Protein 2Z0T (pdb70)

Nearest PDB structures (foldseek):
  2z0t-assembly4_D  TM=1.009E+00  e=1.113E-23  Pyrococcus horikoshii
  1s04-assembly1_A  TM=8.786E-01  e=2.080E-16  Pyrococcus furiosus
  1xne-assembly1_A  TM=8.175E-01  e=7.973E-08  Pyrococcus furiosus DSM 3638
  7lxi-assembly1_A  TM=3.390E-01  e=3.069E+00  Mycobacterium tuberculosis H37Rv
  5adz-assembly1_A  TM=3.952E-01  e=8.218E+00  Cavia porcellus

Structure (mmCIF, N/CA/C/O backbone):
data_2Z0T
#
_entry.id   2Z0T
#
_cell.length_a   40.082
_cell.length_b   51.336
_cell.length_c   66.233
_cell.angle_alpha   108.09
_cell.angle_beta   90.02
_cell.angle_gamma   109.31
#
_symmetry.space_group_name_H-M   'P 1'
#
loop_
_entity.id
_entity.type
_entity.pdbx_description
1 polymer 'Putative uncharacterized protein PH0355'
2 water water
#
loop_
_atom_site.group_PDB
_atom_site.id
_atom_site.type_symbol
_atom_site.label_atom_id
_atom_site.label_alt_id
_atom_site.label_comp_id
_atom_site.label_asym_id
_atom_site.label_entity_id
_atom_site.label_seq_id
_atom_site.pdbx_PDB_ins_code
_atom_site.Cartn_x
_atom_site.Cartn_y
_atom_site.Cartn_z
_atom_site.occupancy
_atom_site.B_iso_or_equiv
_atom_site.auth_seq_id
_atom_site.auth_comp_id
_atom_site.auth_asym_id
_atom_site.auth_atom_id
_atom_site.pdbx_PDB_model_num
ATOM 1 N N . MET A 1 1 ? 36.684 2.590 41.820 1.00 20.06 1 MET A N 1
ATOM 2 C CA . MET A 1 1 ? 36.099 1.818 40.685 1.00 23.11 1 MET A CA 1
ATOM 3 C C . MET A 1 1 ? 35.639 2.757 39.575 1.00 20.95 1 MET A C 1
ATOM 4 O O . MET A 1 1 ? 35.317 3.917 39.828 1.00 21.31 1 MET A O 1
ATOM 9 N N . LYS A 1 2 ? 35.622 2.252 38.344 1.00 21.84 2 LYS A N 1
ATOM 10 C CA . LYS A 1 2 ? 35.174 3.031 37.192 1.00 21.28 2 LYS A CA 1
ATOM 11 C C . LYS A 1 2 ? 33.956 2.323 36.616 1.00 19.98 2 LYS A C 1
ATOM 12 O O . LYS A 1 2 ? 34.017 1.136 36.286 1.00 21.18 2 LYS A O 1
ATOM 18 N N . TRP A 1 3 ? 32.853 3.049 36.498 1.00 16.14 3 TRP A N 1
ATOM 19 C CA . TRP A 1 3 ? 31.620 2.471 35.979 1.00 15.30 3 TRP A CA 1
ATOM 20 C C . TRP A 1 3 ? 31.229 3.071 34.640 1.00 16.40 3 TRP A C 1
ATOM 21 O O . TRP A 1 3 ? 31.453 4.250 34.391 1.00 17.95 3 TRP A O 1
ATOM 32 N N . GLU A 1 4 ? 30.636 2.250 33.784 1.00 15.74 4 GLU A N 1
ATOM 33 C CA . GLU A 1 4 ? 30.200 2.709 32.473 1.00 17.70 4 GLU A CA 1
ATOM 34 C C . GLU A 1 4 ? 28.685 2.696 32.385 1.00 18.67 4 GLU A C 1
ATOM 35 O O . GLU A 1 4 ? 28.042 1.739 32.809 1.00 20.30 4 GLU A O 1
ATOM 41 N N . MET A 1 5 ? 28.113 3.765 31.849 1.00 17.43 5 MET A N 1
ATOM 42 C CA . MET A 1 5 ? 26.675 3.824 31.662 1.00 18.54 5 MET A CA 1
ATOM 43 C C . MET A 1 5 ? 26.315 4.839 30.589 1.00 18.04 5 MET A C 1
ATOM 44 O O . MET A 1 5 ? 27.059 5.790 30.330 1.00 15.68 5 MET A O 1
ATOM 49 N N . GLY A 1 6 ? 25.187 4.601 29.933 1.00 16.99 6 GLY A N 1
ATOM 50 C CA . GLY A 1 6 ? 24.751 5.488 28.875 1.00 14.75 6 GLY A CA 1
ATOM 51 C C . GLY A 1 6 ? 24.188 6.789 29.403 1.00 15.04 6 GLY A C 1
ATOM 52 O O . GLY A 1 6 ? 23.768 6.877 30.558 1.00 16.73 6 GLY A O 1
ATOM 53 N N . LEU A 1 7 ? 24.191 7.806 28.554 1.00 13.52 7 LEU A N 1
ATOM 54 C CA . LEU A 1 7 ? 23.663 9.111 28.919 1.00 18.13 7 LEU A CA 1
ATOM 55 C C . LEU A 1 7 ? 23.256 9.858 27.659 1.00 20.21 7 LEU A C 1
ATOM 56 O O . LEU A 1 7 ? 24.029 9.944 26.704 1.00 20.15 7 LEU A O 1
ATOM 61 N N . GLN A 1 8 ? 22.038 10.391 27.654 1.00 21.31 8 GLN A N 1
ATOM 62 C CA . GLN A 1 8 ? 21.550 11.134 26.501 1.00 23.24 8 GLN A CA 1
ATOM 63 C C . GLN A 1 8 ? 22.400 12.373 26.252 1.00 23.05 8 GLN A C 1
ATOM 64 O O . GLN A 1 8 ? 22.901 13.002 27.184 1.00 21.20 8 GLN A O 1
ATOM 70 N N . GLU A 1 9 ? 22.556 12.719 24.980 1.00 24.18 9 GLU A N 1
ATOM 71 C CA . GLU A 1 9 ? 23.365 13.860 24.583 1.00 24.19 9 GLU A CA 1
ATOM 72 C C . GLU A 1 9 ? 23.069 15.167 25.310 1.00 23.47 9 GLU A C 1
ATOM 73 O O . GLU A 1 9 ? 23.994 15.859 25.738 1.00 24.47 9 GLU A O 1
ATOM 79 N N . GLU A 1 10 ? 21.791 15.509 25.453 1.00 22.10 10 GLU A N 1
ATOM 80 C CA . GLU A 1 10 ? 21.431 16.764 26.104 1.00 23.93 10 GLU A CA 1
ATOM 81 C C . GLU A 1 10 ? 21.970 16.873 27.522 1.00 21.66 10 GLU A C 1
ATOM 82 O O . GLU A 1 10 ? 22.265 17.971 27.992 1.00 23.81 10 GLU A O 1
ATOM 88 N N . TYR A 1 11 ? 22.109 15.741 28.202 1.00 17.21 11 TYR A N 1
ATOM 89 C CA . TYR A 1 11 ? 22.616 15.753 29.569 1.00 18.94 11 TYR A CA 1
ATOM 90 C C . TYR A 1 11 ? 24.132 15.868 29.618 1.00 19.70 11 TYR A C 1
ATOM 91 O O . TYR A 1 11 ? 24.687 16.423 30.565 1.00 18.35 11 TYR A O 1
ATOM 100 N N . ILE A 1 12 ? 24.802 15.353 28.594 1.00 19.53 12 ILE A N 1
ATOM 101 C CA . ILE A 1 12 ? 26.255 15.432 28.542 1.00 18.84 12 ILE A CA 1
ATOM 102 C C . ILE A 1 12 ? 26.680 16.897 28.570 1.00 22.22 12 ILE A C 1
ATOM 103 O O . ILE A 1 12 ? 27.588 17.277 29.310 1.00 21.05 12 ILE A O 1
ATOM 108 N N . GLU A 1 13 ? 26.002 17.720 27.775 1.00 23.63 13 GLU A N 1
ATOM 109 C CA . GLU A 1 13 ? 26.313 19.139 27.704 1.00 26.08 13 GLU A CA 1
ATOM 110 C C . GLU A 1 13 ?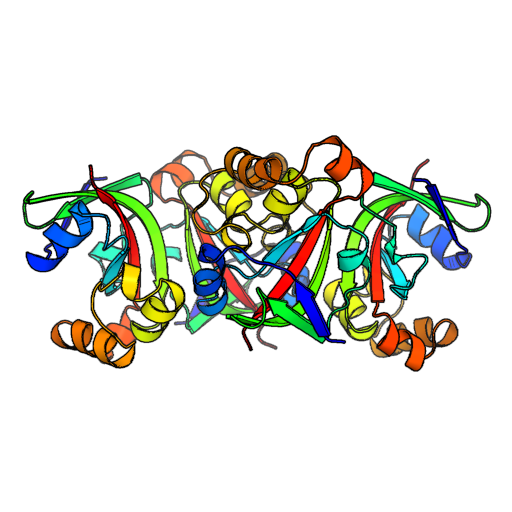 26.010 19.877 29.009 1.00 24.16 13 GLU A C 1
ATOM 111 O O . GLU A 1 13 ? 26.811 20.696 29.462 1.00 19.42 13 GLU A O 1
ATOM 117 N N . LEU A 1 14 ? 24.858 19.582 29.606 1.00 23.45 14 LEU A N 1
ATOM 118 C CA . LEU A 1 14 ? 24.449 20.228 30.853 1.00 21.91 14 LEU A CA 1
ATOM 119 C C . LEU A 1 14 ? 25.398 19.930 32.006 1.00 20.29 14 LEU A C 1
ATOM 120 O O . LEU A 1 14 ? 25.627 20.780 32.867 1.00 20.59 14 LEU A O 1
ATOM 125 N N . ILE A 1 15 ? 25.945 18.719 32.026 1.00 16.82 15 ILE A N 1
ATOM 126 C CA . ILE A 1 15 ? 26.885 18.337 33.070 1.00 16.48 15 ILE A CA 1
ATOM 127 C C . ILE A 1 15 ? 28.215 19.058 32.850 1.00 18.41 15 ILE A C 1
ATOM 128 O O . ILE A 1 15 ? 28.807 19.583 33.790 1.00 17.98 15 ILE A O 1
ATOM 133 N N . LYS A 1 16 ? 28.679 19.087 31.604 1.00 21.75 16 LYS A N 1
ATOM 134 C CA . LYS A 1 16 ? 29.933 19.764 31.286 1.00 25.79 16 LYS A CA 1
ATOM 135 C C . LYS A 1 16 ? 29.847 21.247 31.644 1.00 27.64 16 LYS A C 1
ATOM 136 O O . LYS A 1 16 ? 30.820 21.839 32.113 1.00 29.24 16 LYS A O 1
ATOM 142 N N . ALA A 1 17 ? 28.673 21.833 31.425 1.00 27.28 17 ALA A N 1
ATOM 143 C CA . ALA A 1 17 ? 28.443 23.250 31.700 1.00 29.24 17 ALA A CA 1
ATOM 144 C C . ALA A 1 17 ? 28.239 23.561 33.183 1.00 29.08 17 ALA A C 1
ATOM 145 O O . ALA A 1 17 ? 28.153 24.726 33.572 1.00 28.43 17 ALA A O 1
ATOM 147 N N . GLY A 1 18 ? 28.151 22.521 34.007 1.00 28.30 18 GLY A N 1
ATOM 148 C CA . GLY A 1 18 ? 27.978 22.726 35.435 1.00 23.94 18 GLY A CA 1
ATOM 149 C C . GLY A 1 18 ? 26.554 22.965 35.901 1.00 24.03 18 GLY A C 1
ATOM 150 O O . GLY A 1 18 ? 26.333 23.284 37.072 1.00 23.23 18 GLY A O 1
ATOM 151 N N . LYS A 1 19 ? 25.588 22.810 35.000 1.00 20.49 19 LYS A N 1
ATOM 152 C CA . LYS A 1 19 ? 24.183 23.008 35.350 1.00 23.43 19 LYS A CA 1
ATOM 153 C C . LYS A 1 19 ? 23.602 21.739 35.965 1.00 21.12 19 LYS A C 1
ATOM 154 O O . LYS A 1 19 ? 22.935 21.788 36.995 1.00 21.69 19 LYS A O 1
ATOM 160 N N . LYS A 1 20 ? 23.846 20.603 35.320 1.00 18.59 20 LYS A N 1
ATOM 161 C CA . LYS A 1 20 ? 23.364 19.322 35.827 1.00 16.44 20 LYS A CA 1
ATOM 162 C C . LYS A 1 20 ? 24.456 18.774 36.745 1.00 17.42 20 LYS A C 1
ATOM 163 O O . LYS A 1 20 ? 25.495 18.304 36.281 1.00 15.49 20 LYS A O 1
ATOM 169 N N . LYS A 1 21 ? 24.219 18.849 38.051 1.00 14.63 21 LYS A N 1
ATOM 170 C CA . LYS A 1 21 ? 25.198 18.390 39.030 1.00 16.15 21 LYS A CA 1
ATOM 171 C C . LYS A 1 21 ? 24.828 17.053 39.653 1.00 14.14 21 LYS A C 1
ATOM 172 O O . LYS A 1 21 ? 25.596 16.491 40.435 1.00 14.46 21 LYS A O 1
ATOM 178 N N . ILE A 1 22 ? 23.649 16.553 39.299 1.00 12.44 22 ILE A N 1
ATOM 179 C CA . ILE A 1 22 ? 23.141 15.298 39.830 1.00 12.66 22 ILE A CA 1
ATOM 180 C C . ILE A 1 22 ? 22.658 14.390 38.708 1.00 12.63 22 ILE A C 1
ATOM 181 O O . ILE A 1 22 ? 22.027 14.854 37.758 1.00 13.50 22 ILE A O 1
ATOM 186 N N . GLU A 1 23 ? 22.959 13.099 38.814 1.00 12.81 23 GLU A N 1
ATOM 187 C CA . GLU A 1 23 ? 22.482 12.142 37.828 1.00 13.13 23 GLU A CA 1
ATOM 188 C C . GLU A 1 23 ? 21.549 11.196 38.571 1.00 13.97 23 GLU A C 1
ATOM 189 O O . GLU A 1 23 ? 21.962 10.513 39.508 1.00 14.90 23 GLU A O 1
ATOM 195 N N . GLY A 1 24 ? 20.287 11.181 38.159 1.00 14.82 24 GLY A N 1
ATOM 196 C CA . GLY A 1 24 ? 19.314 10.311 38.792 1.00 13.71 24 GLY A CA 1
ATOM 197 C C . GLY A 1 24 ? 19.219 9.001 38.039 1.00 13.33 24 GLY A C 1
ATOM 198 O O . GLY A 1 24 ? 19.201 8.990 36.809 1.00 13.92 24 GLY A O 1
ATOM 199 N N . ARG A 1 25 ? 19.159 7.901 38.782 1.00 12.58 25 ARG A N 1
ATOM 200 C CA . ARG A 1 25 ? 19.079 6.562 38.211 1.00 13.54 25 ARG A CA 1
ATOM 201 C C . ARG A 1 25 ? 18.261 5.674 39.134 1.00 15.01 25 ARG A C 1
ATOM 202 O O . ARG A 1 25 ? 17.968 6.047 40.270 1.00 12.35 25 ARG A O 1
ATOM 210 N N . LEU A 1 26 ? 17.889 4.498 38.642 1.00 14.55 26 LEU A N 1
ATOM 211 C CA . LEU A 1 26 ? 17.186 3.544 39.483 1.00 17.05 26 LEU A CA 1
ATOM 212 C C . LEU A 1 26 ? 18.297 3.018 40.378 1.00 17.66 26 LEU A C 1
ATOM 213 O O . LEU A 1 26 ? 19.420 2.808 39.913 1.00 17.19 26 LEU A O 1
ATOM 218 N N . TYR A 1 27 ? 17.999 2.823 41.656 1.00 14.93 27 TYR A N 1
ATOM 219 C CA . TYR A 1 27 ? 18.989 2.300 42.587 1.00 16.84 27 TYR A CA 1
ATOM 220 C C . TYR A 1 27 ? 18.965 0.785 42.391 1.00 16.02 27 TYR A C 1
ATOM 221 O O . TYR A 1 27 ? 18.612 0.033 43.297 1.00 13.17 27 TYR A O 1
ATOM 230 N N . ASP A 1 28 ? 19.330 0.354 41.185 1.00 17.69 28 ASP A N 1
ATOM 231 C CA . ASP A 1 28 ? 19.332 -1.062 40.835 1.00 16.63 28 ASP A CA 1
ATOM 232 C C . ASP A 1 28 ? 20.637 -1.773 41.181 1.00 19.48 28 ASP A C 1
ATOM 233 O O . ASP A 1 28 ? 21.532 -1.194 41.796 1.00 17.48 28 ASP A O 1
ATOM 238 N N . GLU A 1 29 ? 20.740 -3.038 40.783 1.00 18.48 29 GLU A N 1
ATOM 239 C CA . GLU A 1 29 ? 21.929 -3.831 41.078 1.00 20.31 29 GLU A CA 1
ATOM 240 C C . GLU A 1 29 ? 23.231 -3.165 40.633 1.00 21.09 29 GLU A C 1
ATOM 241 O O . GLU A 1 29 ? 24.224 -3.165 41.367 1.00 22.06 29 GLU A O 1
ATOM 247 N N . LYS A 1 30 ? 23.222 -2.590 39.437 1.00 20.89 30 LYS A N 1
ATOM 248 C CA . LYS A 1 30 ? 24.409 -1.934 38.905 1.00 21.28 30 LYS A CA 1
ATOM 249 C C . LYS A 1 30 ? 24.786 -0.696 39.710 1.00 20.82 30 LYS A C 1
ATOM 250 O O . LYS A 1 30 ? 25.954 -0.477 40.021 1.00 22.31 30 LYS A O 1
ATOM 256 N N . ARG A 1 31 ? 23.791 0.110 40.055 1.00 19.04 31 ARG A N 1
ATOM 257 C CA . ARG A 1 31 ? 24.036 1.334 40.810 1.00 17.44 31 ARG A CA 1
ATOM 258 C C . ARG A 1 31 ? 24.359 1.099 42.289 1.00 16.20 31 ARG A C 1
ATOM 259 O O . ARG A 1 31 ? 24.976 1.946 42.931 1.00 18.76 31 ARG A O 1
ATOM 267 N N . ARG A 1 32 ? 23.955 -0.053 42.820 1.00 15.19 32 ARG A N 1
ATOM 268 C CA . ARG A 1 32 ? 24.184 -0.374 44.229 1.00 14.85 32 ARG A CA 1
ATOM 269 C C . ARG A 1 32 ? 25.628 -0.690 44.607 1.00 16.85 32 ARG A C 1
ATOM 270 O O . ARG A 1 32 ? 25.906 -1.096 45.733 1.00 20.77 32 ARG A O 1
ATOM 278 N N . GLN A 1 33 ? 26.553 -0.492 43.680 1.00 19.64 33 GLN A N 1
ATOM 279 C CA . GLN A 1 33 ? 27.950 -0.772 43.974 1.00 19.11 33 GLN A CA 1
ATOM 280 C C . GLN A 1 33 ? 28.815 0.463 43.795 1.00 16.60 33 GLN A C 1
ATOM 281 O O . GLN A 1 33 ? 30.042 0.384 43.826 1.00 16.74 33 GLN A O 1
ATOM 287 N N . ILE A 1 34 ? 28.161 1.606 43.627 1.00 14.63 34 ILE A N 1
ATOM 288 C CA . ILE A 1 34 ? 28.854 2.875 43.428 1.00 15.97 34 ILE A CA 1
ATOM 289 C C . ILE A 1 34 ? 29.013 3.642 44.736 1.00 15.18 34 ILE A C 1
ATOM 290 O O . ILE A 1 34 ? 28.099 3.684 45.558 1.00 18.85 34 ILE A O 1
ATOM 295 N N . LYS A 1 35 ? 30.180 4.247 44.930 1.00 14.56 35 LYS A N 1
ATOM 296 C CA . LYS A 1 35 ? 30.431 5.017 46.140 1.00 14.72 35 LYS A CA 1
ATOM 297 C C . LYS A 1 35 ? 31.265 6.249 45.813 1.00 12.69 35 LYS A C 1
ATOM 298 O O . LYS A 1 35 ? 31.949 6.285 44.789 1.00 15.35 35 LYS A O 1
ATOM 304 N N . PRO A 1 36 ? 31.202 7.285 46.668 1.00 12.05 36 PRO A N 1
ATOM 305 C CA . PRO A 1 36 ? 31.983 8.496 46.418 1.00 11.22 36 PRO A CA 1
ATOM 306 C C . PRO A 1 36 ? 33.446 8.109 46.212 1.00 13.40 36 PRO A C 1
ATOM 307 O O . PRO A 1 36 ? 33.978 7.262 46.932 1.00 15.33 36 PRO A O 1
ATOM 311 N N . GLY A 1 37 ? 34.084 8.717 45.219 1.00 14.83 37 GLY A N 1
ATOM 312 C CA . GLY A 1 37 ? 35.470 8.395 44.927 1.00 16.23 37 GLY A CA 1
ATOM 313 C C . GLY A 1 37 ? 35.562 7.622 43.623 1.00 16.37 37 GLY A C 1
ATOM 314 O O . GLY A 1 37 ? 36.611 7.595 42.977 1.00 17.49 37 GLY A O 1
ATOM 315 N N . ASP A 1 38 ? 34.461 6.981 43.238 1.00 16.55 38 ASP A N 1
ATOM 316 C CA . ASP A 1 38 ? 34.415 6.217 41.993 1.00 14.47 38 ASP A CA 1
ATOM 317 C C . ASP A 1 38 ? 34.321 7.163 40.807 1.00 13.41 38 ASP A C 1
ATOM 318 O O . ASP A 1 38 ? 34.056 8.352 40.965 1.00 12.48 38 ASP A O 1
ATOM 323 N N . ILE A 1 39 ? 34.523 6.612 39.618 1.00 13.16 39 ILE A N 1
ATOM 324 C CA . ILE A 1 39 ? 34.450 7.373 38.384 1.00 15.38 39 ILE A CA 1
ATOM 325 C C . ILE A 1 39 ? 33.381 6.774 37.477 1.00 14.59 39 ILE A C 1
ATOM 326 O O . ILE A 1 39 ? 33.215 5.553 37.424 1.00 14.10 39 ILE A O 1
ATOM 331 N N . ILE A 1 40 ? 32.647 7.631 36.777 1.00 13.63 40 ILE A N 1
ATOM 332 C CA . ILE A 1 40 ? 31.639 7.149 35.843 1.00 13.45 40 ILE A CA 1
ATOM 333 C C . ILE A 1 40 ? 31.995 7.609 34.436 1.00 14.14 40 ILE A C 1
ATOM 334 O O . ILE A 1 40 ? 32.261 8.788 34.205 1.00 14.97 40 ILE A O 1
ATOM 339 N N . ILE A 1 41 ? 32.031 6.660 33.506 1.00 13.19 41 ILE A N 1
ATOM 340 C CA . ILE A 1 41 ? 32.326 6.957 32.109 1.00 14.88 41 ILE A CA 1
ATOM 341 C C . ILE A 1 41 ? 30.980 6.929 31.396 1.00 13.52 41 ILE A C 1
ATOM 342 O O . ILE A 1 41 ? 30.351 5.874 31.288 1.00 13.76 41 ILE A O 1
ATOM 347 N N . PHE A 1 42 ? 30.536 8.089 30.926 1.00 12.44 42 PHE A N 1
ATOM 348 C CA . PHE A 1 42 ? 29.245 8.202 30.248 1.00 13.46 42 PHE A CA 1
ATOM 349 C C . PHE A 1 42 ? 29.308 8.078 28.729 1.00 12.91 42 PHE A C 1
ATOM 350 O O . PHE A 1 42 ? 30.219 8.594 28.086 1.00 15.86 42 PHE A O 1
ATOM 358 N N . GLU A 1 43 ? 28.316 7.386 28.179 1.00 15.93 43 GLU A N 1
ATOM 359 C CA . GLU A 1 43 ? 28.155 7.207 26.740 1.00 15.82 43 GLU A CA 1
ATOM 360 C C . GLU A 1 43 ? 29.435 6.937 25.954 1.00 14.52 43 GLU A C 1
ATOM 361 O O . GLU A 1 43 ? 29.814 7.717 25.077 1.00 14.70 43 GLU A O 1
ATOM 367 N N . GLY A 1 44 ? 30.095 5.830 26.272 1.00 16.00 44 GLY A N 1
ATOM 368 C CA . GLY A 1 44 ? 31.304 5.450 25.560 1.00 18.18 44 GLY A CA 1
ATOM 369 C C . GLY A 1 44 ? 32.464 6.425 25.574 1.00 19.05 44 GLY A C 1
ATOM 370 O O . GLY A 1 44 ? 33.216 6.503 24.601 1.00 20.58 44 GLY A O 1
ATOM 371 N N . GLY A 1 45 ? 32.614 7.176 26.660 1.00 16.76 45 GLY A N 1
ATOM 372 C CA . GLY A 1 45 ? 33.724 8.106 26.753 1.00 18.58 45 GLY A CA 1
ATOM 373 C C . GLY A 1 45 ? 33.458 9.556 26.397 1.00 18.46 45 GLY A C 1
ATOM 374 O O . GLY A 1 45 ? 34.379 10.373 26.416 1.00 19.33 45 GLY A O 1
ATOM 375 N N . LYS A 1 46 ? 32.216 9.894 26.073 1.00 17.70 46 LYS A N 1
ATOM 376 C CA . LYS A 1 46 ? 31.892 11.272 25.731 1.00 18.90 46 LYS A CA 1
ATOM 377 C C . LYS A 1 46 ? 32.020 12.196 26.940 1.00 20.69 46 LYS A C 1
ATOM 378 O O . LYS A 1 46 ? 32.144 13.414 26.796 1.00 20.52 46 LYS A O 1
ATOM 384 N N . LEU A 1 47 ? 32.006 11.609 28.131 1.00 17.94 47 LEU A N 1
ATOM 385 C CA . LEU A 1 47 ? 32.125 12.384 29.361 1.00 18.98 47 LEU A CA 1
ATOM 386 C C . LEU A 1 47 ? 32.519 11.496 30.533 1.00 16.93 47 LEU A C 1
ATOM 387 O O . LEU A 1 47 ? 32.021 10.380 30.673 1.00 15.16 47 LEU A O 1
ATOM 392 N N . LYS A 1 48 ? 33.425 11.998 31.364 1.00 15.96 48 LYS A N 1
ATOM 393 C CA . LYS A 1 48 ? 33.887 11.275 32.541 1.00 15.59 48 LYS A CA 1
ATOM 394 C C . LYS A 1 48 ? 33.608 12.158 33.748 1.00 14.35 48 LYS A C 1
ATOM 395 O O . LYS A 1 48 ? 33.854 13.360 33.708 1.00 17.01 48 LYS A O 1
ATOM 401 N N . VAL A 1 49 ? 33.081 11.571 34.816 1.00 16.05 49 VAL A N 1
ATOM 402 C CA . VAL A 1 49 ? 32.786 12.346 36.013 1.00 13.50 49 VAL A CA 1
ATOM 403 C C . VAL A 1 49 ? 33.243 11.629 37.269 1.00 15.75 49 VAL A C 1
ATOM 404 O O . VAL A 1 49 ? 33.398 10.409 37.281 1.00 14.54 49 VAL A O 1
ATOM 408 N N . LYS A 1 50 ? 33.468 12.408 38.320 1.00 15.64 50 LYS A N 1
ATOM 409 C CA . LYS A 1 50 ? 33.865 11.868 39.613 1.00 16.74 50 LYS A CA 1
ATOM 410 C C . LYS A 1 50 ? 32.598 11.820 40.460 1.00 13.76 50 LYS A C 1
ATOM 411 O O . LYS A 1 50 ? 31.784 12.742 40.402 1.00 12.38 50 LYS A O 1
ATOM 417 N N . VAL A 1 51 ? 32.420 10.741 41.217 1.00 12.93 51 VAL A N 1
ATOM 418 C CA . VAL A 1 51 ? 31.253 10.601 42.089 1.00 13.24 51 VAL A CA 1
ATOM 419 C C . VAL A 1 51 ? 31.594 11.273 43.412 1.00 13.57 51 VAL A C 1
ATOM 420 O O . VAL A 1 51 ? 32.539 10.868 44.095 1.00 13.72 51 VAL A O 1
ATOM 424 N N . LYS A 1 52 ? 30.828 12.303 43.764 1.00 13.83 52 LYS A N 1
ATOM 425 C CA . LYS A 1 52 ? 31.063 13.050 44.995 1.00 14.53 52 LYS A CA 1
ATOM 426 C C . LYS A 1 52 ? 30.088 12.694 46.112 1.00 15.45 52 LYS A C 1
ATOM 427 O O . LYS A 1 52 ? 30.371 12.943 47.284 1.00 13.80 52 LYS A O 1
ATOM 433 N N . GLY A 1 53 ? 28.942 12.118 45.751 1.00 12.78 53 GLY A N 1
ATOM 434 C CA . GLY A 1 53 ? 27.956 11.759 46.756 1.00 11.42 53 GLY A CA 1
ATOM 435 C C . GLY A 1 53 ? 26.896 10.803 46.245 1.00 13.30 53 GLY A C 1
ATOM 436 O O . GLY A 1 53 ? 26.653 10.723 45.039 1.00 10.16 53 GLY A O 1
ATOM 437 N N . ILE A 1 54 ? 26.272 10.078 47.170 1.00 12.69 54 ILE A N 1
ATOM 438 C CA . ILE A 1 54 ? 25.223 9.112 46.848 1.00 12.36 54 ILE A CA 1
ATOM 439 C C . ILE A 1 54 ? 24.074 9.271 47.844 1.00 11.29 54 ILE A C 1
ATOM 440 O O . ILE A 1 54 ? 24.268 9.110 49.051 1.00 11.36 54 ILE A O 1
ATOM 445 N N . ARG A 1 55 ? 22.886 9.590 47.336 1.00 12.36 55 ARG A N 1
ATOM 446 C CA . ARG A 1 55 ? 21.699 9.753 48.180 1.00 12.37 55 ARG A CA 1
ATOM 447 C C . ARG A 1 55 ? 20.548 8.955 47.569 1.00 14.87 55 ARG A C 1
ATOM 448 O O . ARG A 1 55 ? 20.197 9.145 46.406 1.00 15.07 55 ARG A O 1
ATOM 456 N N . VAL A 1 56 ? 19.967 8.058 48.359 1.00 16.24 56 VAL A N 1
ATOM 457 C CA . VAL A 1 56 ? 18.897 7.193 47.878 1.00 15.48 56 VAL A CA 1
ATOM 458 C C . VAL A 1 56 ? 17.505 7.581 48.370 1.00 18.70 56 VAL A C 1
ATOM 459 O O . VAL A 1 56 ? 17.311 7.915 49.542 1.00 17.56 56 VAL A O 1
ATOM 463 N N . TYR A 1 57 ? 16.543 7.518 47.452 1.00 15.94 57 TYR A N 1
ATOM 464 C CA . TYR A 1 57 ? 15.154 7.875 47.722 1.00 16.36 57 TYR A CA 1
ATOM 465 C C . TYR A 1 57 ? 14.211 6.743 47.327 1.00 16.75 57 TYR A C 1
ATOM 466 O O . TYR A 1 57 ? 14.614 5.786 46.670 1.00 13.74 57 TYR A O 1
ATOM 475 N N . SER A 1 58 ? 12.949 6.851 47.734 1.00 17.24 58 SER A N 1
ATOM 476 C CA . SER A 1 58 ? 11.974 5.824 47.404 1.00 17.91 58 SER A CA 1
ATOM 477 C C . SER A 1 58 ? 11.349 6.080 46.033 1.00 17.45 58 SER A C 1
ATOM 478 O O . SER A 1 58 ? 10.747 5.182 45.448 1.00 19.11 58 SER A O 1
ATOM 481 N N . SER A 1 59 ? 11.496 7.300 45.520 1.00 17.80 59 SER A N 1
ATOM 482 C CA . SER A 1 59 ? 10.912 7.645 44.226 1.00 16.23 59 SER A CA 1
ATOM 483 C C . SER A 1 59 ? 11.613 8.806 43.533 1.00 16.85 59 SER A C 1
ATOM 484 O O . SER A 1 59 ? 12.368 9.557 44.155 1.00 16.41 59 SER A O 1
ATOM 487 N N . PHE A 1 60 ? 11.347 8.954 42.238 1.00 14.74 60 PHE A N 1
ATOM 488 C CA . PHE A 1 60 ? 11.930 10.040 41.466 1.00 15.91 60 PHE A CA 1
ATOM 489 C C . PHE A 1 60 ? 11.356 11.368 41.945 1.00 17.32 60 PHE A C 1
ATOM 490 O O . PHE A 1 60 ? 12.052 12.377 41.983 1.00 14.70 60 PHE A O 1
ATOM 498 N N . LYS A 1 61 ? 10.079 11.358 42.313 1.00 17.65 61 LYS A N 1
ATOM 499 C CA . LYS A 1 61 ? 9.422 12.561 42.809 1.00 19.52 61 LYS A CA 1
ATOM 500 C C . LYS A 1 61 ? 10.160 13.099 44.039 1.00 16.46 61 LYS A C 1
ATOM 501 O O . LYS A 1 61 ? 10.524 14.274 44.088 1.00 16.90 61 LYS A O 1
ATOM 507 N N . GLU A 1 62 ? 10.384 12.237 45.024 1.00 16.13 62 GLU A N 1
ATOM 508 C CA . GLU A 1 62 ? 11.076 12.642 46.245 1.00 19.45 62 GLU A CA 1
ATOM 509 C C . GLU A 1 62 ? 12.517 13.060 45.981 1.00 17.29 62 GLU A C 1
ATOM 510 O O . GLU A 1 62 ? 13.006 14.027 46.564 1.00 17.30 62 GLU A O 1
ATOM 516 N N . MET A 1 63 ? 13.195 12.332 45.099 1.00 15.61 63 MET A N 1
ATOM 517 C CA . MET A 1 63 ? 14.571 12.661 44.756 1.00 14.22 63 MET A CA 1
ATOM 518 C C . MET A 1 63 ? 14.626 14.066 44.153 1.00 14.58 63 MET A C 1
ATOM 519 O O . MET A 1 63 ? 15.459 14.882 44.541 1.00 14.24 63 MET A O 1
ATOM 524 N N . LEU A 1 64 ? 13.724 14.356 43.217 1.00 15.93 64 LEU A N 1
ATOM 525 C CA . LEU A 1 64 ? 13.699 15.668 42.580 1.00 15.08 64 LEU A CA 1
ATOM 526 C C . LEU A 1 64 ? 13.383 16.805 43.551 1.00 15.55 64 LEU A C 1
ATOM 527 O O . LEU A 1 64 ? 13.983 17.875 43.474 1.00 16.41 64 LEU A O 1
ATOM 532 N N . GLU A 1 65 ? 12.448 16.573 44.468 1.00 16.61 65 GLU A N 1
ATOM 533 C CA . GLU A 1 65 ? 12.073 17.600 45.436 1.00 18.49 65 GLU A CA 1
ATOM 534 C C . GLU A 1 65 ? 13.221 17.936 46.389 1.00 18.91 65 GLU A C 1
ATOM 535 O O . GLU A 1 65 ? 13.435 19.099 46.733 1.00 20.18 65 GLU A O 1
ATOM 541 N N . LYS A 1 66 ? 13.969 16.915 46.792 1.00 17.67 66 LYS A N 1
ATOM 542 C CA . LYS A 1 66 ? 15.087 17.084 47.715 1.00 18.35 66 LYS A CA 1
ATOM 543 C C . LYS A 1 66 ? 16.345 17.633 47.038 1.00 18.25 66 LYS A C 1
ATOM 544 O O . LYS A 1 66 ? 17.025 18.505 47.582 1.00 16.64 66 LYS A O 1
ATOM 550 N N . GLU A 1 67 ? 16.650 17.121 45.850 1.00 15.07 67 GLU A N 1
ATOM 551 C CA . GLU A 1 67 ? 17.838 17.550 45.116 1.00 16.58 67 GLU A CA 1
ATOM 552 C C . GLU A 1 67 ? 17.655 18.860 44.346 1.00 15.36 67 GLU A C 1
ATOM 553 O O . GLU A 1 67 ? 18.633 19.534 44.014 1.00 16.68 67 GLU A O 1
ATOM 559 N N . GLY A 1 68 ? 16.407 19.226 44.074 1.00 17.65 68 GLY A N 1
ATOM 560 C CA . GLY A 1 68 ? 16.150 20.443 43.323 1.00 19.05 68 GLY A CA 1
ATOM 561 C C . GLY A 1 68 ? 16.140 20.062 41.855 1.00 20.72 68 GLY A C 1
ATOM 562 O O . GLY A 1 68 ? 17.170 19.687 41.297 1.00 19.00 68 GLY A O 1
ATOM 563 N N . ILE A 1 69 ? 14.975 20.151 41.226 1.00 21.61 69 ILE A N 1
ATOM 564 C CA . ILE A 1 69 ? 14.840 19.770 39.827 1.00 23.12 69 ILE A CA 1
ATOM 565 C C . ILE A 1 69 ? 15.819 20.467 38.883 1.00 23.32 69 ILE A C 1
ATOM 566 O O . ILE A 1 69 ? 16.287 19.867 37.914 1.00 23.58 69 ILE A O 1
ATOM 571 N N . GLU A 1 70 ? 16.143 21.724 39.164 1.00 22.10 70 GLU A N 1
ATOM 572 C CA . GLU A 1 70 ? 17.062 22.460 38.306 1.00 22.47 70 GLU A CA 1
ATOM 573 C C . GLU A 1 70 ? 18.465 21.850 38.288 1.00 21.89 70 GLU A C 1
ATOM 574 O O . GLU A 1 70 ? 19.188 21.968 37.296 1.00 19.86 70 GLU A O 1
ATOM 580 N N . ASN A 1 71 ? 18.840 21.193 39.380 1.00 18.50 71 ASN A N 1
ATOM 581 C CA . ASN A 1 71 ? 20.158 20.575 39.482 1.00 17.80 71 ASN A CA 1
ATOM 582 C C . ASN A 1 71 ? 20.198 19.178 38.872 1.00 18.76 71 ASN A C 1
ATOM 583 O O . ASN A 1 71 ? 21.276 18.628 38.633 1.00 16.48 71 ASN A O 1
ATOM 588 N N . VAL A 1 72 ? 19.024 18.610 38.616 1.00 17.29 72 VAL A N 1
ATOM 589 C CA . VAL A 1 72 ? 18.941 17.265 38.058 1.00 15.29 72 VAL A CA 1
ATOM 590 C C . VAL A 1 72 ? 18.515 17.274 36.592 1.00 16.91 72 VAL A C 1
ATOM 591 O O . VAL A 1 72 ? 19.138 16.625 35.748 1.00 17.39 72 VAL A O 1
ATOM 595 N N . LEU A 1 73 ? 17.452 18.015 36.300 1.00 15.41 73 LEU A N 1
ATOM 596 C CA . LEU A 1 73 ? 16.923 18.124 34.946 1.00 18.35 73 LEU A CA 1
ATOM 597 C C . LEU A 1 73 ? 16.761 19.601 34.596 1.00 18.69 73 LEU A C 1
ATOM 598 O O . LEU A 1 73 ? 15.653 20.136 34.614 1.00 20.46 73 LEU A O 1
ATOM 603 N N . PRO A 1 74 ? 17.873 20.281 34.283 1.00 21.09 74 PRO A N 1
ATOM 604 C CA . PRO A 1 74 ? 17.848 21.703 33.933 1.00 22.11 74 PRO A CA 1
ATOM 605 C C . PRO A 1 74 ? 16.805 22.028 32.867 1.00 23.76 74 PRO A C 1
ATOM 606 O O . PRO A 1 74 ? 16.732 21.360 31.838 1.00 24.99 74 PRO A O 1
ATOM 610 N N . GLY A 1 75 ? 15.993 23.048 33.125 1.00 26.66 75 GLY A N 1
ATOM 611 C CA . GLY A 1 75 ? 14.981 23.437 32.159 1.00 29.06 75 GLY A CA 1
ATOM 612 C C . GLY A 1 75 ? 13.582 22.933 32.462 1.00 29.17 75 GLY A C 1
ATOM 613 O O . GLY A 1 75 ? 12.599 23.572 32.085 1.00 30.70 75 GLY A O 1
ATOM 614 N N . VAL A 1 76 ? 13.481 21.788 33.129 1.00 29.00 76 VAL A N 1
ATOM 615 C CA . VAL A 1 76 ? 12.175 21.230 33.469 1.00 31.42 76 VAL A CA 1
ATOM 616 C C . VAL A 1 76 ? 11.545 22.084 34.568 1.00 32.11 76 VAL A C 1
ATOM 617 O O . VAL A 1 76 ? 12.105 22.238 35.652 1.00 31.47 76 VAL A O 1
ATOM 621 N N . LYS A 1 77 ? 10.369 22.630 34.274 1.00 35.64 77 LYS A N 1
ATOM 622 C CA . LYS A 1 77 ? 9.667 23.521 35.192 1.00 36.99 77 LYS A CA 1
ATOM 623 C C . LYS A 1 77 ? 8.920 22.907 36.373 1.00 36.23 77 LYS A C 1
ATOM 624 O O . LYS A 1 77 ? 8.777 23.554 37.411 1.00 39.78 77 LYS A O 1
ATOM 630 N N . SER A 1 78 ? 8.437 21.679 36.236 1.00 30.50 78 SER A N 1
ATOM 631 C CA . SER A 1 78 ? 7.705 21.071 37.339 1.00 30.33 78 SER A CA 1
ATOM 632 C C . SER A 1 78 ? 8.182 19.673 37.693 1.00 29.11 78 SER A C 1
ATOM 633 O O . SER A 1 78 ? 8.802 18.988 36.879 1.00 27.64 78 SER A O 1
ATOM 636 N N . ILE A 1 79 ? 7.876 19.260 38.918 1.00 29.79 79 ILE A N 1
ATOM 637 C CA . ILE A 1 79 ? 8.243 17.940 39.411 1.00 29.32 79 ILE A CA 1
ATOM 638 C C . ILE A 1 79 ? 7.489 16.885 38.611 1.00 28.06 79 ILE A C 1
ATOM 639 O O . ILE A 1 79 ? 8.010 15.803 38.351 1.00 25.86 79 ILE A O 1
ATOM 644 N N . GLU A 1 80 ? 6.257 17.205 38.222 1.00 28.85 80 GLU A N 1
ATOM 645 C CA . GLU A 1 80 ? 5.441 16.279 37.443 1.00 30.31 80 GLU A CA 1
ATOM 646 C C . GLU A 1 80 ? 6.133 16.006 36.113 1.00 27.05 80 GLU A C 1
ATOM 647 O O . GLU A 1 80 ? 6.227 14.860 35.674 1.00 26.00 80 GLU A O 1
ATOM 653 N N . GLU A 1 81 ? 6.614 17.068 35.474 1.00 25.65 81 GLU A N 1
ATOM 654 C CA . GLU A 1 81 ? 7.316 16.938 34.205 1.00 26.31 81 GLU A CA 1
ATOM 655 C C . GLU A 1 81 ? 8.580 16.114 34.433 1.00 24.22 81 GLU A C 1
ATOM 656 O O . GLU A 1 81 ? 8.932 15.257 33.621 1.00 24.14 81 GLU A O 1
ATOM 662 N N . GLY A 1 82 ? 9.256 16.384 35.547 1.00 23.03 82 GLY A N 1
ATOM 663 C CA . GLY A 1 82 ? 10.468 15.652 35.871 1.00 20.32 82 GLY A CA 1
ATOM 664 C C . GLY A 1 82 ? 10.204 14.160 35.944 1.00 20.60 82 GLY A C 1
ATOM 665 O O . GLY A 1 82 ? 10.933 13.362 35.354 1.00 19.30 82 GLY A O 1
ATOM 666 N N . VAL A 1 83 ? 9.159 13.775 36.669 1.00 20.69 83 VAL A N 1
ATOM 667 C CA . VAL A 1 83 ? 8.814 12.364 36.796 1.00 23.38 83 VAL A CA 1
ATOM 668 C C . VAL A 1 83 ? 8.531 11.749 35.424 1.00 23.21 83 VAL A C 1
ATOM 669 O O . VAL A 1 83 ? 8.879 10.593 35.173 1.00 23.45 83 VAL A O 1
ATOM 673 N N . LYS A 1 84 ? 7.906 12.521 34.537 1.00 25.38 84 LYS A N 1
ATOM 674 C CA . LYS A 1 84 ? 7.606 12.038 33.189 1.00 24.65 84 LYS A CA 1
ATOM 675 C C . LYS A 1 84 ? 8.891 11.708 32.439 1.00 23.47 84 LYS A C 1
ATOM 676 O O . LYS A 1 84 ? 8.959 10.719 31.709 1.00 22.64 84 LYS A O 1
ATOM 682 N N . VAL A 1 85 ? 9.906 12.548 32.615 1.00 20.81 85 VAL A N 1
ATOM 683 C CA . VAL A 1 85 ? 11.190 12.327 31.962 1.00 21.26 85 VAL A CA 1
ATOM 684 C C . VAL A 1 85 ? 11.720 10.945 32.328 1.00 20.82 85 VAL A C 1
ATOM 685 O O . VAL A 1 85 ? 12.120 10.171 31.456 1.00 20.76 85 VAL A O 1
ATOM 689 N N . TYR A 1 86 ? 11.714 10.633 33.622 1.00 21.05 86 TYR A N 1
ATOM 690 C CA . TYR A 1 86 ? 12.203 9.342 34.091 1.00 19.42 86 TYR A CA 1
ATOM 691 C C . TYR A 1 86 ? 11.321 8.173 33.675 1.00 19.82 86 TYR A C 1
ATOM 692 O O . TYR A 1 86 ? 11.817 7.069 33.450 1.00 19.20 86 TYR A O 1
ATOM 701 N N . ARG A 1 87 ? 10.018 8.412 33.559 1.00 24.28 87 ARG A N 1
ATOM 702 C CA . ARG A 1 87 ? 9.100 7.346 33.183 1.00 25.49 87 ARG A CA 1
ATOM 703 C C . ARG A 1 87 ? 9.381 6.823 31.778 1.00 27.35 87 ARG A C 1
ATOM 704 O O . ARG A 1 87 ? 9.015 5.699 31.440 1.00 26.83 87 ARG A O 1
ATOM 712 N N . GLN A 1 88 ? 10.038 7.637 30.961 1.00 28.52 88 GLN A N 1
ATOM 713 C CA . GLN A 1 88 ? 10.368 7.219 29.606 1.00 31.65 88 GLN A CA 1
ATOM 714 C C . GLN A 1 88 ? 11.474 6.169 29.659 1.00 30.40 88 GLN A C 1
ATOM 715 O O . GLN A 1 88 ? 11.614 5.351 28.749 1.00 30.89 88 GLN A O 1
ATOM 721 N N . PHE A 1 89 ? 12.247 6.192 30.742 1.00 27.76 89 PHE A N 1
ATOM 722 C CA . PHE A 1 89 ? 13.352 5.255 30.931 1.00 27.00 89 PHE A CA 1
ATOM 723 C C . PHE A 1 89 ? 13.030 4.130 31.907 1.00 25.12 89 PHE A C 1
ATOM 724 O O . PHE A 1 89 ? 13.407 2.979 31.687 1.00 23.11 89 PHE A O 1
ATOM 732 N N . TYR A 1 90 ? 12.340 4.474 32.991 1.00 21.35 90 TYR A N 1
ATOM 733 C CA . TYR A 1 90 ? 12.042 3.508 34.040 1.00 20.00 90 TYR A CA 1
ATOM 734 C C . TYR A 1 90 ? 10.571 3.381 34.408 1.00 18.00 90 TYR A C 1
ATOM 735 O O . TYR A 1 90 ? 9.906 4.375 34.699 1.00 18.29 90 TYR A O 1
ATOM 744 N N . ASP A 1 91 ? 10.080 2.146 34.424 1.00 19.62 91 ASP A N 1
ATOM 745 C CA . ASP A 1 91 ? 8.687 1.887 34.770 1.00 20.76 91 ASP A CA 1
ATOM 746 C C . ASP A 1 91 ? 8.486 1.936 36.279 1.00 20.86 91 ASP A C 1
ATOM 747 O O . ASP A 1 91 ? 9.433 1.787 37.055 1.00 20.16 91 ASP A O 1
ATOM 752 N N . GLU A 1 92 ? 7.236 2.126 36.682 1.00 20.49 92 GLU A N 1
ATOM 753 C CA . GLU A 1 92 ? 6.876 2.215 38.089 1.00 20.00 92 GLU A CA 1
ATOM 754 C C . GLU A 1 92 ? 7.214 0.964 38.899 1.00 20.63 92 GLU A C 1
ATOM 755 O O . GLU A 1 92 ? 7.580 1.063 40.069 1.00 19.60 92 GLU A O 1
ATOM 761 N N . GLU A 1 93 ? 7.093 -0.214 38.295 1.00 18.20 93 GLU A N 1
ATOM 762 C CA . GLU A 1 93 ? 7.411 -1.439 39.022 1.00 19.52 93 GLU A CA 1
ATOM 763 C C . GLU A 1 93 ? 8.878 -1.467 39.447 1.00 18.59 93 GLU A C 1
ATOM 764 O O . GLU A 1 93 ? 9.198 -1.850 40.574 1.00 16.13 93 GLU A O 1
ATOM 770 N N . ARG A 1 94 ? 9.771 -1.057 38.549 1.00 20.60 94 ARG A N 1
ATOM 771 C CA . ARG A 1 94 ? 11.198 -1.033 38.861 1.00 19.22 94 ARG A CA 1
ATOM 772 C C . ARG A 1 94 ? 11.497 0.034 39.910 1.00 17.45 94 ARG A C 1
ATOM 773 O O . ARG A 1 94 ? 12.311 -0.180 40.808 1.00 17.23 94 ARG A O 1
ATOM 781 N N . GLU A 1 95 ? 10.834 1.181 39.792 1.00 16.18 95 GLU A N 1
ATOM 782 C CA . GLU A 1 95 ? 11.022 2.280 40.733 1.00 18.51 95 GLU A CA 1
ATOM 783 C C . GLU A 1 95 ? 10.660 1.818 42.144 1.00 18.52 95 GLU A C 1
ATOM 784 O O . GLU A 1 95 ? 11.400 2.053 43.097 1.00 18.63 95 GLU A O 1
ATOM 790 N N . LYS A 1 96 ? 9.518 1.152 42.270 1.00 18.35 96 LYS A N 1
ATOM 791 C CA . LYS A 1 96 ? 9.064 0.651 43.563 1.00 18.57 96 LYS A CA 1
ATOM 792 C C . LYS A 1 96 ? 9.961 -0.465 44.099 1.00 17.41 96 LYS A C 1
ATOM 793 O O . LYS A 1 96 ? 10.192 -0.565 45.305 1.00 19.01 96 LYS A O 1
ATOM 799 N N . LYS A 1 97 ? 10.473 -1.297 43.199 1.00 16.97 97 LYS A N 1
ATOM 800 C CA . LYS A 1 97 ? 11.330 -2.414 43.581 1.00 17.64 97 LYS A CA 1
ATOM 801 C C . LYS A 1 97 ? 12.740 -2.036 44.041 1.00 16.57 97 LYS A C 1
ATOM 802 O O . LYS A 1 97 ? 13.260 -2.603 45.008 1.00 15.20 97 LYS A O 1
ATOM 808 N N . TYR A 1 98 ? 13.353 -1.078 43.356 1.00 16.19 98 TYR A N 1
ATOM 809 C CA . TYR A 1 98 ? 14.726 -0.672 43.663 1.00 15.18 98 TYR A CA 1
ATOM 810 C C . TYR A 1 98 ? 14.931 0.647 44.392 1.00 16.56 98 TYR A C 1
ATOM 811 O O . TYR A 1 98 ? 15.911 0.810 45.121 1.00 16.02 98 TYR A O 1
ATOM 820 N N . GLY A 1 99 ? 14.025 1.594 44.195 1.00 14.91 99 GLY A N 1
ATOM 821 C CA . GLY A 1 99 ? 14.213 2.894 44.808 1.00 15.29 99 GLY A CA 1
ATOM 822 C C . GLY A 1 99 ? 14.977 3.720 43.785 1.00 14.47 99 GLY A C 1
ATOM 823 O O . GLY A 1 99 ? 15.293 3.220 42.703 1.00 13.84 99 GLY A O 1
ATOM 824 N N . VAL A 1 100 ? 15.297 4.966 44.123 1.00 13.27 100 VAL A N 1
ATOM 825 C CA . VAL A 1 100 ? 15.989 5.860 43.199 1.00 13.51 100 VAL A CA 1
ATOM 826 C C . VAL A 1 100 ? 17.239 6.454 43.830 1.00 12.88 100 VAL A C 1
ATOM 827 O O . VAL A 1 100 ? 17.244 6.790 45.013 1.00 15.43 100 VAL A O 1
ATOM 831 N N . VAL A 1 101 ? 18.296 6.597 43.037 1.00 12.32 101 VAL A N 1
ATOM 832 C CA . VAL A 1 101 ? 19.532 7.151 43.565 1.00 10.84 101 VAL A CA 1
ATOM 833 C C . VAL A 1 101 ? 19.946 8.450 42.881 1.00 13.15 101 VAL A C 1
ATOM 834 O O . VAL A 1 101 ? 19.838 8.593 41.660 1.00 11.40 101 VAL A O 1
ATOM 838 N N . ALA A 1 102 ? 20.383 9.410 43.691 1.00 10.01 102 ALA A N 1
ATOM 839 C CA . ALA A 1 102 ? 20.862 10.687 43.187 1.00 9.89 102 ALA A CA 1
ATOM 840 C C . ALA A 1 102 ? 22.384 10.609 43.299 1.00 10.90 102 ALA A C 1
ATOM 841 O O . ALA A 1 102 ? 22.928 10.536 44.400 1.00 12.10 102 ALA A O 1
ATOM 843 N N . ILE A 1 103 ? 23.063 10.598 42.161 1.00 10.33 103 ILE A N 1
ATOM 844 C CA . ILE A 1 103 ? 24.521 10.521 42.149 1.00 11.19 103 ILE A CA 1
ATOM 845 C C . ILE A 1 103 ? 25.089 11.925 41.960 1.00 10.84 103 ILE A C 1
ATOM 846 O O . ILE A 1 103 ? 24.918 12.527 40.901 1.00 11.54 103 ILE A O 1
ATOM 851 N N . GLU A 1 104 ? 25.748 12.451 42.990 1.00 11.11 104 GLU A N 1
ATOM 852 C CA . GLU A 1 104 ? 26.338 13.785 42.912 1.00 12.65 104 GLU A CA 1
ATOM 853 C C . GLU A 1 104 ? 27.600 13.644 42.076 1.00 10.53 104 GLU A C 1
ATOM 854 O O . GLU A 1 104 ? 28.500 12.886 42.433 1.00 10.91 104 GLU A O 1
ATOM 860 N N . ILE A 1 105 ? 27.662 14.374 40.968 1.00 11.82 105 ILE A N 1
ATOM 861 C CA . ILE A 1 105 ? 28.798 14.267 40.059 1.00 13.65 105 ILE A CA 1
ATOM 862 C C . ILE A 1 105 ? 29.530 15.564 39.734 1.00 13.64 105 ILE A C 1
ATOM 863 O O . ILE A 1 105 ? 28.969 16.660 39.824 1.00 15.67 105 ILE A O 1
ATOM 868 N N . GLU A 1 106 ? 30.791 15.408 39.339 1.00 13.80 106 GLU A N 1
ATOM 869 C CA . GLU A 1 106 ? 31.663 16.522 38.979 1.00 17.46 106 GLU A CA 1
ATOM 870 C C . GLU A 1 106 ? 32.413 16.124 37.707 1.00 17.91 106 GLU A C 1
ATOM 871 O O . GLU A 1 106 ? 33.109 15.111 37.684 1.0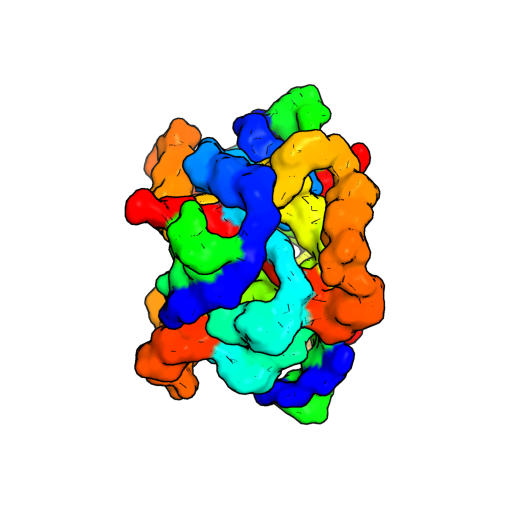0 17.10 106 GLU A O 1
ATOM 877 N N . PRO A 1 107 ? 32.282 16.919 36.636 1.00 17.94 107 PRO A N 1
ATOM 878 C CA . PRO A 1 107 ? 32.954 16.630 35.365 1.00 17.54 107 PRO A CA 1
ATOM 879 C C . PRO A 1 107 ? 34.473 16.593 35.489 1.00 20.24 107 PRO A C 1
ATOM 880 O O . PRO A 1 107 ? 35.064 17.398 36.212 1.00 20.04 107 PRO A O 1
ATOM 884 N N . ILE A 1 108 ? 35.099 15.653 34.787 1.00 19.72 108 ILE A N 1
ATOM 885 C CA . ILE A 1 108 ? 36.555 15.535 34.788 1.00 26.25 108 ILE A CA 1
ATOM 886 C C . ILE A 1 108 ? 37.038 15.973 33.409 1.00 32.15 108 ILE A C 1
ATOM 887 O O . ILE A 1 108 ? 36.582 15.448 32.394 1.00 33.14 108 ILE A O 1
ATOM 892 N N . GLU A 1 109 ? 37.951 16.937 33.373 1.00 38.40 109 GLU A N 1
ATOM 893 C CA . GLU A 1 109 ? 38.470 17.442 32.106 1.00 44.44 109 GLU A CA 1
ATOM 894 C C . GLU A 1 109 ? 39.431 16.455 31.446 1.00 45.25 109 GLU A C 1
ATOM 895 O O . GLU A 1 109 ? 39.781 15.446 32.094 1.00 45.02 109 GLU A O 1
ATOM 902 N N . MET B 1 1 ? 10.687 -4.504 51.897 1.00 25.38 1 MET B N 1
ATOM 903 C CA . MET B 1 1 ? 11.382 -5.727 52.392 1.00 24.24 1 MET B CA 1
ATOM 904 C C . MET B 1 1 ? 11.828 -5.545 53.841 1.00 22.93 1 MET B C 1
ATOM 905 O O . MET B 1 1 ? 11.968 -4.419 54.322 1.00 18.93 1 MET B O 1
ATOM 910 N N . LYS B 1 2 ? 12.038 -6.664 54.528 1.00 19.85 2 LYS B N 1
ATOM 911 C CA . LYS B 1 2 ? 12.480 -6.657 55.920 1.00 19.12 2 LYS B CA 1
ATOM 912 C C . LYS B 1 2 ? 13.880 -7.261 56.021 1.00 19.73 2 LYS B C 1
ATOM 913 O O . LYS B 1 2 ? 14.158 -8.306 55.428 1.00 22.42 2 LYS B O 1
ATOM 919 N N . TRP B 1 3 ? 14.761 -6.600 56.769 1.00 15.40 3 TRP B N 1
ATOM 920 C CA . TRP B 1 3 ? 16.129 -7.076 56.943 1.00 15.43 3 TRP B CA 1
ATOM 921 C C . TRP B 1 3 ? 16.444 -7.309 58.412 1.00 15.87 3 TRP B C 1
ATOM 922 O O . TRP B 1 3 ? 15.961 -6.581 59.274 1.00 17.66 3 TRP B O 1
ATOM 933 N N . GLU B 1 4 ? 17.255 -8.326 58.683 1.00 14.52 4 GLU B N 1
ATOM 934 C CA . GLU B 1 4 ? 17.661 -8.658 60.046 1.00 14.54 4 GLU B CA 1
ATOM 935 C C . GLU B 1 4 ? 19.140 -8.307 60.218 1.00 15.77 4 GLU B C 1
ATOM 936 O O . GLU B 1 4 ? 19.972 -8.756 59.438 1.00 17.03 4 GLU B O 1
ATOM 942 N N . MET B 1 5 ? 19.474 -7.497 61.217 1.00 13.73 5 MET B N 1
ATOM 943 C CA . MET B 1 5 ? 20.880 -7.185 61.469 1.00 16.88 5 MET B CA 1
ATOM 944 C C . MET B 1 5 ? 21.132 -6.889 62.937 1.00 16.35 5 MET B C 1
ATOM 945 O O . MET B 1 5 ? 20.249 -6.412 63.650 1.00 14.74 5 MET B O 1
ATOM 950 N N . GLY B 1 6 ? 22.343 -7.194 63.386 1.00 14.95 6 GLY B N 1
ATOM 951 C CA . GLY B 1 6 ? 22.693 -6.982 64.778 1.00 14.30 6 GLY B CA 1
ATOM 952 C C . GLY B 1 6 ? 22.851 -5.526 65.164 1.00 14.50 6 GLY B C 1
ATOM 953 O O . GLY B 1 6 ? 23.060 -4.660 64.313 1.00 14.70 6 GLY B O 1
ATOM 954 N N . LEU B 1 7 ? 22.740 -5.260 66.461 1.00 14.32 7 LEU B N 1
ATOM 955 C CA . LEU B 1 7 ? 22.897 -3.908 66.984 1.00 14.58 7 LEU B CA 1
ATOM 956 C C . LEU B 1 7 ? 23.278 -3.955 68.461 1.00 16.05 7 LEU B C 1
ATOM 957 O O . LEU B 1 7 ? 22.629 -4.642 69.247 1.00 17.52 7 LEU B O 1
ATOM 962 N N . GLN B 1 8 ? 24.332 -3.233 68.827 1.00 17.25 8 GLN B N 1
ATOM 963 C CA . GLN B 1 8 ? 24.776 -3.175 70.217 1.00 21.15 8 GLN B CA 1
ATOM 964 C C . GLN B 1 8 ? 23.602 -2.693 71.066 1.00 21.69 8 GLN B C 1
ATOM 965 O O . GLN B 1 8 ? 22.858 -1.800 70.662 1.00 18.64 8 GLN B O 1
ATOM 971 N N . GLU B 1 9 ? 23.448 -3.283 72.247 1.00 24.24 9 GLU B N 1
ATOM 972 C CA . GLU B 1 9 ? 22.359 -2.938 73.154 1.00 25.18 9 GLU B CA 1
ATOM 973 C C . GLU B 1 9 ? 22.283 -1.445 73.489 1.00 22.30 9 GLU B C 1
ATOM 974 O O . GLU B 1 9 ? 21.196 -0.879 73.572 1.00 21.17 9 GLU B O 1
ATOM 980 N N . GLU B 1 10 ? 23.436 -0.814 73.676 1.00 20.93 10 GLU B N 1
ATOM 981 C CA . GLU B 1 10 ? 23.491 0.603 74.028 1.00 20.79 10 GLU B CA 1
ATOM 982 C C . GLU B 1 10 ? 22.776 1.541 73.056 1.00 18.40 10 GLU B C 1
ATOM 983 O O . GLU B 1 10 ? 22.265 2.587 73.454 1.00 19.49 10 GLU B O 1
ATOM 989 N N . TYR B 1 11 ? 22.730 1.162 71.787 1.00 15.01 11 TYR B N 1
ATOM 990 C CA . TYR B 1 11 ? 22.105 1.998 70.769 1.00 13.70 11 TYR B CA 1
ATOM 991 C C . TYR B 1 11 ? 20.587 1.909 70.694 1.00 15.08 11 TYR B C 1
ATOM 992 O O . TYR B 1 11 ? 19.937 2.782 70.123 1.00 13.69 11 TYR B O 1
ATOM 1001 N N . ILE B 1 12 ? 20.022 0.858 71.275 1.00 14.42 12 ILE B N 1
ATOM 1002 C CA . ILE B 1 12 ? 18.577 0.668 71.249 1.00 14.33 12 ILE B CA 1
ATOM 1003 C C . ILE B 1 12 ? 17.817 1.844 71.860 1.00 15.10 12 ILE B C 1
ATOM 1004 O O . ILE B 1 12 ? 16.944 2.426 71.219 1.00 13.68 12 ILE B O 1
ATOM 1009 N N . GLU B 1 13 ? 18.153 2.197 73.097 1.00 13.30 13 GLU B N 1
ATOM 1010 C CA . GLU B 1 13 ? 17.476 3.295 73.774 1.00 17.90 13 GLU B CA 1
ATOM 1011 C C . GLU B 1 13 ? 17.701 4.628 73.066 1.00 14.75 13 GLU B C 1
ATOM 1012 O O . GLU B 1 13 ? 16.810 5.475 73.025 1.00 13.91 13 GLU B O 1
ATOM 1018 N N . LEU B 1 14 ? 18.890 4.808 72.501 1.00 16.43 14 LEU B N 1
ATOM 1019 C CA . LEU B 1 14 ? 19.211 6.046 71.795 1.00 14.97 14 LEU B CA 1
ATOM 1020 C C . LEU B 1 14 ? 18.341 6.215 70.548 1.00 13.95 14 LEU B C 1
ATOM 1021 O O . LEU B 1 14 ? 17.957 7.327 70.195 1.00 10.35 14 LEU B O 1
ATOM 1026 N N . ILE B 1 15 ? 18.025 5.111 69.882 1.00 12.01 15 ILE B N 1
ATOM 1027 C CA . ILE B 1 15 ? 17.182 5.184 68.695 1.00 12.42 15 ILE B CA 1
ATOM 1028 C C . ILE B 1 15 ? 15.733 5.454 69.116 1.00 10.63 15 ILE B C 1
ATOM 1029 O O . ILE B 1 15 ? 15.062 6.315 68.546 1.00 12.14 15 ILE B O 1
ATOM 1034 N N . LYS B 1 16 ? 15.260 4.733 70.128 1.00 14.44 16 LYS B N 1
ATOM 1035 C CA . LYS B 1 16 ? 13.899 4.924 70.612 1.00 17.56 16 LYS B CA 1
ATOM 1036 C C . LYS B 1 16 ? 13.666 6.359 71.074 1.00 15.94 16 LYS B C 1
ATOM 1037 O O . LYS B 1 16 ? 12.582 6.906 70.886 1.00 17.97 16 LYS B O 1
ATOM 1043 N N . ALA B 1 17 ? 14.690 6.965 71.669 1.00 15.18 17 ALA B N 1
ATOM 1044 C CA . ALA B 1 17 ? 14.593 8.336 72.171 1.00 14.92 17 ALA B CA 1
ATOM 1045 C C . ALA B 1 17 ? 14.634 9.384 71.067 1.00 18.23 17 ALA B C 1
ATOM 1046 O O . ALA B 1 17 ? 14.250 10.535 71.278 1.00 17.33 17 ALA B O 1
ATOM 1048 N N . GLY B 1 18 ? 15.107 8.987 69.891 1.00 16.06 18 GLY B N 1
ATOM 1049 C CA . GLY B 1 18 ? 15.186 9.921 68.785 1.00 14.83 18 GLY B CA 1
ATOM 1050 C C . GLY B 1 18 ? 16.533 10.613 68.700 1.00 12.15 18 GLY B C 1
ATOM 1051 O O . GLY B 1 18 ? 16.696 11.568 67.938 1.00 14.18 18 GLY B O 1
ATOM 1052 N N . LYS B 1 19 ? 17.492 10.140 69.493 1.00 13.19 19 LYS B N 1
ATOM 1053 C CA . LYS B 1 19 ? 18.844 10.700 69.495 1.00 16.12 19 LYS B CA 1
ATOM 1054 C C . LYS B 1 19 ? 19.603 10.149 68.294 1.00 15.27 19 LYS B C 1
ATOM 1055 O O . LYS B 1 19 ? 20.142 10.898 67.478 1.00 14.22 19 LYS B O 1
ATOM 1061 N N . LYS B 1 20 ? 19.645 8.825 68.199 1.00 13.66 20 LYS B N 1
ATOM 1062 C CA . LYS B 1 20 ? 20.325 8.157 67.098 1.00 11.33 20 LYS B CA 1
ATOM 1063 C C . LYS B 1 20 ? 19.320 7.969 65.965 1.00 12.00 20 LYS B C 1
ATOM 1064 O O . LYS B 1 20 ? 18.400 7.153 66.061 1.00 13.23 20 LYS B O 1
ATOM 1070 N N . LYS B 1 21 ? 19.491 8.742 64.897 1.00 9.29 21 LYS B N 1
ATOM 1071 C CA . LYS B 1 21 ? 18.592 8.681 63.752 1.00 10.67 21 LYS B CA 1
ATOM 1072 C C . LYS B 1 21 ? 19.272 8.071 62.540 1.00 8.36 21 LYS B C 1
ATOM 1073 O O . LYS B 1 21 ? 18.659 7.903 61.489 1.00 11.19 21 LYS B O 1
ATOM 1079 N N . ILE B 1 22 ? 20.546 7.743 62.698 1.00 7.79 22 ILE B N 1
ATOM 1080 C CA . ILE B 1 22 ? 21.324 7.169 61.610 1.00 9.68 22 ILE B CA 1
ATOM 1081 C C . ILE B 1 22 ? 22.079 5.938 62.087 1.00 10.33 22 ILE B C 1
ATOM 1082 O O . ILE B 1 22 ? 22.642 5.942 63.177 1.00 12.48 22 ILE B O 1
ATOM 1087 N N . GLU B 1 23 ? 22.096 4.889 61.270 1.00 11.38 23 GLU B N 1
ATOM 1088 C CA . GLU B 1 23 ? 22.862 3.697 61.609 1.00 10.51 23 GLU B CA 1
ATOM 1089 C C . GLU B 1 23 ? 23.969 3.622 60.572 1.00 10.87 23 GLU B C 1
ATOM 1090 O O . GLU B 1 23 ? 23.710 3.548 59.367 1.00 10.15 23 GLU B O 1
ATOM 1096 N N . GLY B 1 24 ? 25.205 3.691 61.049 1.00 9.82 24 GLY B N 1
ATOM 1097 C CA . GLY B 1 24 ? 26.348 3.628 60.160 1.00 10.14 24 GLY B CA 1
ATOM 1098 C C . GLY B 1 24 ? 26.896 2.218 60.148 1.00 9.95 24 GLY B C 1
ATOM 1099 O O . GLY B 1 24 ? 26.986 1.572 61.189 1.00 12.14 24 GLY B O 1
ATOM 1100 N N . ARG B 1 25 ? 27.261 1.741 58.967 1.00 9.20 25 ARG B N 1
ATOM 1101 C CA . ARG B 1 25 ? 27.803 0.393 58.821 1.00 8.95 25 ARG B CA 1
ATOM 1102 C C . ARG B 1 25 ? 28.641 0.353 57.554 1.00 10.05 25 ARG B C 1
ATOM 1103 O O . ARG B 1 25 ? 28.744 1.348 56.837 1.00 9.60 25 ARG B O 1
ATOM 1111 N N . LEU B 1 26 ? 29.264 -0.790 57.298 1.00 9.03 26 LEU B N 1
ATOM 1112 C CA . LEU B 1 26 ? 30.022 -0.957 56.065 1.00 10.18 26 LEU B CA 1
ATOM 1113 C C . LEU B 1 26 ? 28.964 -1.089 54.976 1.00 10.23 26 LEU B C 1
ATOM 1114 O O . LEU B 1 26 ? 27.881 -1.625 55.225 1.00 11.75 26 LEU B O 1
ATOM 1119 N N . TYR B 1 27 ? 29.266 -0.595 53.779 1.00 9.00 27 TYR B N 1
ATOM 1120 C CA . TYR B 1 27 ? 28.340 -0.697 52.656 1.00 10.80 27 TYR B CA 1
ATOM 1121 C C . TYR B 1 27 ? 28.666 -2.064 52.048 1.00 11.68 27 TYR B C 1
ATOM 1122 O O . TYR B 1 27 ? 29.191 -2.174 50.934 1.00 10.42 27 TYR B O 1
ATOM 1131 N N . ASP B 1 28 ? 28.363 -3.100 52.823 1.00 11.60 28 ASP B N 1
ATOM 1132 C CA . ASP B 1 28 ? 28.639 -4.479 52.435 1.00 11.39 28 ASP B CA 1
ATOM 1133 C C . ASP B 1 28 ? 27.521 -5.164 51.646 1.00 15.31 28 ASP B C 1
ATOM 1134 O O . ASP B 1 28 ? 26.533 -4.534 51.265 1.00 11.95 28 ASP B O 1
ATOM 1139 N N . GLU B 1 29 ? 27.668 -6.465 51.407 1.00 14.37 29 GLU B N 1
ATOM 1140 C CA . GLU B 1 29 ? 26.669 -7.175 50.615 1.00 16.69 29 GLU B CA 1
ATOM 1141 C C . GLU B 1 29 ? 25.224 -7.004 51.059 1.00 14.26 29 GLU B C 1
ATOM 1142 O O . GLU B 1 29 ? 24.355 -6.737 50.233 1.00 14.88 29 GLU B O 1
ATOM 1148 N N . LYS B 1 30 ? 24.958 -7.167 52.351 1.00 10.85 30 LYS B N 1
ATOM 1149 C CA . LYS B 1 30 ? 23.596 -7.022 52.845 1.00 11.45 30 LYS B CA 1
ATOM 1150 C C . LYS B 1 30 ? 23.134 -5.567 52.833 1.00 12.59 30 LYS B C 1
ATOM 1151 O O . LYS B 1 30 ? 22.001 -5.269 52.449 1.00 12.02 30 LYS B O 1
ATOM 1157 N N . ARG B 1 31 ? 24.011 -4.662 53.252 1.00 11.37 31 ARG B N 1
ATOM 1158 C CA . ARG B 1 31 ? 23.653 -3.251 53.290 1.00 11.02 31 ARG B CA 1
ATOM 1159 C C . ARG B 1 31 ? 23.471 -2.599 51.913 1.00 12.88 31 ARG B C 1
ATOM 1160 O O . ARG B 1 31 ? 22.920 -1.505 51.816 1.00 15.23 31 ARG B O 1
ATOM 1168 N N . ARG B 1 32 ? 23.923 -3.264 50.850 1.00 11.08 32 ARG B N 1
ATOM 1169 C CA . ARG B 1 32 ? 23.765 -2.726 49.502 1.00 11.54 32 ARG B CA 1
ATOM 1170 C C . ARG B 1 32 ? 22.427 -3.138 48.892 1.00 15.98 32 ARG B C 1
ATOM 1171 O O . ARG B 1 32 ? 22.143 -2.817 47.738 1.00 17.61 32 ARG B O 1
ATOM 1179 N N . GLN B 1 33 ? 21.607 -3.839 49.667 1.00 15.35 33 GLN B N 1
ATOM 1180 C CA . GLN B 1 33 ? 20.311 -4.302 49.173 1.00 17.48 33 GLN B CA 1
ATOM 1181 C C . GLN B 1 33 ? 19.126 -3.588 49.810 1.00 18.80 33 GLN B C 1
ATOM 1182 O O . GLN B 1 33 ? 17.975 -3.902 49.512 1.00 18.19 33 GLN B O 1
ATOM 1188 N N . ILE B 1 34 ? 19.412 -2.627 50.679 1.00 16.09 34 ILE B N 1
ATOM 1189 C CA . ILE B 1 34 ? 18.370 -1.895 51.386 1.00 16.14 34 ILE B CA 1
ATOM 1190 C C . ILE B 1 34 ? 17.899 -0.660 50.631 1.00 18.66 34 ILE B C 1
ATOM 1191 O O . ILE B 1 34 ? 18.684 0.000 49.950 1.00 23.26 34 ILE B O 1
ATOM 1196 N N . LYS B 1 35 ? 16.611 -0.354 50.756 1.00 17.22 35 LYS B N 1
ATOM 1197 C CA . LYS B 1 35 ? 16.035 0.816 50.105 1.00 17.44 35 LYS B CA 1
ATOM 1198 C C . LYS B 1 35 ? 15.047 1.506 51.043 1.00 17.15 35 LYS B C 1
ATOM 1199 O O . LYS B 1 35 ? 14.490 0.879 51.946 1.00 12.58 35 LYS B O 1
ATOM 1205 N N . PRO B 1 36 ? 14.826 2.816 50.849 1.00 17.53 36 PRO B N 1
ATOM 1206 C CA . PRO B 1 36 ? 13.887 3.554 51.700 1.00 16.65 36 PRO B CA 1
ATOM 1207 C C . PRO B 1 36 ? 12.514 2.882 51.659 1.00 17.54 36 PRO B C 1
ATOM 1208 O O . PRO B 1 36 ? 12.014 2.534 50.584 1.00 16.77 36 PRO B O 1
ATOM 1212 N N . GLY B 1 37 ? 11.912 2.697 52.828 1.00 15.38 37 GLY B N 1
ATOM 1213 C CA . GLY B 1 37 ? 10.615 2.050 52.893 1.00 17.41 37 GLY B CA 1
ATOM 1214 C C . GLY B 1 37 ? 10.738 0.660 53.489 1.00 15.50 37 GLY B C 1
ATOM 1215 O O . GLY B 1 37 ? 9.768 0.110 54.011 1.00 17.52 37 GLY B O 1
ATOM 1216 N N . ASP B 1 38 ? 11.935 0.087 53.406 1.00 14.57 38 ASP B N 1
ATOM 1217 C CA . ASP B 1 38 ? 12.187 -1.238 53.960 1.00 15.35 38 ASP B CA 1
ATOM 1218 C C . ASP B 1 38 ? 12.156 -1.155 55.478 1.00 14.74 38 ASP B C 1
ATOM 1219 O O . ASP B 1 38 ? 12.208 -0.068 56.055 1.00 13.28 38 ASP B O 1
ATOM 1224 N N . ILE B 1 39 ? 12.070 -2.316 56.114 1.00 12.79 39 ILE B N 1
ATOM 1225 C CA . ILE B 1 39 ? 12.043 -2.408 57.563 1.00 15.33 39 ILE B CA 1
ATOM 1226 C C . ILE B 1 39 ? 13.284 -3.152 58.046 1.00 15.97 39 ILE B C 1
ATOM 1227 O O . ILE B 1 39 ? 13.731 -4.116 57.417 1.00 13.47 39 ILE B O 1
ATOM 1232 N N . ILE B 1 40 ? 13.861 -2.685 59.146 1.00 14.23 40 ILE B N 1
ATOM 1233 C CA . ILE B 1 40 ? 15.015 -3.360 59.708 1.00 10.85 40 ILE B CA 1
ATOM 1234 C C . ILE B 1 40 ? 14.670 -3.857 61.101 1.00 11.54 40 ILE B C 1
ATOM 1235 O O . ILE B 1 40 ? 14.150 -3.107 61.933 1.00 9.35 40 ILE B O 1
ATOM 1240 N N . ILE B 1 41 ? 14.941 -5.137 61.328 1.00 11.76 41 ILE B N 1
ATOM 1241 C CA . ILE B 1 41 ? 14.707 -5.776 62.618 1.00 13.08 41 ILE B CA 1
ATOM 1242 C C . ILE B 1 41 ? 16.086 -5.886 63.263 1.00 12.74 41 ILE B C 1
ATOM 1243 O O . ILE B 1 41 ? 16.937 -6.651 62.798 1.00 13.03 41 ILE B O 1
ATOM 1248 N N . PHE B 1 42 ? 16.307 -5.116 64.323 1.00 12.31 42 PHE B N 1
ATOM 1249 C CA . PHE B 1 42 ? 17.590 -5.106 65.020 1.00 10.81 42 PHE B CA 1
ATOM 1250 C C . PHE B 1 42 ? 17.699 -6.138 66.137 1.00 11.77 42 PHE B C 1
ATOM 1251 O O . PHE B 1 42 ? 16.781 -6.298 66.943 1.00 12.50 42 PHE B O 1
ATOM 1259 N N . GLU B 1 43 ? 18.833 -6.828 66.162 1.00 11.19 43 GLU B N 1
ATOM 1260 C CA . GLU B 1 43 ? 19.158 -7.809 67.197 1.00 15.81 43 GLU B CA 1
ATOM 1261 C C . GLU B 1 43 ? 18.020 -8.768 67.533 1.00 17.26 43 GLU B C 1
ATOM 1262 O O . GLU B 1 43 ? 17.581 -8.855 68.684 1.00 16.76 43 GLU B O 1
ATOM 1268 N N . GLY B 1 44 ? 17.544 -9.479 66.516 1.00 16.03 44 GLY B N 1
ATOM 1269 C CA . GLY B 1 44 ? 16.484 -10.452 66.716 1.00 14.83 44 GLY B CA 1
ATOM 1270 C C . GLY B 1 44 ? 15.131 -9.924 67.153 1.00 15.36 44 GLY B C 1
ATOM 1271 O O . GLY B 1 44 ? 14.275 -10.706 67.565 1.00 17.25 44 GLY B O 1
ATOM 1272 N N . GLY B 1 45 ? 14.927 -8.612 67.081 1.00 14.37 45 GLY B N 1
ATOM 1273 C CA . GLY B 1 45 ? 13.636 -8.067 67.462 1.00 16.75 45 GLY B CA 1
ATOM 1274 C C . GLY B 1 45 ? 13.606 -7.100 68.629 1.00 15.46 45 GLY B C 1
ATOM 1275 O O . GLY B 1 45 ? 12.531 -6.646 69.019 1.00 17.37 45 GLY B O 1
ATOM 1276 N N . LYS B 1 46 ? 14.764 -6.775 69.194 1.00 16.38 46 LYS B N 1
ATOM 1277 C CA . LYS B 1 46 ? 14.789 -5.846 70.317 1.00 18.06 46 LYS B CA 1
ATOM 1278 C C . LYS B 1 46 ? 14.342 -4.452 69.892 1.00 16.55 46 LYS B C 1
ATOM 1279 O O . LYS B 1 46 ? 13.969 -3.630 70.730 1.00 17.25 46 LYS B O 1
ATOM 1285 N N . LEU B 1 47 ? 14.366 -4.198 68.585 1.00 13.98 47 LEU B N 1
ATOM 1286 C CA . LEU B 1 47 ? 13.947 -2.910 68.034 1.00 14.88 47 LEU B CA 1
ATOM 1287 C C . LEU B 1 47 ? 13.678 -3.017 66.537 1.00 12.62 47 LEU B C 1
ATOM 1288 O O . LEU B 1 47 ? 14.444 -3.641 65.803 1.00 13.35 47 LEU B O 1
ATOM 1293 N N . LYS B 1 48 ? 12.585 -2.408 66.093 1.00 12.69 48 LYS B N 1
ATOM 1294 C CA . LYS B 1 48 ? 12.230 -2.402 64.681 1.00 14.72 48 LYS B CA 1
ATOM 1295 C C . LYS B 1 48 ? 12.167 -0.954 64.205 1.00 14.42 48 LYS B C 1
ATOM 1296 O O . LYS B 1 48 ? 11.668 -0.083 64.917 1.00 15.33 48 LYS B O 1
ATOM 1302 N N . VAL B 1 49 ? 12.694 -0.695 63.011 1.00 15.08 49 VAL B N 1
ATOM 1303 C CA . VAL B 1 49 ? 12.694 0.654 62.455 1.00 11.37 49 VAL B CA 1
ATOM 1304 C C . VAL B 1 49 ? 12.354 0.655 60.976 1.00 12.04 49 VAL B C 1
ATOM 1305 O O . VAL B 1 49 ? 12.456 -0.370 60.298 1.00 13.60 49 VAL B O 1
ATOM 1309 N N . LYS B 1 50 ? 11.940 1.816 60.486 1.00 12.31 50 LYS B N 1
ATOM 1310 C CA . LYS B 1 50 ? 11.625 1.983 59.075 1.00 13.02 50 LYS B CA 1
ATOM 1311 C C . LYS B 1 50 ? 12.793 2.746 58.457 1.00 11.96 50 LYS B C 1
ATOM 1312 O O . LYS B 1 50 ? 13.316 3.675 59.066 1.00 13.01 50 LYS B O 1
ATOM 1318 N N . VAL B 1 51 ? 13.215 2.343 57.263 1.00 10.34 51 VAL B N 1
ATOM 1319 C CA . VAL B 1 51 ? 14.307 3.031 56.589 1.00 11.83 51 VAL B CA 1
ATOM 1320 C C . VAL B 1 51 ? 13.725 4.241 55.867 1.00 12.11 51 VAL B C 1
ATOM 1321 O O . VAL B 1 51 ? 12.795 4.105 55.069 1.00 14.44 51 VAL B O 1
ATOM 1325 N N . LYS B 1 52 ? 14.266 5.422 56.155 1.00 12.38 52 LYS B N 1
ATOM 1326 C CA . LYS B 1 52 ? 13.777 6.657 55.547 1.00 15.20 52 LYS B CA 1
ATOM 1327 C C . LYS B 1 52 ? 14.663 7.197 54.433 1.00 17.01 52 LYS B C 1
ATOM 1328 O O . LYS B 1 52 ? 14.204 7.947 53.571 1.00 21.03 52 LYS B O 1
ATOM 1334 N N . GLY B 1 53 ? 15.934 6.824 54.455 1.00 16.82 53 GLY B N 1
ATOM 1335 C CA . GLY B 1 53 ? 16.853 7.305 53.442 1.00 16.08 53 GLY B CA 1
ATOM 1336 C C . GLY B 1 53 ? 18.174 6.586 53.575 1.00 13.96 53 GLY B C 1
ATOM 1337 O O . GLY B 1 53 ? 18.452 5.964 54.604 1.00 12.90 53 GLY B O 1
ATOM 1338 N N . ILE B 1 54 ? 18.991 6.669 52.535 1.00 12.42 54 ILE B N 1
ATOM 1339 C CA . ILE B 1 54 ? 20.284 6.010 52.537 1.00 11.25 54 ILE B CA 1
ATOM 1340 C C . ILE B 1 54 ? 21.335 6.877 51.860 1.00 11.38 54 ILE B C 1
ATOM 1341 O O . ILE B 1 54 ? 21.103 7.409 50.773 1.00 8.62 54 ILE B O 1
ATOM 1346 N N . ARG B 1 55 ? 22.475 7.042 52.521 1.00 9.71 55 ARG B N 1
ATOM 1347 C CA . ARG B 1 55 ? 23.584 7.793 51.941 1.00 10.30 55 ARG B CA 1
ATOM 1348 C C . ARG B 1 55 ? 24.793 6.873 51.964 1.00 10.49 55 ARG B C 1
ATOM 1349 O O . ARG B 1 55 ? 24.917 6.033 52.850 1.00 10.40 55 ARG B O 1
ATOM 1357 N N . VAL B 1 56 ? 25.669 7.023 50.975 1.00 8.96 56 VAL B N 1
ATOM 1358 C CA . VAL B 1 56 ? 26.878 6.216 50.890 1.00 8.41 56 VAL B CA 1
ATOM 1359 C C . VAL B 1 56 ? 28.082 7.149 50.884 1.00 8.89 56 VAL B C 1
ATOM 1360 O O . VAL B 1 56 ? 28.079 8.168 50.188 1.00 9.85 56 VAL B O 1
ATOM 1364 N N . TYR B 1 57 ? 29.101 6.793 51.666 1.00 7.33 57 TYR B N 1
ATOM 1365 C CA . TYR B 1 57 ? 30.317 7.588 51.798 1.00 11.19 57 TYR B CA 1
ATOM 1366 C C . TYR B 1 57 ? 31.567 6.756 51.541 1.00 13.91 57 TYR B C 1
ATOM 1367 O O . TYR B 1 57 ? 31.508 5.529 51.486 1.00 13.36 57 TYR B O 1
ATOM 1376 N N . SER B 1 58 ? 32.705 7.428 51.390 1.00 12.72 58 SER B N 1
ATOM 1377 C CA . SER B 1 58 ? 33.955 6.722 51.136 1.00 12.24 58 SER B CA 1
ATOM 1378 C C . SER B 1 58 ? 34.645 6.300 52.430 1.00 12.60 58 SER B C 1
ATOM 1379 O O . SER B 1 58 ? 35.519 5.433 52.418 1.00 14.22 58 SER B O 1
ATOM 1382 N N . SER B 1 59 ? 34.249 6.899 53.549 1.00 10.60 59 SER B N 1
ATOM 1383 C CA . SER B 1 59 ? 34.871 6.572 54.827 1.00 9.32 59 SER B CA 1
ATOM 1384 C C . SER B 1 59 ? 33.961 6.875 56.007 1.00 11.05 59 SER B C 1
ATOM 1385 O O . SER B 1 59 ? 32.977 7.594 55.873 1.00 11.70 59 SER B O 1
ATOM 1388 N N . PHE B 1 60 ? 34.301 6.326 57.168 1.00 9.25 60 PHE B N 1
ATOM 1389 C CA . PHE B 1 60 ? 33.512 6.580 58.367 1.00 10.97 60 PHE B CA 1
ATOM 1390 C C . PHE B 1 60 ? 33.713 8.033 58.776 1.00 9.97 60 PHE B C 1
ATOM 1391 O O . PHE B 1 60 ? 32.793 8.684 59.279 1.00 11.53 60 PHE B O 1
ATOM 1399 N N . LYS B 1 61 ? 34.921 8.545 58.557 1.00 12.43 61 LYS B N 1
ATOM 1400 C CA . LYS B 1 61 ? 35.208 9.934 58.901 1.00 14.09 61 LYS B CA 1
ATOM 1401 C C . LYS B 1 61 ? 34.285 10.856 58.110 1.00 12.88 61 LYS B C 1
ATOM 1402 O O . LYS B 1 61 ? 33.667 11.757 58.679 1.00 12.25 61 LYS B O 1
ATOM 1408 N N . GLU B 1 62 ? 34.188 10.631 56.801 1.00 10.84 62 GLU B N 1
ATOM 1409 C CA . GLU B 1 62 ? 33.322 11.453 55.962 1.00 11.76 62 GLU B CA 1
ATOM 1410 C C . GLU B 1 62 ? 31.859 11.304 56.371 1.00 10.31 62 GLU B C 1
ATOM 1411 O O . GLU B 1 62 ? 31.114 12.286 56.429 1.00 11.62 62 GLU B O 1
ATOM 1417 N N . MET B 1 63 ? 31.444 10.077 56.656 1.00 10.73 63 MET B N 1
ATOM 1418 C CA . MET B 1 63 ? 30.057 9.840 57.045 1.00 10.29 63 MET B CA 1
ATOM 1419 C C . MET B 1 63 ? 29.702 10.602 58.321 1.00 10.29 63 MET B C 1
ATOM 1420 O O . MET B 1 63 ? 28.662 11.260 58.391 1.00 10.06 63 MET B O 1
ATOM 1425 N N . LEU B 1 64 ? 30.579 10.533 59.318 1.00 7.72 64 LEU B N 1
ATOM 1426 C CA . LEU B 1 64 ? 30.332 11.205 60.591 1.00 8.80 64 LEU B CA 1
ATOM 1427 C C . LEU B 1 64 ? 30.312 12.727 60.474 1.00 9.17 64 LEU B C 1
ATOM 1428 O O . LEU B 1 64 ? 29.453 13.387 61.061 1.00 8.34 64 LEU B O 1
ATOM 1433 N N . GLU B 1 65 ? 31.239 13.285 59.704 1.00 9.17 65 GLU B N 1
ATOM 1434 C CA . GLU B 1 65 ? 31.291 14.735 59.542 1.00 10.59 65 GLU B CA 1
ATOM 1435 C C . GLU B 1 65 ? 30.079 15.255 58.773 1.00 11.60 65 GLU B C 1
ATOM 1436 O O . GLU B 1 65 ? 29.587 16.353 59.041 1.00 9.65 65 GLU B O 1
ATOM 1442 N N . LYS B 1 66 ? 29.586 14.463 57.828 1.00 9.30 66 LYS B N 1
ATOM 1443 C CA . LYS B 1 66 ? 28.442 14.891 57.032 1.00 10.23 66 LYS B CA 1
ATOM 1444 C C . LYS B 1 66 ? 27.072 14.588 57.647 1.00 10.16 66 LYS B C 1
ATOM 1445 O O . LYS B 1 66 ? 26.143 15.387 57.507 1.00 9.82 66 LYS B O 1
ATOM 1451 N N . GLU B 1 67 ? 26.948 13.456 58.336 1.00 8.02 67 GLU B N 1
ATOM 1452 C CA . GLU B 1 67 ? 25.677 13.084 58.966 1.00 8.54 67 GLU B CA 1
ATOM 1453 C C . GLU B 1 67 ? 25.563 13.655 60.381 1.00 9.56 67 GLU B C 1
ATOM 1454 O O . GLU B 1 67 ? 24.455 13.876 60.881 1.00 10.86 67 GLU B O 1
ATOM 1460 N N . GLY B 1 68 ? 26.709 13.879 61.022 1.00 10.10 68 GLY B N 1
ATOM 1461 C CA . GLY B 1 68 ? 26.724 14.435 62.364 1.00 10.68 68 GLY B CA 1
ATOM 1462 C C . GLY B 1 68 ? 26.874 13.403 63.467 1.00 11.70 68 GLY B C 1
ATOM 1463 O O . GLY B 1 68 ? 26.027 12.528 63.620 1.00 9.36 68 GLY B O 1
ATOM 1464 N N . ILE B 1 69 ? 27.947 13.522 64.245 1.00 12.19 69 ILE B N 1
ATOM 1465 C CA . ILE B 1 69 ? 28.224 12.598 65.341 1.00 14.02 69 ILE B CA 1
ATOM 1466 C C . ILE B 1 69 ? 27.025 12.353 66.251 1.00 13.23 69 ILE B C 1
ATOM 1467 O O . ILE B 1 69 ? 26.741 11.216 66.619 1.00 10.83 69 ILE B O 1
ATOM 1472 N N . GLU B 1 70 ? 26.331 13.423 66.622 1.00 12.66 70 GLU B N 1
ATOM 1473 C CA . GLU B 1 70 ? 25.187 13.301 67.520 1.00 13.70 70 GLU B CA 1
ATOM 1474 C C . GLU B 1 70 ? 24.021 12.504 66.962 1.00 13.62 70 GLU B C 1
ATOM 1475 O O . GLU B 1 70 ? 23.220 11.961 67.725 1.00 14.62 70 GLU B O 1
ATOM 1481 N N . ASN B 1 71 ? 23.925 12.432 65.639 1.00 10.57 71 ASN B N 1
ATOM 1482 C CA . ASN B 1 71 ? 22.838 11.696 65.005 1.00 9.47 71 ASN B CA 1
ATOM 1483 C C . ASN B 1 71 ? 23.192 10.231 64.787 1.00 10.60 71 ASN B C 1
ATOM 1484 O O . ASN B 1 71 ? 22.307 9.404 64.578 1.00 11.23 71 ASN B O 1
ATOM 1489 N N . VAL B 1 72 ? 24.482 9.914 64.845 1.00 10.00 72 VAL B N 1
ATOM 1490 C CA . VAL B 1 72 ? 24.940 8.545 64.612 1.00 10.38 72 VAL B CA 1
ATOM 1491 C C . VAL B 1 72 ? 25.445 7.845 65.877 1.00 10.26 72 VAL B C 1
ATOM 1492 O O . VAL B 1 72 ? 25.025 6.727 66.190 1.00 11.30 72 VAL B O 1
ATOM 1496 N N . LEU B 1 73 ? 26.352 8.504 66.590 1.00 10.65 73 LEU B N 1
ATOM 1497 C CA . LEU B 1 73 ? 26.921 7.962 67.820 1.00 11.41 73 LEU B CA 1
ATOM 1498 C C . LEU B 1 73 ? 26.730 8.996 68.929 1.00 10.90 73 LEU B C 1
ATOM 1499 O O . LEU B 1 73 ? 27.674 9.683 69.322 1.00 12.96 73 LEU B O 1
ATOM 1504 N N . PRO B 1 74 ? 25.498 9.121 69.443 1.00 12.03 74 PRO B N 1
ATOM 1505 C CA . PRO B 1 74 ? 25.212 10.087 70.506 1.00 13.53 74 PRO B CA 1
ATOM 1506 C C . PRO B 1 74 ? 26.191 9.979 71.674 1.00 16.12 74 PRO B C 1
ATOM 1507 O O . PRO B 1 74 ? 26.499 8.881 72.140 1.00 16.49 74 PRO B O 1
ATOM 1511 N N . GLY B 1 75 ? 26.690 11.120 72.134 1.00 17.72 75 GLY B N 1
ATOM 1512 C CA . GLY B 1 75 ? 27.612 11.108 73.256 1.00 18.16 75 GLY B CA 1
ATOM 1513 C C . GLY B 1 75 ? 29.086 11.097 72.898 1.00 20.25 75 GLY B C 1
ATOM 1514 O O . GLY B 1 75 ? 29.914 11.530 73.703 1.00 21.74 75 GLY B O 1
ATOM 1515 N N . VAL B 1 76 ? 29.430 10.594 71.714 1.00 19.39 76 VAL B N 1
ATOM 1516 C CA . VAL B 1 76 ? 30.832 10.566 71.298 1.00 18.36 76 VAL B CA 1
ATOM 1517 C C . VAL B 1 76 ? 31.294 12.015 71.162 1.00 19.88 76 VAL B C 1
ATOM 1518 O O . VAL B 1 76 ? 30.613 12.838 70.554 1.00 19.40 76 VAL B O 1
ATOM 1522 N N . LYS B 1 77 ? 32.461 12.321 71.717 1.00 17.82 77 LYS B N 1
ATOM 1523 C CA . LYS B 1 77 ? 32.959 13.693 71.729 1.00 21.63 77 LYS B CA 1
ATOM 1524 C C . LYS B 1 77 ? 33.786 14.219 70.562 1.00 20.97 77 LYS B C 1
ATOM 1525 O O . LYS B 1 77 ? 34.032 15.424 70.481 1.00 24.58 77 LYS B O 1
ATOM 1531 N N . SER B 1 78 ? 34.217 13.345 69.658 1.00 18.56 78 SER B N 1
ATOM 1532 C CA . SER B 1 78 ? 35.017 13.797 68.524 1.00 17.18 78 SER B CA 1
ATOM 1533 C C . SER B 1 78 ? 34.895 12.865 67.329 1.00 14.84 78 SER B C 1
ATOM 1534 O O . SER B 1 78 ? 34.524 11.702 67.476 1.00 15.17 78 SER B O 1
ATOM 1537 N N . ILE B 1 79 ? 35.215 13.386 66.148 1.00 15.43 79 ILE B N 1
ATOM 1538 C CA . ILE B 1 79 ? 35.168 12.597 64.923 1.00 17.09 79 ILE B CA 1
ATOM 1539 C C . ILE B 1 79 ? 36.173 11.459 65.061 1.00 16.34 79 ILE B C 1
ATOM 1540 O O . ILE B 1 79 ? 35.903 10.321 64.677 1.00 15.24 79 ILE B O 1
ATOM 1545 N N . GLU B 1 80 ? 37.332 11.778 65.629 1.00 18.39 80 GLU B N 1
ATOM 1546 C CA . GLU B 1 80 ? 38.389 10.797 65.834 1.00 19.37 80 GLU B CA 1
ATOM 1547 C C . GLU B 1 80 ? 37.896 9.639 66.699 1.00 17.45 80 GLU B C 1
ATOM 1548 O O . GLU B 1 80 ? 38.136 8.469 66.384 1.00 15.73 80 GLU B O 1
ATOM 1554 N N . GLU B 1 81 ? 37.204 9.963 67.788 1.00 15.60 81 GLU B N 1
ATOM 1555 C CA . GLU B 1 81 ? 36.680 8.931 68.674 1.00 15.45 81 GLU B CA 1
ATOM 1556 C C . GLU B 1 81 ? 35.601 8.122 67.966 1.00 15.53 81 GLU B C 1
ATOM 1557 O O . GLU B 1 81 ? 35.462 6.920 68.195 1.00 13.62 81 GLU B O 1
ATOM 1563 N N . GLY B 1 82 ? 34.836 8.791 67.109 1.00 14.55 82 GLY B N 1
ATOM 1564 C CA . GLY B 1 82 ? 33.796 8.105 66.366 1.00 14.81 82 GLY B CA 1
ATOM 1565 C C . GLY B 1 82 ? 34.399 7.075 65.425 1.00 12.63 82 GLY B C 1
ATOM 1566 O O . GLY B 1 82 ? 33.898 5.961 65.312 1.00 12.43 82 GLY B O 1
ATOM 1567 N N . VAL B 1 83 ? 35.479 7.443 64.745 1.00 14.69 83 VAL B N 1
ATOM 1568 C CA . VAL B 1 83 ? 36.132 6.516 63.824 1.00 15.49 83 VAL B CA 1
ATOM 1569 C C . VAL B 1 83 ? 36.653 5.307 64.607 1.00 15.85 83 VAL B C 1
ATOM 1570 O O . VAL B 1 83 ? 36.556 4.165 64.150 1.00 15.66 83 VAL B O 1
ATOM 1574 N N . LYS B 1 84 ? 37.190 5.566 65.795 1.00 17.18 84 LYS B N 1
ATOM 1575 C CA . LYS B 1 84 ? 37.716 4.498 66.640 1.00 18.53 84 LYS B CA 1
ATOM 1576 C C . LYS B 1 84 ? 36.617 3.491 66.978 1.00 19.28 84 LYS B C 1
ATOM 1577 O O . LYS B 1 84 ? 36.872 2.286 67.079 1.00 17.47 84 LYS B O 1
ATOM 1583 N N . VAL B 1 85 ? 35.393 3.984 67.150 1.00 16.62 85 VAL B N 1
ATOM 1584 C CA . VAL B 1 85 ? 34.265 3.113 67.455 1.00 16.48 85 VAL B CA 1
ATOM 1585 C C . VAL B 1 85 ? 34.103 2.094 66.331 1.00 16.28 85 VAL B C 1
ATOM 1586 O O . VAL B 1 85 ? 33.964 0.896 66.577 1.00 17.23 85 VAL B O 1
ATOM 1590 N N . TYR B 1 86 ? 34.139 2.577 65.094 1.00 16.27 86 TYR B N 1
ATOM 1591 C CA . TYR B 1 86 ? 33.997 1.709 63.931 1.00 16.20 86 TYR B CA 1
ATOM 1592 C C . TYR B 1 86 ? 35.207 0.816 63.697 1.00 16.68 86 TYR B C 1
ATOM 1593 O O . TYR B 1 86 ? 35.064 -0.325 63.255 1.00 17.21 86 TYR B O 1
ATOM 1602 N N . ARG B 1 87 ? 36.394 1.333 63.999 1.00 18.12 87 ARG B N 1
ATOM 1603 C CA . ARG B 1 87 ? 37.622 0.575 63.804 1.00 20.12 87 ARG B CA 1
ATOM 1604 C C . ARG B 1 87 ? 37.627 -0.692 64.655 1.00 22.84 87 ARG B C 1
ATOM 1605 O O . ARG B 1 87 ? 38.342 -1.647 64.356 1.00 24.04 87 ARG B O 1
ATOM 1613 N N . GLN B 1 88 ? 36.825 -0.703 65.714 1.00 22.72 88 GLN B N 1
ATOM 1614 C CA . GLN B 1 88 ? 36.753 -1.871 66.581 1.00 26.37 88 GLN B CA 1
ATOM 1615 C C . GLN B 1 88 ? 36.142 -3.048 65.823 1.00 27.65 88 GLN B C 1
ATOM 1616 O O . GLN B 1 88 ? 36.357 -4.207 66.177 1.00 28.76 88 GLN B O 1
ATOM 1622 N N . PHE B 1 89 ? 35.396 -2.747 64.766 1.00 25.50 89 PHE B N 1
ATOM 1623 C CA . PHE B 1 89 ? 34.740 -3.788 63.986 1.00 27.19 89 PHE B CA 1
ATOM 1624 C C . PHE B 1 89 ? 35.205 -3.898 62.539 1.00 27.06 89 PHE B C 1
ATOM 1625 O O . PHE B 1 89 ? 35.155 -4.979 61.952 1.00 27.03 89 PHE B O 1
ATOM 1633 N N . TYR B 1 90 ? 35.660 -2.787 61.967 1.00 22.09 90 TYR B N 1
ATOM 1634 C CA . TYR B 1 90 ? 36.077 -2.778 60.567 1.00 23.14 90 TYR B CA 1
ATOM 1635 C C . TYR B 1 90 ? 37.446 -2.163 60.328 1.00 22.91 90 TYR B C 1
ATOM 1636 O O . TYR B 1 90 ? 37.709 -1.037 60.745 1.00 22.69 90 TYR B O 1
ATOM 1645 N N . ASP B 1 91 ? 38.309 -2.900 59.636 1.00 23.75 91 ASP B N 1
ATOM 1646 C CA . ASP B 1 91 ? 39.647 -2.415 59.329 1.00 25.65 91 ASP B CA 1
ATOM 1647 C C . ASP B 1 91 ? 39.573 -1.421 58.176 1.00 25.83 91 ASP B C 1
ATOM 1648 O O . ASP B 1 91 ? 38.579 -1.376 57.451 1.00 26.14 91 ASP B O 1
ATOM 1653 N N . GLU B 1 92 ? 40.622 -0.620 58.015 1.00 25.40 92 GLU B N 1
ATOM 1654 C CA . GLU B 1 92 ? 40.666 0.378 56.951 1.00 25.83 92 GLU B CA 1
ATOM 1655 C C . GLU B 1 92 ? 40.514 -0.259 55.578 1.00 23.89 92 GLU B C 1
ATOM 1656 O O . GLU B 1 92 ? 39.912 0.323 54.678 1.00 19.93 92 GLU B O 1
ATOM 1662 N N . GLU B 1 93 ? 41.064 -1.458 55.426 1.00 23.54 93 GLU B N 1
ATOM 1663 C CA . GLU B 1 93 ? 41.005 -2.161 54.154 1.00 23.44 93 GLU B CA 1
ATOM 1664 C C . GLU B 1 93 ? 39.572 -2.422 53.690 1.00 20.47 93 GLU B C 1
ATOM 1665 O O . GLU B 1 93 ? 39.227 -2.120 52.548 1.00 17.70 93 GLU B O 1
ATOM 1671 N N . ARG B 1 94 ? 38.737 -2.976 54.567 1.00 19.21 94 ARG B N 1
ATOM 1672 C CA . ARG B 1 94 ? 37.348 -3.249 54.202 1.00 19.62 94 ARG B CA 1
ATOM 1673 C C . ARG B 1 94 ? 36.593 -1.942 53.997 1.00 17.40 94 ARG B C 1
ATOM 1674 O O . ARG B 1 94 ? 35.762 -1.824 53.098 1.00 15.24 94 ARG B O 1
ATOM 1682 N N . GLU B 1 95 ? 36.893 -0.961 54.842 1.00 16.35 95 GLU B N 1
ATOM 1683 C CA . GLU B 1 95 ? 36.255 0.347 54.754 1.00 16.77 95 GLU B CA 1
ATOM 1684 C C . GLU B 1 95 ? 36.472 0.974 53.377 1.00 15.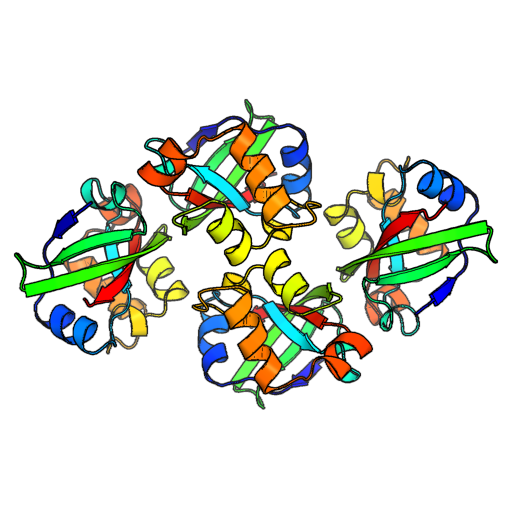91 95 GLU B C 1
ATOM 1685 O O . GLU B 1 95 ? 35.541 1.508 52.774 1.00 14.65 95 GLU B O 1
ATOM 1691 N N . LYS B 1 96 ? 37.704 0.910 52.881 1.00 17.04 96 LYS B N 1
ATOM 1692 C CA . LYS B 1 96 ? 38.020 1.478 51.574 1.00 15.70 96 LYS B CA 1
ATOM 1693 C C . LYS B 1 96 ? 37.383 0.664 50.455 1.00 16.00 96 LYS B C 1
ATOM 1694 O O . LYS B 1 96 ? 36.846 1.216 49.491 1.00 16.24 96 LYS B O 1
ATOM 1700 N N . LYS B 1 97 ? 37.444 -0.654 50.595 1.00 15.62 97 LYS B N 1
ATOM 1701 C CA . LYS B 1 97 ? 36.887 -1.567 49.607 1.00 17.71 97 LYS B CA 1
ATOM 1702 C C . LYS B 1 97 ? 35.376 -1.424 49.410 1.00 15.80 97 LYS B C 1
ATOM 1703 O O . LYS B 1 97 ? 34.896 -1.297 48.282 1.00 13.91 97 LYS B O 1
ATOM 1709 N N . TYR B 1 98 ? 34.634 -1.437 50.512 1.00 14.94 98 TYR B N 1
ATOM 1710 C CA . TYR B 1 98 ? 33.177 -1.362 50.462 1.00 12.96 98 TYR B CA 1
ATOM 1711 C C . TYR B 1 98 ? 32.534 0.013 50.488 1.00 11.86 98 TYR B C 1
ATOM 1712 O O . TYR B 1 98 ? 31.491 0.234 49.868 1.00 10.35 98 TYR B O 1
ATOM 1721 N N . GLY B 1 99 ? 33.148 0.931 51.218 1.00 11.98 99 GLY B N 1
ATOM 1722 C CA . GLY B 1 99 ? 32.555 2.241 51.368 1.00 10.58 99 GLY B CA 1
ATOM 1723 C C . GLY B 1 99 ? 31.747 2.135 52.653 1.00 11.20 99 GLY B C 1
ATOM 1724 O O . GLY B 1 99 ? 31.685 1.061 53.260 1.00 11.28 99 GLY B O 1
ATOM 1725 N N . VAL B 1 100 ? 31.112 3.228 53.058 1.00 10.91 100 VAL B N 1
ATOM 1726 C CA . VAL B 1 100 ? 30.337 3.265 54.294 1.00 12.15 100 VAL B CA 1
ATOM 1727 C C . VAL B 1 100 ? 28.908 3.734 54.039 1.00 9.77 100 VAL B C 1
ATOM 1728 O O . VAL B 1 100 ? 28.676 4.652 53.255 1.00 10.86 100 VAL B O 1
ATOM 1732 N N . VAL B 1 101 ? 27.948 3.103 54.704 1.00 8.94 101 VAL B N 1
ATOM 1733 C CA . VAL B 1 101 ? 26.559 3.475 54.517 1.00 8.91 101 VAL B CA 1
ATOM 1734 C C . VAL B 1 101 ? 25.976 4.159 55.746 1.00 8.95 101 VAL B C 1
ATOM 1735 O O . VAL B 1 101 ? 26.335 3.844 56.878 1.00 9.20 101 VAL B O 1
ATOM 1739 N N . ALA B 1 102 ? 25.099 5.125 55.504 1.00 9.35 102 ALA B N 1
ATOM 1740 C CA . ALA B 1 102 ? 24.401 5.822 56.578 1.00 6.85 102 ALA B CA 1
ATOM 1741 C C . ALA B 1 102 ? 22.936 5.511 56.295 1.00 8.40 102 ALA B C 1
ATOM 1742 O O . ALA B 1 102 ? 22.405 5.910 55.259 1.00 8.93 102 ALA B O 1
ATOM 1744 N N . ILE B 1 103 ? 22.298 4.772 57.198 1.00 9.23 103 ILE B N 1
ATOM 1745 C CA . ILE B 1 103 ? 20.895 4.404 57.033 1.00 9.92 103 ILE B CA 1
ATOM 1746 C C . ILE B 1 103 ? 20.038 5.297 57.930 1.00 8.99 103 ILE B C 1
ATOM 1747 O O . ILE B 1 103 ? 20.139 5.232 59.153 1.00 10.45 103 ILE B O 1
ATOM 1752 N N . GLU B 1 104 ? 19.224 6.150 57.316 1.00 10.63 104 GLU B N 1
ATOM 1753 C CA . GLU B 1 104 ? 18.336 7.042 58.060 1.00 11.89 104 GLU B CA 1
ATOM 1754 C C . GLU B 1 104 ? 17.208 6.144 58.569 1.00 11.57 104 GLU B C 1
ATOM 1755 O O . GLU B 1 104 ? 16.524 5.494 57.779 1.00 11.40 104 GLU B O 1
ATOM 1761 N N . ILE B 1 105 ? 17.013 6.110 59.883 1.00 12.28 105 ILE B N 1
ATOM 1762 C CA . ILE B 1 105 ? 15.997 5.244 60.472 1.00 10.87 105 ILE B CA 1
ATOM 1763 C C . ILE B 1 105 ? 15.034 5.953 61.417 1.00 14.20 105 ILE B C 1
ATOM 1764 O O . ILE B 1 105 ? 15.365 6.979 62.008 1.00 13.24 105 ILE B O 1
ATOM 1769 N N . GLU B 1 106 ? 13.842 5.381 61.555 1.00 14.27 106 GLU B N 1
ATOM 1770 C CA . GLU B 1 106 ? 12.806 5.918 62.433 1.00 17.14 106 GLU B CA 1
ATOM 1771 C C . GLU B 1 106 ? 12.195 4.741 63.196 1.00 16.82 106 GLU B C 1
ATOM 1772 O O . GLU B 1 106 ? 11.765 3.763 62.591 1.00 15.40 106 GLU B O 1
ATOM 1778 N N . PRO B 1 107 ? 12.160 4.815 64.536 1.00 18.89 107 PRO B N 1
ATOM 1779 C CA . PRO B 1 107 ? 11.589 3.720 65.327 1.00 22.09 107 PRO B CA 1
ATOM 1780 C C . PRO B 1 107 ? 10.127 3.464 64.981 1.00 23.07 107 PRO B C 1
ATOM 1781 O O . PRO B 1 107 ? 9.384 4.393 64.663 1.00 19.91 107 PRO B O 1
ATOM 1785 N N . ILE B 1 108 ? 9.722 2.200 65.036 1.00 24.71 108 ILE B N 1
ATOM 1786 C CA . ILE B 1 108 ? 8.339 1.837 64.760 1.00 30.77 108 ILE B CA 1
ATOM 1787 C C . ILE B 1 108 ? 7.661 1.548 66.093 1.00 32.79 108 ILE B C 1
ATOM 1788 O O . ILE B 1 108 ? 6.660 2.225 66.410 1.00 34.75 108 ILE B O 1
ATOM 1793 N N . MET C 1 1 ? 5.954 32.008 70.235 1.00 16.78 1 MET C N 1
ATOM 1794 C CA . MET C 1 1 ? 6.663 33.266 69.870 1.00 18.17 1 MET C CA 1
ATOM 1795 C C . MET C 1 1 ? 7.157 33.208 68.431 1.00 17.02 1 MET C C 1
ATOM 1796 O O . MET C 1 1 ? 7.554 32.149 67.945 1.00 16.80 1 MET C O 1
ATOM 1801 N N . LYS C 1 2 ? 7.118 34.348 67.751 1.00 15.59 2 LYS C N 1
ATOM 1802 C CA . LYS C 1 2 ? 7.583 34.426 66.371 1.00 16.43 2 LYS C CA 1
ATOM 1803 C C . LYS C 1 2 ? 8.802 35.331 66.337 1.00 17.64 2 LYS C C 1
ATOM 1804 O O . LYS C 1 2 ? 8.758 36.463 66.823 1.00 18.85 2 LYS C O 1
ATOM 1810 N N . TRP C 1 3 ? 9.893 34.830 65.769 1.00 11.99 3 TRP C N 1
ATOM 1811 C CA . TRP C 1 3 ? 11.123 35.604 65.693 1.00 12.35 3 TRP C CA 1
ATOM 1812 C C . TRP C 1 3 ? 11.461 35.944 64.258 1.00 13.05 3 TRP C C 1
ATOM 1813 O O . TRP C 1 3 ? 11.074 35.228 63.337 1.00 14.23 3 TRP C O 1
ATOM 1824 N N . GLU C 1 4 ? 12.183 37.045 64.080 1.00 12.66 4 GLU C N 1
ATOM 1825 C CA . GLU C 1 4 ? 12.606 37.482 62.756 1.00 13.72 4 GLU C CA 1
ATOM 1826 C C . GLU C 1 4 ? 14.128 37.563 62.710 1.00 14.89 4 GLU C C 1
ATOM 1827 O O . GLU C 1 4 ? 14.760 38.072 63.638 1.00 15.69 4 GLU C O 1
ATOM 1833 N N . MET C 1 5 ? 14.717 37.039 61.641 1.00 12.84 5 MET C N 1
ATOM 1834 C CA . MET C 1 5 ? 16.158 37.111 61.460 1.00 13.18 5 MET C CA 1
ATOM 1835 C C . MET C 1 5 ? 16.495 37.004 59.981 1.00 13.97 5 MET C C 1
ATOM 1836 O O . MET C 1 5 ? 15.714 36.470 59.191 1.00 12.38 5 MET C O 1
ATOM 1841 N N . GLY C 1 6 ? 17.636 37.564 59.596 1.00 11.82 6 GLY C N 1
ATOM 1842 C CA . GLY C 1 6 ? 18.028 37.512 58.201 1.00 11.97 6 GLY C CA 1
ATOM 1843 C C . GLY C 1 6 ? 18.559 36.148 57.804 1.00 12.39 6 GLY C C 1
ATOM 1844 O O . GLY C 1 6 ? 18.940 35.347 58.658 1.00 14.43 6 GLY C O 1
ATOM 1845 N N . LEU C 1 7 ? 18.575 35.881 56.504 1.00 12.28 7 LEU C N 1
ATOM 1846 C CA . LEU C 1 7 ? 19.086 34.615 55.990 1.00 13.56 7 LEU C CA 1
ATOM 1847 C C . LEU C 1 7 ? 19.488 34.809 54.536 1.00 14.52 7 LEU C C 1
ATOM 1848 O O . LEU C 1 7 ? 18.723 35.370 53.754 1.00 15.57 7 LEU C O 1
ATOM 1853 N N . GLN C 1 8 ? 20.688 34.356 54.175 1.00 16.57 8 GLN C N 1
ATOM 1854 C CA . GLN C 1 8 ? 21.151 34.493 52.799 1.00 18.58 8 GLN C CA 1
ATOM 1855 C C . GLN C 1 8 ? 20.264 33.677 51.864 1.00 18.62 8 GLN C C 1
ATOM 1856 O O . GLN C 1 8 ? 19.796 32.594 52.220 1.00 15.04 8 GLN C O 1
ATOM 1862 N N . GLU C 1 9 ? 20.048 34.206 50.663 1.00 17.69 9 GLU C N 1
ATOM 1863 C CA . GLU C 1 9 ? 19.192 33.576 49.664 1.00 21.31 9 GLU C CA 1
ATOM 1864 C C . GLU C 1 9 ? 19.476 32.103 49.399 1.00 18.68 9 GLU C C 1
ATOM 1865 O O . GLU C 1 9 ? 18.548 31.304 49.288 1.00 19.03 9 GLU C O 1
ATOM 1871 N N . GLU C 1 10 ? 20.752 31.748 49.289 1.00 17.39 10 GLU C N 1
ATOM 1872 C CA . GLU C 1 10 ? 21.135 30.366 49.007 1.00 19.38 10 GLU C CA 1
ATOM 1873 C C . GLU C 1 10 ? 20.571 29.358 50.003 1.00 19.00 10 GLU C C 1
ATOM 1874 O O . GLU C 1 10 ? 20.269 28.219 49.641 1.00 20.08 10 GLU C O 1
ATOM 1880 N N . TYR C 1 11 ? 20.414 29.771 51.256 1.00 15.24 11 TYR C N 1
ATOM 1881 C CA . TYR C 1 11 ? 19.898 28.860 52.272 1.00 14.45 11 TYR C CA 1
ATOM 1882 C C . TYR C 1 11 ? 18.385 28.692 52.236 1.00 15.88 11 TYR C C 1
ATOM 1883 O O . TYR C 1 11 ? 17.860 27.687 52.714 1.00 13.79 11 TYR C O 1
ATOM 1892 N N . ILE C 1 12 ? 17.683 29.668 51.671 1.00 15.42 12 ILE C N 1
ATOM 1893 C CA . ILE C 1 12 ? 16.229 29.587 51.595 1.00 15.55 12 ILE C CA 1
ATOM 1894 C C . ILE C 1 12 ? 15.791 28.358 50.794 1.00 16.36 12 ILE C C 1
ATOM 1895 O O . ILE C 1 12 ? 14.954 27.583 51.254 1.00 13.78 12 ILE C O 1
ATOM 1900 N N . GLU C 1 13 ? 16.378 28.160 49.615 1.00 17.67 13 GLU C N 1
ATOM 1901 C CA . GLU C 1 13 ? 16.017 27.016 48.780 1.00 19.41 13 GLU C CA 1
ATOM 1902 C C . GLU C 1 13 ? 16.406 25.682 49.410 1.00 17.40 13 GLU C C 1
ATOM 1903 O O . GLU C 1 13 ? 15.667 24.705 49.304 1.00 15.95 13 GLU C O 1
ATOM 1909 N N . LEU C 1 14 ? 17.568 25.639 50.055 1.00 14.88 14 LEU C N 1
ATOM 1910 C CA . LEU C 1 14 ? 18.037 24.408 50.690 1.00 13.43 14 LEU C CA 1
ATOM 1911 C C . LEU C 1 14 ? 17.128 23.983 51.834 1.00 12.06 14 LEU C C 1
ATOM 1912 O O . LEU C 1 14 ? 16.964 22.793 52.097 1.00 11.65 14 LEU C O 1
ATOM 1917 N N . ILE C 1 15 ? 16.539 24.957 52.521 1.00 11.08 15 ILE C N 1
ATOM 1918 C CA . ILE C 1 15 ? 15.635 24.634 53.614 1.00 11.46 15 ILE C CA 1
ATOM 1919 C C . ILE C 1 15 ? 14.309 24.160 53.030 1.00 11.06 15 ILE C C 1
ATOM 1920 O O . ILE C 1 15 ? 13.739 23.174 53.488 1.00 12.11 15 ILE C O 1
ATOM 1925 N N . LYS C 1 16 ? 13.822 24.858 52.011 1.00 14.69 16 LYS C N 1
ATOM 1926 C CA . LYS C 1 16 ? 12.566 24.469 51.381 1.00 18.91 16 LYS C CA 1
ATOM 1927 C C . LYS C 1 16 ? 12.670 23.068 50.790 1.00 18.38 16 LYS C C 1
ATOM 1928 O O . LYS C 1 16 ? 11.701 22.311 50.791 1.00 20.84 16 LYS C O 1
ATOM 1934 N N . ALA C 1 17 ? 13.857 22.729 50.299 1.00 16.78 17 ALA C N 1
ATOM 1935 C CA . ALA C 1 17 ? 14.108 21.421 49.699 1.00 17.53 17 ALA C CA 1
ATOM 1936 C C . ALA C 1 17 ? 14.212 20.308 50.741 1.00 17.53 17 ALA C C 1
ATOM 1937 O O . ALA C 1 17 ? 14.042 19.131 50.422 1.00 17.84 17 ALA C O 1
ATOM 1939 N N . GLY C 1 18 ? 14.500 20.681 51.984 1.00 16.01 18 GLY C N 1
ATOM 1940 C CA . GLY C 1 18 ? 14.613 19.693 53.039 1.00 14.15 18 GLY C CA 1
ATOM 1941 C C . GLY C 1 18 ? 16.024 19.210 53.317 1.00 13.90 18 GLY C C 1
ATOM 1942 O O . GLY C 1 18 ? 16.215 18.283 54.102 1.00 15.53 18 GLY C O 1
ATOM 1943 N N . LYS C 1 19 ? 17.014 19.819 52.670 1.00 13.84 19 LYS C N 1
ATOM 1944 C CA . LYS C 1 19 ? 18.404 19.435 52.894 1.00 15.15 19 LYS C CA 1
ATOM 1945 C C . LYS C 1 19 ? 18.939 20.120 54.146 1.00 13.29 19 LYS C C 1
ATOM 1946 O O . LYS C 1 19 ? 19.527 19.476 55.012 1.00 14.54 19 LYS C O 1
ATOM 1952 N N . LYS C 1 20 ? 18.733 21.430 54.235 1.00 11.07 20 LYS C N 1
ATOM 1953 C CA . LYS C 1 20 ? 19.186 22.193 55.393 1.00 9.63 20 LYS C CA 1
ATOM 1954 C C . LYS C 1 20 ? 18.073 22.156 56.442 1.00 10.09 20 LYS C C 1
ATOM 1955 O O . LYS C 1 20 ? 17.050 22.825 56.303 1.00 11.30 20 LYS C O 1
ATOM 1961 N N . LYS C 1 21 ? 18.277 21.357 57.483 1.00 9.35 21 LYS C N 1
ATOM 1962 C CA . LYS C 1 21 ? 17.281 21.214 58.542 1.00 12.51 21 LYS C CA 1
ATOM 1963 C C . LYS C 1 21 ? 17.765 21.875 59.819 1.00 9.72 21 LYS C C 1
ATOM 1964 O O . LYS C 1 21 ? 17.072 21.865 60.834 1.00 11.11 21 LYS C O 1
ATOM 1970 N N . ILE C 1 22 ? 18.966 22.439 59.767 1.00 7.96 22 ILE C N 1
ATOM 1971 C CA . ILE C 1 22 ? 19.554 23.091 60.930 1.00 10.89 22 ILE C CA 1
ATOM 1972 C C . ILE C 1 22 ? 20.029 24.492 60.564 1.00 9.61 22 ILE C C 1
ATOM 1973 O O . ILE C 1 22 ? 20.666 24.680 59.530 1.00 10.65 22 ILE C O 1
ATOM 1978 N N . GLU C 1 23 ? 19.698 25.475 61.394 1.00 9.60 23 GLU C N 1
ATOM 1979 C CA . GLU C 1 23 ? 20.183 26.833 61.168 1.00 8.88 23 GLU C CA 1
ATOM 1980 C C . GLU C 1 23 ? 21.116 27.105 62.339 1.00 11.08 23 GLU C C 1
ATOM 1981 O O . GLU C 1 23 ? 20.696 27.067 63.497 1.00 10.36 23 GLU C O 1
ATOM 1987 N N . GLY C 1 24 ? 22.387 27.338 62.027 1.00 9.25 24 GLY C N 1
ATOM 1988 C CA . GLY C 1 24 ? 23.374 27.619 63.053 1.00 11.11 24 GLY C CA 1
ATOM 1989 C C . GLY C 1 24 ? 23.512 29.117 63.256 1.00 10.17 24 GLY C C 1
ATOM 1990 O O . GLY C 1 24 ? 23.500 29.884 62.293 1.00 11.88 24 GLY C O 1
ATOM 1991 N N . ARG C 1 25 ? 23.629 29.528 64.513 1.00 10.24 25 ARG C N 1
ATOM 1992 C CA . ARG C 1 25 ? 23.765 30.938 64.875 1.00 10.84 25 ARG C CA 1
ATOM 1993 C C . ARG C 1 25 ? 24.563 31.034 66.163 1.00 10.59 25 ARG C C 1
ATOM 1994 O O . ARG C 1 25 ? 24.843 30.024 66.807 1.00 9.07 25 ARG C O 1
ATOM 2002 N N . LEU C 1 26 ? 24.930 32.255 66.537 1.00 11.30 26 LEU C N 1
ATOM 2003 C CA . LEU C 1 26 ? 25.617 32.453 67.803 1.00 11.06 26 LEU C CA 1
ATOM 2004 C C . LEU C 1 26 ? 24.500 32.288 68.822 1.00 12.03 26 LEU C C 1
ATOM 2005 O O . LEU C 1 26 ? 23.354 32.672 68.558 1.00 12.93 26 LEU C O 1
ATOM 2010 N N . TYR C 1 27 ? 24.824 31.713 69.974 1.00 9.96 27 TYR C N 1
ATOM 2011 C CA . TYR C 1 27 ? 23.841 31.523 71.031 1.00 11.72 27 TYR C CA 1
ATOM 2012 C C . TYR C 1 27 ? 23.865 32.829 71.825 1.00 11.61 27 TYR C C 1
ATOM 2013 O O . TYR C 1 27 ? 24.202 32.856 73.008 1.00 12.07 27 TYR C O 1
ATOM 2022 N N . ASP C 1 28 ? 23.514 33.913 71.138 1.00 13.93 28 ASP C N 1
ATOM 2023 C CA . ASP C 1 28 ? 23.507 35.247 71.727 1.00 16.03 28 ASP C CA 1
ATOM 2024 C C . ASP C 1 28 ? 22.202 35.577 72.447 1.00 15.24 28 ASP C C 1
ATOM 2025 O O . ASP C 1 28 ? 21.324 34.728 72.581 1.00 13.58 28 ASP C O 1
ATOM 2030 N N . GLU C 1 29 ? 22.079 36.819 72.905 1.00 16.42 29 GLU C N 1
ATOM 2031 C CA . GLU C 1 29 ? 20.885 37.245 73.628 1.00 16.96 29 GLU C CA 1
ATOM 2032 C C . GLU C 1 29 ? 19.582 37.006 72.869 1.00 16.61 29 GLU C C 1
ATOM 2033 O O . GLU C 1 29 ? 18.587 36.569 73.454 1.00 15.61 29 GLU C O 1
ATOM 2039 N N . LYS C 1 30 ? 19.581 37.295 71.573 1.00 14.68 30 LYS C N 1
ATOM 2040 C CA . LYS C 1 30 ? 18.382 37.100 70.763 1.00 16.84 30 LYS C CA 1
ATOM 2041 C C . LYS C 1 30 ? 18.025 35.626 70.640 1.00 15.44 30 LYS C C 1
ATOM 2042 O O . LYS C 1 30 ? 16.870 35.238 70.804 1.00 15.77 30 LYS C O 1
ATOM 2048 N N . ARG C 1 31 ? 19.026 34.804 70.356 1.00 14.19 31 ARG C N 1
ATOM 2049 C CA . ARG C 1 31 ? 18.805 33.378 70.179 1.00 13.15 31 ARG C CA 1
ATOM 2050 C C . ARG C 1 31 ? 18.485 32.626 71.469 1.00 15.28 31 ARG C C 1
ATOM 2051 O O . ARG C 1 31 ? 17.909 31.542 71.421 1.00 14.19 31 ARG C O 1
ATOM 2059 N N . ARG C 1 32 ? 18.843 33.207 72.613 1.00 13.35 32 ARG C N 1
ATOM 2060 C CA . ARG C 1 32 ? 18.600 32.576 73.908 1.00 16.26 32 ARG C CA 1
ATOM 2061 C C . ARG C 1 32 ? 17.149 32.673 74.366 1.00 16.37 32 ARG C C 1
ATOM 2062 O O . ARG C 1 32 ? 16.819 32.274 75.479 1.00 19.76 32 ARG C O 1
ATOM 2070 N N . GLN C 1 33 ? 16.288 33.197 73.502 1.00 17.90 33 GLN C N 1
ATOM 2071 C CA . GLN C 1 33 ? 14.871 33.340 73.824 1.00 17.79 33 GLN C CA 1
ATOM 2072 C C . GLN C 1 33 ? 14.035 32.343 73.036 1.00 17.45 33 GLN C C 1
ATOM 2073 O O . GLN C 1 33 ? 12.822 32.259 73.215 1.00 15.89 33 GLN C O 1
ATOM 2079 N N . ILE C 1 34 ? 14.692 31.586 72.167 1.00 14.98 34 ILE C N 1
ATOM 2080 C CA . ILE C 1 34 ? 14.006 30.636 71.301 1.00 14.67 34 ILE C CA 1
ATOM 2081 C C . ILE C 1 34 ? 13.834 29.233 71.875 1.00 12.15 34 ILE C C 1
ATOM 2082 O O . ILE C 1 34 ? 14.741 28.680 72.490 1.00 15.79 34 ILE C O 1
ATOM 2087 N N . LYS C 1 35 ? 12.652 28.661 71.662 1.00 11.47 35 LYS C N 1
ATOM 2088 C CA . LYS C 1 35 ? 12.361 27.314 72.132 1.00 12.24 35 LYS C CA 1
ATOM 2089 C C . LYS C 1 35 ? 11.537 26.591 71.076 1.00 8.12 35 LYS C C 1
ATOM 2090 O O . LYS C 1 35 ? 10.875 27.227 70.255 1.00 10.02 35 LYS C O 1
ATOM 2096 N N . PRO C 1 36 ? 11.587 25.250 71.066 1.00 10.11 36 PRO C N 1
ATOM 2097 C CA . PRO C 1 36 ? 10.812 24.490 70.082 1.00 10.26 36 PRO C CA 1
ATOM 2098 C C . PRO C 1 36 ? 9.341 24.887 70.180 1.00 11.67 36 PRO C C 1
ATOM 2099 O O . PRO C 1 36 ? 8.810 25.071 71.278 1.00 12.90 36 PRO C O 1
ATOM 2103 N N . GLY C 1 37 ? 8.684 25.016 69.034 1.00 12.17 37 GLY C N 1
ATOM 2104 C CA . GLY C 1 37 ? 7.292 25.418 69.040 1.00 12.95 37 GLY C CA 1
ATOM 2105 C C . GLY C 1 37 ? 7.185 26.839 68.529 1.00 13.58 37 GLY C C 1
ATOM 2106 O O . GLY C 1 37 ? 6.131 27.253 68.041 1.00 13.11 37 GLY C O 1
ATOM 2107 N N . ASP C 1 38 ? 8.278 27.592 68.652 1.00 10.31 38 ASP C N 1
ATOM 2108 C CA . ASP C 1 38 ? 8.317 28.970 68.161 1.00 11.74 38 ASP C CA 1
ATOM 2109 C C . ASP C 1 38 ? 8.418 28.933 66.641 1.00 12.26 38 ASP C C 1
ATOM 2110 O O . ASP C 1 38 ? 8.703 27.888 66.051 1.00 11.87 38 ASP C O 1
ATOM 2115 N N . ILE C 1 39 ? 8.209 30.085 66.017 1.00 10.91 39 ILE C N 1
ATOM 2116 C CA . ILE C 1 39 ? 8.287 30.203 64.567 1.00 12.65 39 ILE C CA 1
ATOM 2117 C C . ILE C 1 39 ? 9.347 31.234 64.200 1.00 13.27 39 ILE C C 1
ATOM 2118 O O . ILE C 1 39 ? 9.516 32.233 64.900 1.00 12.46 39 ILE C O 1
ATOM 2123 N N . ILE C 1 40 ? 10.075 30.986 63.115 1.00 9.70 40 ILE C N 1
ATOM 2124 C CA . ILE C 1 40 ? 11.077 31.946 62.668 1.00 11.52 40 ILE C CA 1
ATOM 2125 C C . ILE C 1 40 ? 10.716 32.424 61.267 1.00 11.86 40 ILE C C 1
ATOM 2126 O O . ILE C 1 40 ? 10.446 31.619 60.374 1.00 11.14 40 ILE C O 1
ATOM 2131 N N . ILE C 1 41 ? 10.683 33.743 61.099 1.00 9.25 41 ILE C N 1
ATOM 2132 C CA . ILE C 1 41 ? 10.387 34.359 59.811 1.00 10.84 41 ILE C CA 1
ATOM 2133 C C . ILE C 1 41 ? 11.727 34.840 59.266 1.00 10.74 41 ILE C C 1
ATOM 2134 O O . ILE C 1 41 ? 12.333 35.761 59.815 1.00 12.43 41 ILE C O 1
ATOM 2139 N N . PHE C 1 42 ? 12.185 34.210 58.188 1.00 10.21 42 PHE C N 1
ATOM 2140 C CA . PHE C 1 42 ? 13.470 34.547 57.579 1.00 9.79 42 PHE C CA 1
ATOM 2141 C C . PHE C 1 42 ? 13.418 35.589 56.466 1.00 11.66 42 PHE C C 1
ATOM 2142 O O . PHE C 1 42 ? 12.510 35.591 55.630 1.00 12.97 42 PHE C O 1
ATOM 2150 N N . GLU C 1 43 ? 14.420 36.463 56.476 1.00 12.23 43 GLU C N 1
ATOM 2151 C CA . GLU C 1 43 ? 14.606 37.507 55.476 1.00 13.73 43 GLU C CA 1
ATOM 2152 C C . GLU C 1 43 ? 13.337 38.220 55.011 1.00 13.85 43 GLU C C 1
ATOM 2153 O O . GLU C 1 43 ? 12.983 38.180 53.834 1.00 15.96 43 GLU C O 1
ATOM 2159 N N . GLY C 1 44 ? 12.658 38.873 55.947 1.00 15.02 44 GLY C N 1
ATOM 2160 C CA . GLY C 1 44 ? 11.462 39.624 55.615 1.00 15.05 44 GLY C CA 1
ATOM 2161 C C . GLY C 1 44 ? 10.282 38.867 55.038 1.00 14.99 44 GLY C C 1
ATOM 2162 O O . GLY C 1 44 ? 9.515 39.428 54.252 1.00 14.51 44 GLY C O 1
ATOM 2163 N N . GLY C 1 45 ? 10.130 37.601 55.412 1.00 14.23 45 GLY C N 1
ATOM 2164 C CA . GLY C 1 45 ? 9.001 36.830 54.925 1.00 15.32 45 GLY C CA 1
ATOM 2165 C C . GLY C 1 45 ? 9.241 35.908 53.744 1.00 14.44 45 GLY C C 1
ATOM 2166 O O . GLY C 1 45 ? 8.292 35.305 53.242 1.00 13.61 45 GLY C O 1
ATOM 2167 N N . LYS C 1 46 ? 10.487 35.797 53.294 1.00 12.13 46 LYS C N 1
ATOM 2168 C CA . LYS C 1 46 ? 10.811 34.924 52.169 1.00 14.72 46 LYS C CA 1
ATOM 2169 C C . LYS C 1 46 ? 10.683 33.458 52.560 1.00 15.25 46 LYS C C 1
ATOM 2170 O O . LYS C 1 46 ? 10.559 32.582 51.698 1.00 17.31 46 LYS C O 1
ATOM 2176 N N . LEU C 1 47 ? 10.706 33.197 53.863 1.00 12.78 47 LEU C N 1
ATOM 2177 C CA . LEU C 1 47 ? 10.596 31.836 54.371 1.00 14.47 47 LEU C CA 1
ATOM 2178 C C . LEU C 1 47 ? 10.204 31.807 55.841 1.00 12.14 47 LEU C C 1
ATOM 2179 O O . LEU C 1 47 ? 10.740 32.556 56.647 1.00 12.17 47 LEU C O 1
ATOM 2184 N N . LYS C 1 48 ? 9.265 30.930 56.176 1.00 11.14 48 LYS C N 1
ATOM 2185 C CA . LYS C 1 48 ? 8.802 30.765 57.545 1.00 12.95 48 LYS C CA 1
ATOM 2186 C C . LYS C 1 48 ? 9.063 29.317 57.947 1.00 12.77 48 LYS C C 1
ATOM 2187 O O . LYS C 1 48 ? 8.813 28.393 57.168 1.00 12.56 48 LYS C O 1
ATOM 2193 N N . VAL C 1 49 ? 9.579 29.118 59.154 1.00 11.25 49 VAL C N 1
ATOM 2194 C CA . VAL C 1 49 ? 9.863 27.772 59.633 1.00 9.18 49 VAL C CA 1
ATOM 2195 C C . VAL C 1 49 ? 9.408 27.579 61.071 1.00 11.80 49 VAL C C 1
ATOM 2196 O O . VAL C 1 49 ? 9.237 28.544 61.813 1.00 10.10 49 VAL C O 1
ATOM 2200 N N . LYS C 1 50 ? 9.201 26.320 61.447 1.00 8.58 50 LYS C N 1
ATOM 2201 C CA . LYS C 1 50 ? 8.824 25.970 62.807 1.00 10.89 50 LYS C CA 1
ATOM 2202 C C . LYS C 1 50 ? 10.108 25.508 63.483 1.00 10.39 50 LYS C C 1
ATOM 2203 O O . LYS C 1 50 ? 10.888 24.769 62.881 1.00 13.54 50 LYS C O 1
ATOM 2209 N N . VAL C 1 51 ? 10.332 25.934 64.718 1.00 10.74 51 VAL C N 1
ATOM 2210 C CA . VAL C 1 51 ? 11.514 25.497 65.452 1.00 9.59 51 VAL C CA 1
ATOM 2211 C C . VAL C 1 51 ? 11.172 24.134 66.052 1.00 9.95 51 VAL C C 1
ATOM 2212 O O . VAL C 1 51 ? 10.219 24.012 66.830 1.00 13.82 51 VAL C O 1
ATOM 2216 N N . LYS C 1 52 ? 11.946 23.116 65.686 1.00 11.46 52 LYS C N 1
ATOM 2217 C CA . LYS C 1 52 ? 11.718 21.758 66.169 1.00 11.55 52 LYS C CA 1
ATOM 2218 C C . LYS C 1 52 ? 12.655 21.336 67.292 1.00 10.98 52 LYS C C 1
ATOM 2219 O O . LYS C 1 52 ? 12.329 20.441 68.069 1.00 9.64 52 LYS C O 1
ATOM 2225 N N . GLY C 1 53 ? 13.823 21.966 67.369 1.00 10.41 53 GLY C N 1
ATOM 2226 C CA . GLY C 1 53 ? 14.773 21.606 68.405 1.00 10.17 53 GLY C CA 1
ATOM 2227 C C . GLY C 1 53 ? 15.831 22.668 68.605 1.00 10.27 53 GLY C C 1
ATOM 2228 O O . GLY C 1 53 ? 16.046 23.521 67.740 1.00 10.57 53 GLY C O 1
ATOM 2229 N N . ILE C 1 54 ? 16.485 22.616 69.760 1.00 9.98 54 ILE C N 1
ATOM 2230 C CA . ILE C 1 54 ? 17.533 23.572 70.111 1.00 11.38 54 ILE C CA 1
ATOM 2231 C C . ILE C 1 54 ? 18.661 22.820 70.810 1.00 10.39 54 ILE C C 1
ATOM 2232 O O . ILE C 1 54 ? 18.438 22.172 71.835 1.00 10.12 54 ILE C O 1
ATOM 2237 N N . ARG C 1 55 ? 19.868 22.903 70.250 1.00 10.81 55 ARG C N 1
ATOM 2238 C CA . ARG C 1 55 ? 21.035 22.243 70.825 1.00 9.77 55 ARG C CA 1
ATOM 2239 C C . ARG C 1 55 ? 22.218 23.210 70.801 1.00 11.37 55 ARG C C 1
ATOM 2240 O O . ARG C 1 55 ? 22.556 23.768 69.759 1.00 11.59 55 ARG C O 1
ATOM 2248 N N . VAL C 1 56 ? 22.837 23.410 71.961 1.00 11.98 56 VAL C N 1
ATOM 2249 C CA . VAL C 1 56 ? 23.948 24.353 72.085 1.00 11.67 56 VAL C CA 1
ATOM 2250 C C . VAL C 1 56 ? 25.330 23.709 72.193 1.00 11.70 56 VAL C C 1
ATOM 2251 O O . VAL C 1 56 ? 25.513 22.711 72.891 1.00 11.90 56 VAL C O 1
ATOM 2255 N N . TYR C 1 57 ? 26.295 24.309 71.497 1.00 11.25 57 TYR C N 1
ATOM 2256 C CA . TYR C 1 57 ? 27.677 23.839 71.474 1.00 10.29 57 TYR C CA 1
ATOM 2257 C C . TYR C 1 57 ? 28.614 24.990 71.819 1.00 12.04 57 TYR C C 1
ATOM 2258 O O . TYR C 1 57 ? 28.177 26.134 71.936 1.00 12.12 57 TYR C O 1
ATOM 2267 N N . SER C 1 58 ? 29.900 24.687 71.968 1.00 12.17 58 SER C N 1
ATOM 2268 C CA . SER C 1 58 ? 30.869 25.716 72.319 1.00 14.94 58 SER C CA 1
ATOM 2269 C C . SER C 1 58 ? 31.523 26.383 71.110 1.00 14.71 58 SER C C 1
ATOM 2270 O O . SER C 1 58 ? 32.134 27.445 71.238 1.00 12.58 58 SER C O 1
ATOM 2273 N N . SER C 1 59 ? 31.394 25.767 69.938 1.00 13.27 59 SER C N 1
ATOM 2274 C CA . SER C 1 59 ? 32.004 26.318 68.733 1.00 13.19 59 SER C CA 1
ATOM 2275 C C . SER C 1 59 ? 31.270 25.893 67.476 1.00 14.80 59 SER C C 1
ATOM 2276 O O . SER C 1 59 ? 30.487 24.940 67.495 1.00 11.35 59 SER C O 1
ATOM 2279 N N . PHE C 1 60 ? 31.527 26.604 66.382 1.00 10.75 60 PHE C N 1
ATOM 2280 C CA . PHE C 1 60 ? 30.906 26.268 65.115 1.00 10.56 60 PHE C CA 1
ATOM 2281 C C . PHE C 1 60 ? 31.485 24.937 64.640 1.00 11.63 60 PHE C C 1
ATOM 2282 O O . PHE C 1 60 ? 30.774 24.117 64.057 1.00 10.33 60 PHE C O 1
ATOM 2290 N N . LYS C 1 61 ? 32.773 24.717 64.902 1.00 12.16 61 LYS C N 1
ATOM 2291 C CA . LYS C 1 61 ? 33.411 23.465 64.499 1.00 13.80 61 LYS C CA 1
ATOM 2292 C C . LYS C 1 61 ? 32.703 22.289 65.161 1.00 12.29 61 LYS C C 1
ATOM 2293 O O . LYS C 1 61 ? 32.365 21.305 64.500 1.00 13.37 61 LYS C O 1
ATOM 2299 N N . GLU C 1 62 ? 32.474 22.389 66.467 1.00 10.80 62 GLU C N 1
ATOM 2300 C CA . GLU C 1 62 ? 31.794 21.319 67.190 1.00 13.27 62 GLU C CA 1
ATOM 2301 C C . GLU C 1 62 ? 30.357 21.143 66.701 1.00 10.28 62 GLU C C 1
ATOM 2302 O O . GLU C 1 62 ? 29.896 20.019 66.494 1.00 11.89 62 GLU C O 1
ATOM 2308 N N . MET C 1 63 ? 29.651 22.252 66.512 1.00 10.32 63 MET C N 1
ATOM 2309 C CA . MET C 1 63 ? 28.268 22.183 66.051 1.00 7.51 63 MET C CA 1
ATOM 2310 C C . MET C 1 63 ? 28.188 21.461 64.709 1.00 9.19 63 MET C C 1
ATOM 2311 O O . MET C 1 63 ? 27.330 20.605 64.514 1.00 9.16 63 MET C O 1
ATOM 2316 N N . LEU C 1 64 ? 29.087 21.799 63.792 1.00 8.61 64 LEU C N 1
ATOM 2317 C CA . LEU C 1 64 ? 29.097 21.160 62.477 1.00 8.53 64 LEU C CA 1
ATOM 2318 C C . LEU C 1 64 ? 29.421 19.666 62.567 1.00 9.29 64 LEU C C 1
ATOM 2319 O O . LEU C 1 64 ? 28.776 18.848 61.912 1.00 8.69 64 LEU C O 1
ATOM 2324 N N . GLU C 1 65 ? 30.411 19.311 63.380 1.00 10.31 65 GLU C N 1
ATOM 2325 C CA . GLU C 1 65 ? 30.793 17.908 63.537 1.00 10.13 65 GLU C CA 1
ATOM 2326 C C . GLU C 1 65 ? 29.685 17.086 64.194 1.00 11.36 65 GLU C C 1
ATOM 2327 O O . GLU C 1 65 ? 29.484 15.925 63.844 1.00 12.19 65 GLU C O 1
ATOM 2333 N N . LYS C 1 66 ? 28.967 17.692 65.137 1.00 10.73 66 LYS C N 1
ATOM 2334 C CA . LYS C 1 66 ? 27.892 16.998 65.847 1.00 11.05 66 LYS C CA 1
ATOM 2335 C C . LYS C 1 66 ? 26.568 16.968 65.078 1.00 10.12 66 LYS C C 1
ATOM 2336 O O . LYS C 1 66 ? 25.862 15.959 65.089 1.00 10.47 66 LYS C O 1
ATOM 2342 N N . GLU C 1 67 ? 26.223 18.067 64.416 1.00 8.59 67 GLU C N 1
ATOM 2343 C CA . GLU C 1 67 ? 24.965 18.124 63.667 1.00 8.87 67 GLU C CA 1
ATOM 2344 C C . GLU C 1 67 ? 25.099 17.599 62.239 1.00 8.70 67 GLU C C 1
ATOM 2345 O O . GLU C 1 67 ? 24.112 17.182 61.629 1.00 10.46 67 GLU C O 1
ATOM 2351 N N . GLY C 1 68 ? 26.318 17.629 61.708 1.00 8.50 68 GLY C N 1
ATOM 2352 C CA . GLY C 1 68 ? 26.550 17.144 60.359 1.00 8.87 68 GLY C CA 1
ATOM 2353 C C . GLY C 1 68 ? 26.499 18.216 59.287 1.00 9.42 68 GLY C C 1
ATOM 2354 O O . GLY C 1 68 ? 25.502 18.918 59.140 1.00 9.41 68 GLY C O 1
ATOM 2355 N N . ILE C 1 69 ? 27.577 18.333 58.520 1.00 10.90 69 ILE C N 1
ATOM 2356 C CA . ILE C 1 69 ? 27.659 19.328 57.456 1.00 11.31 69 ILE C CA 1
ATOM 2357 C C . ILE C 1 69 ? 26.478 19.303 56.490 1.00 12.12 69 ILE C C 1
ATOM 2358 O O . ILE C 1 69 ? 25.943 20.350 56.120 1.00 9.18 69 ILE C O 1
ATOM 2363 N N . GLU C 1 70 ? 26.073 18.110 56.069 1.00 11.03 70 GLU C N 1
ATOM 2364 C CA . GLU C 1 70 ? 24.970 18.008 55.122 1.00 12.78 70 GLU C CA 1
ATOM 2365 C C . GLU C 1 70 ? 23.623 18.479 55.661 1.00 10.37 70 GLU C C 1
ATOM 2366 O O . GLU C 1 70 ? 22.710 18.763 54.890 1.00 14.38 70 GLU C O 1
ATOM 2372 N N . ASN C 1 71 ? 23.499 18.579 56.979 1.00 9.52 71 ASN C N 1
ATOM 2373 C CA . ASN C 1 71 ? 22.244 19.035 57.570 1.00 7.90 71 ASN C CA 1
ATOM 2374 C C . ASN C 1 71 ? 22.273 20.531 57.875 1.00 11.64 71 ASN C C 1
ATOM 2375 O O . ASN C 1 71 ? 21.227 21.142 58.090 1.00 10.37 71 ASN C O 1
ATOM 2380 N N . VAL C 1 72 ? 23.469 21.112 57.896 1.00 11.01 72 VAL C N 1
ATOM 2381 C CA . VAL C 1 72 ? 23.625 22.531 58.217 1.00 10.64 72 VAL C CA 1
ATOM 2382 C C . VAL C 1 72 ? 24.025 23.388 57.016 1.00 11.68 72 VAL C C 1
ATOM 2383 O O . VAL C 1 72 ? 23.384 24.403 56.725 1.00 9.84 72 VAL C O 1
ATOM 2387 N N . LEU C 1 73 ? 25.087 22.980 56.327 1.00 10.10 73 LEU C N 1
ATOM 2388 C CA . LEU C 1 73 ? 25.570 23.705 55.153 1.00 10.40 73 LEU C CA 1
ATOM 2389 C C . LEU C 1 73 ? 25.704 22.724 53.987 1.00 9.09 73 LEU C C 1
ATOM 2390 O O . LEU C 1 73 ? 26.805 22.325 53.619 1.00 10.10 73 LEU C O 1
ATOM 2395 N N . PRO C 1 74 ? 24.573 22.319 53.395 1.00 13.42 74 PRO C N 1
ATOM 2396 C CA . PRO C 1 74 ? 24.591 21.378 52.272 1.00 14.26 74 PRO C CA 1
ATOM 2397 C C . PRO C 1 74 ? 25.611 21.747 51.202 1.00 13.48 74 PRO C C 1
ATOM 2398 O O . PRO C 1 74 ? 25.691 22.901 50.776 1.00 14.42 74 PRO C O 1
ATOM 2402 N N . GLY C 1 75 ? 26.394 20.763 50.774 1.00 15.04 75 GLY C N 1
ATOM 2403 C CA . GLY C 1 75 ? 27.378 21.013 49.738 1.00 16.46 75 GLY C CA 1
ATOM 2404 C C . GLY C 1 75 ? 28.769 21.396 50.210 1.00 18.14 75 GLY C C 1
ATOM 2405 O O . GLY C 1 75 ? 29.718 21.317 49.433 1.00 19.78 75 GLY C O 1
ATOM 2406 N N . VAL C 1 76 ? 28.903 21.832 51.459 1.00 15.63 76 VAL C N 1
ATOM 2407 C CA . VAL C 1 76 ? 30.221 22.197 51.974 1.00 15.04 76 VAL C CA 1
ATOM 2408 C C . VAL C 1 76 ? 31.014 20.899 52.121 1.00 16.83 76 VAL C C 1
ATOM 2409 O O . VAL C 1 76 ? 30.512 19.908 52.652 1.00 17.24 76 VAL C O 1
ATOM 2413 N N . LYS C 1 77 ? 32.253 20.901 51.638 1.00 16.82 77 LYS C N 1
ATOM 2414 C CA . LYS C 1 77 ? 33.062 19.688 51.647 1.00 19.28 77 LYS C CA 1
ATOM 2415 C C . LYS C 1 77 ? 33.957 19.364 52.832 1.00 19.30 77 LYS C C 1
ATOM 2416 O O . LYS C 1 77 ? 34.525 18.276 52.889 1.00 21.83 77 LYS C O 1
ATOM 2422 N N . SER C 1 78 ? 34.096 20.282 53.777 1.00 16.25 78 SER C N 1
ATOM 2423 C CA . SER C 1 78 ? 34.926 19.995 54.938 1.00 14.39 78 SER C CA 1
ATOM 2424 C C . SER C 1 78 ? 34.491 20.827 56.131 1.00 14.39 78 SER C C 1
ATOM 2425 O O . SER C 1 78 ? 33.863 21.873 55.976 1.00 13.21 78 SER C O 1
ATOM 2428 N N . ILE C 1 79 ? 34.822 20.349 57.324 1.00 13.59 79 ILE C N 1
ATOM 2429 C CA . ILE C 1 79 ? 34.477 21.062 58.542 1.00 14.62 79 ILE C CA 1
ATOM 2430 C C . ILE C 1 79 ? 35.163 22.426 58.521 1.00 14.79 79 ILE C C 1
ATOM 2431 O O . ILE C 1 79 ? 34.570 23.430 58.904 1.00 12.91 79 ILE C O 1
ATOM 2436 N N . GLU C 1 80 ? 36.409 22.461 58.053 1.00 14.79 80 GLU C N 1
ATOM 2437 C CA . GLU C 1 80 ? 37.157 23.717 57.978 1.00 17.34 80 GLU C CA 1
ATOM 2438 C C . GLU C 1 80 ? 36.447 24.726 57.080 1.00 14.09 80 GLU C C 1
ATOM 2439 O O . GLU C 1 80 ? 36.358 25.913 57.409 1.00 14.40 80 GLU C O 1
ATOM 2445 N N . GLU C 1 81 ? 35.953 24.251 55.941 1.00 12.39 81 GLU C N 1
ATOM 2446 C CA . GLU C 1 81 ? 35.240 25.105 54.993 1.00 14.61 81 GLU C CA 1
ATOM 2447 C C . GLU C 1 81 ? 33.983 25.650 55.673 1.00 14.18 81 GLU C C 1
ATOM 2448 O O . GLU C 1 81 ? 33.612 26.815 55.494 1.00 13.31 81 GLU C O 1
ATOM 2454 N N . GLY C 1 82 ? 33.333 24.790 56.453 1.00 12.20 82 GLY C N 1
ATOM 2455 C CA . GLY C 1 82 ? 32.128 25.190 57.157 1.00 12.14 82 GLY C CA 1
ATOM 2456 C C . GLY C 1 82 ? 32.389 26.287 58.175 1.00 12.22 82 GLY C C 1
ATOM 2457 O O . GLY C 1 82 ? 31.617 27.239 58.284 1.00 11.10 82 GLY C O 1
ATOM 2458 N N . VAL C 1 83 ? 33.476 26.158 58.930 1.00 12.22 83 VAL C N 1
ATOM 2459 C CA . VAL C 1 83 ? 33.806 27.165 59.927 1.00 13.99 83 VAL C CA 1
ATOM 2460 C C . VAL C 1 83 ? 34.078 28.498 59.227 1.00 14.73 83 VAL C C 1
ATOM 2461 O O . VAL C 1 83 ? 33.701 29.561 59.732 1.00 13.92 83 VAL C O 1
ATOM 2465 N N . LYS C 1 84 ? 34.718 28.437 58.061 1.00 14.50 84 LYS C N 1
ATOM 2466 C CA . LYS C 1 84 ? 35.002 29.647 57.287 1.00 14.30 84 LYS C CA 1
ATOM 2467 C C . LYS C 1 84 ? 33.703 30.371 56.943 1.00 15.72 84 LYS C C 1
ATOM 2468 O O . LYS C 1 84 ? 33.634 31.604 56.987 1.00 14.88 84 LYS C O 1
ATOM 2474 N N . VAL C 1 85 ? 32.680 29.600 56.586 1.00 12.16 85 VAL C N 1
ATOM 2475 C CA . VAL C 1 85 ? 31.383 30.173 56.250 1.00 11.13 85 VAL C CA 1
ATOM 2476 C C . VAL C 1 85 ? 30.869 30.985 57.435 1.00 12.01 85 VAL C C 1
ATOM 2477 O O . VAL C 1 85 ? 30.405 32.113 57.272 1.00 10.91 85 VAL C O 1
ATOM 2481 N N . TYR C 1 86 ? 30.953 30.414 58.631 1.00 11.63 86 TYR C N 1
ATOM 2482 C CA . TYR C 1 86 ? 30.483 31.124 59.815 1.00 14.01 86 TYR C CA 1
ATOM 2483 C C . TYR C 1 86 ? 31.361 32.309 60.200 1.00 13.58 86 TYR C C 1
ATOM 2484 O O . TYR C 1 86 ? 30.861 33.311 60.716 1.00 12.99 86 TYR C O 1
ATOM 2493 N N . ARG C 1 87 ? 32.661 32.201 59.944 1.00 12.19 87 ARG C N 1
ATOM 2494 C CA . ARG C 1 87 ? 33.575 33.287 60.286 1.00 16.73 87 ARG C CA 1
ATOM 2495 C C . ARG C 1 87 ? 33.266 34.553 59.488 1.00 15.89 87 ARG C C 1
ATOM 2496 O O . ARG C 1 87 ? 33.694 35.649 59.857 1.00 15.28 87 ARG C O 1
ATOM 2504 N N . GLN C 1 88 ? 32.520 34.403 58.397 1.00 16.33 88 GLN C N 1
ATOM 2505 C CA . GLN C 1 88 ? 32.140 35.548 57.572 1.00 20.49 88 GLN C CA 1
ATOM 2506 C C . GLN C 1 88 ? 31.189 36.443 58.358 1.00 19.19 88 GLN C C 1
ATOM 2507 O O . GLN C 1 88 ? 31.192 37.666 58.199 1.00 17.98 88 GLN C O 1
ATOM 2513 N N . PHE C 1 89 ? 30.362 35.813 59.189 1.00 17.48 89 PHE C N 1
ATOM 2514 C CA . PHE C 1 89 ? 29.352 36.513 59.979 1.00 17.44 89 PHE C CA 1
ATOM 2515 C C . PHE C 1 89 ? 29.677 36.715 61.452 1.00 16.03 89 PHE C C 1
ATOM 2516 O O . PHE C 1 89 ? 29.250 37.701 62.050 1.00 15.09 89 PHE C O 1
ATOM 2524 N N . TYR C 1 90 ? 30.401 35.768 62.039 1.00 12.61 90 TYR C N 1
ATOM 2525 C CA . TYR C 1 90 ? 30.688 35.816 63.471 1.00 14.84 90 TYR C CA 1
ATOM 2526 C C . TYR C 1 90 ? 32.157 35.695 63.857 1.00 15.20 90 TYR C C 1
ATOM 2527 O O . TYR C 1 90 ? 32.843 34.746 63.471 1.00 14.59 90 TYR C O 1
ATOM 2536 N N . ASP C 1 91 ? 32.628 36.650 64.650 1.00 14.54 91 ASP C N 1
ATOM 2537 C CA . ASP C 1 91 ? 34.015 36.648 65.089 1.00 16.26 91 ASP C CA 1
ATOM 2538 C C . ASP C 1 91 ? 34.255 35.646 66.210 1.00 14.88 91 ASP C C 1
ATOM 2539 O O . ASP C 1 91 ? 33.326 35.200 66.886 1.00 14.52 91 ASP C O 1
ATOM 2544 N N . GLU C 1 92 ? 35.521 35.310 66.412 1.00 15.83 92 GLU C N 1
ATOM 2545 C CA . GLU C 1 92 ? 35.904 34.346 67.428 1.00 15.43 92 GLU C CA 1
ATOM 2546 C C . GLU C 1 92 ? 35.561 34.773 68.851 1.00 14.49 92 GLU C C 1
ATOM 2547 O O . GLU C 1 92 ? 35.221 33.934 69.678 1.00 12.04 92 GLU C O 1
ATOM 2553 N N . GLU C 1 93 ? 35.656 36.068 69.142 1.00 12.23 93 GLU C N 1
ATOM 2554 C CA . GLU C 1 93 ? 35.346 36.547 70.489 1.00 13.50 93 GLU C CA 1
ATOM 2555 C C . GLU C 1 93 ? 33.880 36.316 70.850 1.00 11.91 93 GLU C C 1
ATOM 2556 O O . GLU C 1 93 ? 33.575 35.876 71.964 1.00 13.87 93 GLU C O 1
ATOM 2562 N N . ARG C 1 94 ? 32.975 36.608 69.919 1.00 12.51 94 ARG C N 1
ATOM 2563 C CA . ARG C 1 94 ? 31.548 36.399 70.180 1.00 14.60 94 ARG C CA 1
ATOM 2564 C C . ARG C 1 94 ? 31.271 34.905 70.313 1.00 13.17 94 ARG C C 1
ATOM 2565 O O . ARG C 1 94 ? 30.504 34.474 71.179 1.00 12.23 94 ARG C O 1
ATOM 2573 N N . GLU C 1 95 ? 31.902 34.118 69.448 1.00 10.98 95 GLU C N 1
ATOM 2574 C CA . GLU C 1 95 ? 31.723 32.669 69.471 1.00 12.39 95 GLU C CA 1
ATOM 2575 C C . GLU C 1 95 ? 32.113 32.106 70.838 1.00 13.51 95 GLU C C 1
ATOM 2576 O O . GLU C 1 95 ? 31.406 31.273 71.409 1.00 12.33 95 GLU C O 1
ATOM 2582 N N . LYS C 1 96 ? 33.239 32.573 71.367 1.00 12.33 96 LYS C N 1
ATOM 2583 C CA . LYS C 1 96 ? 33.713 32.113 72.663 1.00 13.57 96 LYS C CA 1
ATOM 2584 C C . LYS C 1 96 ? 32.845 32.625 73.807 1.00 12.19 96 LYS C C 1
ATOM 2585 O O . LYS C 1 96 ? 32.619 31.918 74.785 1.00 15.55 96 LYS C O 1
ATOM 2591 N N . LYS C 1 97 ? 32.344 33.848 73.676 1.00 11.49 97 LYS C N 1
ATOM 2592 C CA . LYS C 1 97 ? 31.517 34.447 74.719 1.00 14.25 97 LYS C CA 1
ATOM 2593 C C . LYS C 1 97 ? 30.112 33.861 74.825 1.00 14.54 97 LYS C C 1
ATOM 2594 O O . LYS C 1 97 ? 29.601 33.638 75.925 1.00 14.76 97 LYS C O 1
ATOM 2600 N N . TYR C 1 98 ? 29.498 33.606 73.678 1.00 13.66 98 TYR C N 1
ATOM 2601 C CA . TYR C 1 98 ? 28.124 33.112 73.636 1.00 10.56 98 TYR C CA 1
ATOM 2602 C C . TYR C 1 98 ? 27.901 31.630 73.416 1.00 13.12 98 TYR C C 1
ATOM 2603 O O . TYR C 1 98 ? 26.941 31.064 73.937 1.00 11.26 98 TYR C O 1
ATOM 2612 N N . GLY C 1 99 ? 28.775 31.003 72.643 1.00 11.30 99 GLY C N 1
ATOM 2613 C CA . GLY C 1 99 ? 28.568 29.606 72.327 1.00 12.00 99 GLY C CA 1
ATOM 2614 C C . GLY C 1 99 ? 27.806 29.623 71.008 1.00 10.40 99 GLY C C 1
ATOM 2615 O O . GLY C 1 99 ? 27.516 30.695 70.475 1.00 11.04 99 GLY C O 1
ATOM 2616 N N . VAL C 1 100 ? 27.455 28.451 70.493 1.00 9.56 100 VAL C N 1
ATOM 2617 C CA . VAL C 1 100 ? 26.769 28.352 69.211 1.00 8.85 100 VAL C CA 1
ATOM 2618 C C . VAL C 1 100 ? 25.531 27.471 69.315 1.00 10.37 100 VAL C C 1
ATOM 2619 O O . VAL C 1 100 ? 25.566 26.418 69.954 1.00 13.63 100 VAL C O 1
ATOM 2623 N N . VAL C 1 101 ? 24.445 27.894 68.680 1.00 10.06 101 VAL C N 1
ATOM 2624 C CA . VAL C 1 101 ? 23.217 27.117 68.735 1.00 9.72 101 VAL C CA 1
ATOM 2625 C C . VAL C 1 101 ? 22.800 26.534 67.392 1.00 10.47 101 VAL C C 1
ATOM 2626 O O . VAL C 1 101 ? 22.935 27.167 66.343 1.00 10.70 101 VAL C O 1
ATOM 2630 N N . ALA C 1 102 ? 22.314 25.300 67.445 1.00 9.61 102 ALA C N 1
ATOM 2631 C CA . ALA C 1 102 ? 21.821 24.607 66.271 1.00 9.67 102 ALA C CA 1
ATOM 2632 C C . ALA C 1 102 ? 20.307 24.620 66.436 1.00 8.88 102 ALA C C 1
ATOM 2633 O O . ALA C 1 102 ? 19.771 24.010 67.366 1.00 10.55 102 ALA C O 1
ATOM 2635 N N . ILE C 1 103 ? 19.625 25.326 65.545 1.00 9.85 103 ILE C N 1
ATOM 2636 C CA . ILE C 1 103 ? 18.174 25.411 65.589 1.00 8.78 103 ILE C CA 1
ATOM 2637 C C . ILE C 1 103 ? 17.610 24.454 64.545 1.00 10.88 103 ILE C C 1
ATOM 2638 O O . ILE C 1 103 ? 17.764 24.687 63.342 1.00 10.64 103 ILE C O 1
ATOM 2643 N N . GLU C 1 104 ? 16.987 23.365 64.994 1.00 8.87 104 GLU C N 1
ATOM 2644 C CA . GLU C 1 104 ? 16.402 22.423 64.051 1.00 10.68 104 GLU C CA 1
ATOM 2645 C C . GLU C 1 104 ? 15.123 23.078 63.559 1.00 10.03 104 GLU C C 1
ATOM 2646 O O . GLU C 1 104 ? 14.294 23.522 64.356 1.00 9.48 104 GLU C O 1
ATOM 2652 N N . ILE C 1 105 ? 14.972 23.144 62.244 1.00 9.47 105 ILE C N 1
ATOM 2653 C CA . ILE C 1 105 ? 13.823 23.805 61.654 1.00 9.25 105 ILE C CA 1
ATOM 2654 C C . ILE C 1 105 ? 13.089 22.998 60.603 1.00 11.98 105 ILE C C 1
ATOM 2655 O O . ILE C 1 105 ? 13.646 22.091 59.992 1.00 12.32 105 ILE C O 1
ATOM 2660 N N . GLU C 1 106 ? 11.827 23.355 60.399 1.00 11.65 106 GLU C N 1
ATOM 2661 C CA . GLU C 1 106 ? 10.984 22.700 59.414 1.00 14.96 106 GLU C CA 1
ATOM 2662 C C . GLU C 1 106 ? 10.239 23.798 58.665 1.00 11.06 106 GLU C C 1
ATOM 2663 O O . GLU C 1 106 ? 9.556 24.618 59.276 1.00 12.58 106 GLU C O 1
ATOM 2669 N N . PRO C 1 107 ? 10.362 23.832 57.331 1.00 10.33 107 PRO C N 1
ATOM 2670 C CA . PRO C 1 107 ? 9.667 24.870 56.570 1.00 12.38 107 PRO C CA 1
ATOM 2671 C C . PRO C 1 107 ? 8.153 24.764 56.669 1.00 15.65 107 PRO C C 1
ATOM 2672 O O . PRO C 1 107 ? 7.600 23.668 56.741 1.00 13.36 107 PRO C O 1
ATOM 2676 N N . ILE C 1 108 ? 7.495 25.916 56.699 1.00 13.28 108 ILE C N 1
ATOM 2677 C CA . ILE C 1 108 ? 6.038 25.972 56.757 1.00 17.92 108 ILE C CA 1
ATOM 2678 C C . ILE C 1 108 ? 5.593 26.385 55.361 1.00 21.16 108 ILE C C 1
ATOM 2679 O O . ILE C 1 108 ? 6.088 27.369 54.820 1.00 24.04 108 ILE C O 1
ATOM 2684 N N . GLU C 1 109 ? 4.668 25.631 54.777 1.00 25.72 109 GLU C N 1
ATOM 2685 C CA . GLU C 1 109 ? 4.188 25.930 53.433 1.00 30.84 109 GLU C CA 1
ATOM 2686 C C . GLU C 1 109 ? 3.258 27.136 53.377 1.00 31.63 109 GLU C C 1
ATOM 2687 O O . GLU C 1 109 ? 3.396 27.928 52.420 1.00 32.25 109 GLU C O 1
ATOM 2694 N N . MET D 1 1 ? 32.253 30.878 82.804 1.00 30.37 1 MET D N 1
ATOM 2695 C CA . MET D 1 1 ? 31.407 31.521 83.850 1.00 29.87 1 MET D CA 1
ATOM 2696 C C . MET D 1 1 ? 30.936 30.494 84.876 1.00 28.15 1 MET D C 1
ATOM 2697 O O . MET D 1 1 ? 30.771 29.316 84.561 1.00 26.12 1 MET D O 1
ATOM 2702 N N . LYS D 1 2 ? 30.720 30.952 86.104 1.00 26.23 2 LYS D N 1
ATOM 2703 C CA . LYS D 1 2 ? 30.269 30.086 87.184 1.00 25.25 2 LYS D CA 1
ATOM 2704 C C . LYS D 1 2 ? 28.852 30.482 87.593 1.00 24.81 2 LYS D C 1
ATOM 2705 O O . LYS D 1 2 ? 28.563 31.663 87.788 1.00 24.86 2 LYS D O 1
ATOM 2711 N N . TRP D 1 3 ? 27.968 29.496 87.708 1.00 23.35 3 TRP D N 1
ATOM 2712 C CA . TRP D 1 3 ? 26.584 29.761 88.090 1.00 19.48 3 TRP D CA 1
ATOM 2713 C C . TRP D 1 3 ? 26.209 29.016 89.362 1.00 20.95 3 TRP D C 1
ATOM 2714 O O . TRP D 1 3 ? 26.628 27.878 89.569 1.00 22.55 3 TRP D O 1
ATOM 2725 N N . GLU D 1 4 ? 25.417 29.670 90.205 1.00 19.66 4 GLU D N 1
ATOM 2726 C CA . GLU D 1 4 ? 24.959 29.096 91.466 1.00 22.13 4 GLU D CA 1
ATOM 2727 C C . GLU D 1 4 ? 23.472 28.757 91.369 1.00 20.90 4 GLU D C 1
ATOM 2728 O O . GLU D 1 4 ? 22.673 29.580 90.924 1.00 21.34 4 GLU D O 1
ATOM 2734 N N . MET D 1 5 ? 23.098 27.550 91.775 1.00 21.85 5 MET D N 1
ATOM 2735 C CA . MET D 1 5 ? 21.692 27.163 91.764 1.00 20.04 5 MET D CA 1
ATOM 2736 C C . MET D 1 5 ? 21.430 25.988 92.694 1.00 20.83 5 MET D C 1
ATOM 2737 O O . MET D 1 5 ? 22.304 25.151 92.928 1.00 19.45 5 MET D O 1
ATOM 2742 N N . GLY D 1 6 ? 20.216 25.938 93.229 1.00 19.92 6 GLY D N 1
ATOM 2743 C CA . GLY D 1 6 ? 19.862 24.878 94.150 1.00 17.75 6 GLY D CA 1
ATOM 2744 C C . GLY D 1 6 ? 19.686 23.512 93.520 1.00 19.06 6 GLY D C 1
ATOM 2745 O O . GLY D 1 6 ? 19.517 23.385 92.305 1.00 18.63 6 GLY D O 1
ATOM 2746 N N . LEU D 1 7 ? 19.748 22.488 94.363 1.00 17.80 7 LEU D N 1
ATOM 2747 C CA . LEU D 1 7 ? 19.568 21.106 93.937 1.00 19.68 7 LEU D CA 1
ATOM 2748 C C . LEU D 1 7 ? 19.226 20.264 95.164 1.00 22.12 7 LEU D C 1
ATOM 2749 O O . LEU D 1 7 ? 19.887 20.369 96.197 1.00 22.43 7 LEU D O 1
ATOM 2754 N N . GLN D 1 8 ? 18.189 19.439 95.052 1.00 24.37 8 GLN D N 1
ATOM 2755 C CA . GLN D 1 8 ? 17.789 18.578 96.158 1.00 28.63 8 GLN D CA 1
ATOM 2756 C C . GLN D 1 8 ? 18.866 17.529 96.425 1.00 28.30 8 GLN D C 1
ATOM 2757 O O . GLN D 1 8 ? 19.514 17.040 95.498 1.00 27.57 8 GLN D O 1
ATOM 2763 N N . GLU D 1 9 ? 19.051 17.189 97.697 1.00 29.55 9 GLU D N 1
ATOM 2764 C CA . GLU D 1 9 ? 20.067 16.223 98.102 1.00 29.99 9 GLU D CA 1
ATOM 2765 C C . GLU D 1 9 ? 20.088 14.916 97.315 1.00 28.64 9 GLU D C 1
ATOM 2766 O O . GLU D 1 9 ? 21.157 14.437 96.935 1.00 29.26 9 GLU D O 1
ATOM 2772 N N . GLU D 1 10 ? 18.915 14.339 97.077 1.00 25.14 10 GLU D N 1
ATOM 2773 C CA . GLU D 1 10 ? 18.827 13.073 96.358 1.00 26.71 10 GLU D CA 1
ATOM 2774 C C . GLU D 1 10 ? 19.493 13.099 94.986 1.00 24.45 10 GLU D C 1
ATOM 2775 O O . GLU D 1 10 ? 20.067 12.101 94.548 1.00 24.99 10 GLU D O 1
ATOM 2781 N N . TYR D 1 11 ? 19.428 14.241 94.312 1.00 22.90 11 TYR D N 1
ATOM 2782 C CA . TYR D 1 11 ? 20.021 14.361 92.986 1.00 23.50 11 TYR D CA 1
ATOM 2783 C C . TYR D 1 11 ? 21.529 14.562 93.018 1.00 23.95 11 TYR D C 1
ATOM 2784 O O . TYR D 1 11 ? 22.231 14.192 92.076 1.00 23.36 11 TYR D O 1
ATOM 2793 N N . ILE D 1 12 ? 22.025 15.141 94.106 1.00 26.74 12 ILE D N 1
ATOM 2794 C CA . ILE D 1 12 ? 23.455 15.371 94.262 1.00 26.87 12 ILE D CA 1
ATOM 2795 C C . ILE D 1 12 ? 24.162 14.021 94.223 1.00 28.08 12 ILE D C 1
ATOM 2796 O O . ILE D 1 12 ? 25.161 13.847 93.527 1.00 26.59 12 ILE D O 1
ATOM 2801 N N . GLU D 1 13 ? 23.622 13.063 94.970 1.00 30.23 13 GLU D N 1
ATOM 2802 C CA . GLU D 1 13 ? 24.188 11.724 95.033 1.00 31.97 13 GLU D CA 1
ATOM 2803 C C . GLU D 1 13 ? 24.169 11.037 93.669 1.00 29.72 13 GLU D C 1
ATOM 2804 O O . GLU D 1 13 ? 25.151 10.412 93.269 1.00 27.89 13 GLU D O 1
ATOM 2810 N N . LEU D 1 14 ? 23.049 11.160 92.960 1.00 26.81 14 LEU D N 1
ATOM 2811 C CA . LEU D 1 14 ? 22.896 10.541 91.645 1.00 25.67 14 LEU D CA 1
ATOM 2812 C C . LEU D 1 14 ? 23.837 11.115 90.590 1.00 23.88 14 LEU D C 1
ATOM 2813 O O . LEU D 1 14 ? 24.297 10.396 89.704 1.00 23.96 14 LEU D O 1
ATOM 2818 N N . ILE D 1 15 ? 24.118 12.410 90.677 1.00 22.00 15 ILE D N 1
ATOM 2819 C CA . ILE D 1 15 ? 25.018 13.043 89.722 1.00 22.31 15 ILE D CA 1
ATOM 2820 C C . ILE D 1 15 ? 26.449 12.593 89.988 1.00 24.29 15 ILE D C 1
ATOM 2821 O O . ILE D 1 15 ? 27.211 12.332 89.057 1.00 26.05 15 ILE D O 1
ATOM 2826 N N . LYS D 1 16 ? 26.812 12.504 91.263 1.00 28.66 16 LYS D N 1
ATOM 2827 C CA . LYS D 1 16 ? 28.151 12.065 91.633 1.00 32.12 16 LYS D CA 1
ATOM 2828 C C . LYS D 1 16 ? 28.299 10.583 91.310 1.00 32.85 16 LYS D C 1
ATOM 2829 O O . LYS D 1 16 ? 29.392 10.109 91.009 1.00 36.49 16 LYS D O 1
ATOM 2835 N N . ALA D 1 17 ? 27.186 9.859 91.367 1.00 33.72 17 ALA D N 1
ATOM 2836 C CA . ALA D 1 17 ? 27.182 8.429 91.080 1.00 33.87 17 ALA D CA 1
ATOM 2837 C C . ALA D 1 17 ? 27.204 8.171 89.576 1.00 33.74 17 ALA D C 1
ATOM 2838 O O . ALA D 1 17 ? 27.298 7.024 89.135 1.00 35.41 17 ALA D O 1
ATOM 2840 N N . GLY D 1 18 ? 27.114 9.242 88.793 1.00 32.48 18 GLY D N 1
ATOM 2841 C CA . GLY D 1 18 ? 27.132 9.111 87.346 1.00 30.18 18 GLY D CA 1
ATOM 2842 C C . GLY D 1 18 ? 25.814 8.651 86.745 1.00 28.28 18 GLY D C 1
ATOM 2843 O O . GLY D 1 18 ? 25.736 8.382 85.546 1.00 27.56 18 GLY D O 1
ATOM 2844 N N . LYS D 1 19 ? 24.781 8.557 87.575 1.00 24.95 19 LYS D N 1
ATOM 2845 C CA . LYS D 1 19 ? 23.459 8.129 87.121 1.00 27.02 19 LYS D CA 1
ATOM 2846 C C . LYS D 1 19 ? 22.721 9.281 86.444 1.00 25.43 19 LYS D C 1
ATOM 2847 O O . LYS D 1 19 ? 22.236 9.151 85.319 1.00 24.88 19 LYS D O 1
ATOM 2853 N N . LYS D 1 20 ? 22.636 10.405 87.146 1.00 22.45 20 LYS D N 1
ATOM 2854 C CA . LYS D 1 20 ? 21.967 11.593 86.629 1.00 21.72 20 LYS D CA 1
ATOM 2855 C C . LYS D 1 20 ? 22.996 12.383 85.829 1.00 19.89 20 LYS D C 1
ATOM 2856 O O . LYS D 1 20 ? 23.909 12.978 86.400 1.00 19.71 20 LYS D O 1
ATOM 2862 N N . LYS D 1 21 ? 22.852 12.378 84.507 1.00 18.49 21 LYS D N 1
ATOM 2863 C CA . LYS D 1 21 ? 23.789 13.075 83.634 1.00 19.50 21 LYS D CA 1
ATOM 2864 C C . LYS D 1 21 ? 23.185 14.338 83.035 1.00 17.00 21 LYS D C 1
ATOM 2865 O O . LYS D 1 21 ? 23.851 15.064 82.299 1.00 17.87 21 LYS D O 1
ATOM 2871 N N . ILE D 1 22 ? 21.920 14.586 83.355 1.00 16.74 22 ILE D N 1
ATOM 2872 C CA . ILE D 1 22 ? 21.201 15.745 82.849 1.00 14.16 22 ILE D CA 1
ATOM 2873 C C . ILE D 1 22 ? 20.417 16.409 83.975 1.00 15.53 22 ILE D C 1
ATOM 2874 O O . ILE D 1 22 ? 19.794 15.727 84.790 1.00 18.26 22 ILE D O 1
ATOM 2879 N N . GLU D 1 23 ? 20.448 17.736 84.022 1.00 16.04 23 GLU D N 1
ATOM 2880 C CA . GLU D 1 23 ? 19.669 18.459 85.016 1.00 14.99 23 GLU D CA 1
ATOM 2881 C C . GLU D 1 23 ? 18.567 19.175 84.251 1.00 16.35 23 GLU D C 1
ATOM 2882 O O . GLU D 1 23 ? 18.838 19.948 83.325 1.00 14.99 23 GLU D O 1
ATOM 2888 N N . GLY D 1 24 ? 17.323 18.886 84.618 1.00 15.60 24 GLY D N 1
ATOM 2889 C CA . GLY D 1 24 ? 16.193 19.518 83.966 1.00 15.38 24 GLY D CA 1
ATOM 2890 C C . GLY D 1 24 ? 15.683 20.669 84.808 1.00 15.04 24 GLY D C 1
ATOM 2891 O O . GLY D 1 24 ? 15.626 20.572 86.034 1.00 14.32 24 GLY D O 1
ATOM 2892 N N . ARG D 1 25 ? 15.316 21.760 84.151 1.00 15.07 25 ARG D N 1
ATOM 2893 C CA . ARG D 1 25 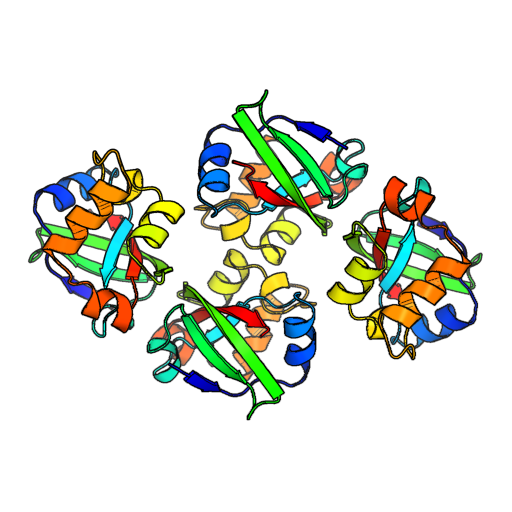? 14.813 22.945 84.834 1.00 14.49 25 ARG D CA 1
ATOM 2894 C C . ARG D 1 25 ? 14.003 23.777 83.856 1.00 13.98 25 ARG D C 1
ATOM 2895 O O . ARG D 1 25 ? 13.937 23.471 82.664 1.00 11.51 25 ARG D O 1
ATOM 2903 N N . LEU D 1 26 ? 13.371 24.826 84.362 1.00 12.26 26 LEU D N 1
ATOM 2904 C CA . LEU D 1 26 ? 12.633 25.726 83.491 1.00 12.86 26 LEU D CA 1
ATOM 2905 C C . LEU D 1 26 ? 13.705 26.508 82.747 1.00 13.86 26 LEU D C 1
ATOM 2906 O O . LEU D 1 26 ? 14.771 26.780 83.301 1.00 12.65 26 LEU D O 1
ATOM 2911 N N . TYR D 1 27 ? 13.432 26.861 81.496 1.00 11.96 27 TYR D N 1
ATOM 2912 C CA . TYR D 1 27 ? 14.383 27.640 80.709 1.00 14.49 27 TYR D CA 1
ATOM 2913 C C . TYR D 1 27 ? 14.065 29.090 81.069 1.00 11.61 27 TYR D C 1
ATOM 2914 O O . TYR D 1 27 ? 13.568 29.863 80.246 1.00 11.02 27 TYR D O 1
ATOM 2923 N N . ASP D 1 28 ? 14.339 29.429 82.327 1.00 13.60 28 ASP D N 1
ATOM 2924 C CA . ASP D 1 28 ? 14.074 30.757 82.871 1.00 13.34 28 ASP D CA 1
ATOM 2925 C C . ASP D 1 28 ? 15.236 31.735 82.715 1.00 15.51 28 ASP D C 1
ATOM 2926 O O . ASP D 1 28 ? 16.251 31.417 82.095 1.00 13.74 28 ASP D O 1
ATOM 2931 N N . GLU D 1 29 ? 15.099 32.922 83.301 1.00 13.78 29 GLU D N 1
ATOM 2932 C CA . GLU D 1 29 ? 16.138 33.939 83.156 1.00 15.37 29 GLU D CA 1
ATOM 2933 C C . GLU D 1 29 ? 17.561 33.480 83.433 1.00 15.58 29 GLU D C 1
ATOM 2934 O O . GLU D 1 29 ? 18.447 33.702 82.612 1.00 17.00 29 GLU D O 1
ATOM 2940 N N . LYS D 1 30 ? 17.793 32.848 84.579 1.00 13.24 30 LYS D N 1
ATOM 2941 C CA . LYS D 1 30 ? 19.139 32.398 84.906 1.00 14.84 30 LYS D CA 1
ATOM 2942 C C . LYS D 1 30 ? 19.600 31.265 83.997 1.00 15.32 30 LYS D C 1
ATOM 2943 O O . LYS D 1 30 ? 20.748 31.239 83.567 1.00 14.18 30 LYS D O 1
ATOM 2949 N N . ARG D 1 31 ? 18.699 30.335 83.698 1.00 12.67 31 ARG D N 1
ATOM 2950 C CA . ARG D 1 31 ? 19.050 29.204 82.855 1.00 13.33 31 ARG D CA 1
ATOM 2951 C C . ARG D 1 31 ? 19.261 29.551 81.381 1.00 13.73 31 ARG D C 1
ATOM 2952 O O . ARG D 1 31 ? 19.784 28.731 80.621 1.00 17.97 31 ARG D O 1
ATOM 2960 N N . ARG D 1 32 ? 18.872 30.759 80.977 1.00 10.55 32 ARG D N 1
ATOM 2961 C CA . ARG D 1 32 ? 19.061 31.195 79.592 1.00 11.27 32 ARG D CA 1
ATOM 2962 C C . ARG D 1 32 ? 20.405 31.906 79.416 1.00 14.02 32 ARG D C 1
ATOM 2963 O O . ARG D 1 32 ? 20.717 32.385 78.327 1.00 16.56 32 ARG D O 1
ATOM 2971 N N . GLN D 1 33 ? 21.201 31.965 80.480 1.00 14.67 33 GLN D N 1
ATOM 2972 C CA . GLN D 1 33 ? 22.498 32.644 80.431 1.00 18.03 33 GLN D CA 1
ATOM 2973 C C . GLN D 1 33 ? 23.701 31.705 80.440 1.00 19.20 33 GLN D C 1
ATOM 2974 O O . GLN D 1 33 ? 24.845 32.156 80.386 1.00 17.52 33 GLN D O 1
ATOM 2980 N N . ILE D 1 34 ? 23.437 30.405 80.503 1.00 16.88 34 ILE D N 1
ATOM 2981 C CA . ILE D 1 34 ? 24.493 29.401 80.557 1.00 17.95 34 ILE D CA 1
ATOM 2982 C C . ILE D 1 34 ? 24.990 28.972 79.179 1.00 21.03 34 ILE D C 1
ATOM 2983 O O . ILE D 1 34 ? 24.288 29.120 78.179 1.00 24.73 34 ILE D O 1
ATOM 2988 N N . LYS D 1 35 ? 26.213 28.452 79.132 1.00 20.67 35 LYS D N 1
ATOM 2989 C CA . LYS D 1 35 ? 26.794 27.982 77.880 1.00 20.01 35 LYS D CA 1
ATOM 2990 C C . LYS D 1 35 ? 27.763 26.835 78.147 1.00 20.65 35 LYS D C 1
ATOM 2991 O O . LYS D 1 35 ? 28.336 26.734 79.232 1.00 16.52 35 LYS D O 1
ATOM 2997 N N . PRO D 1 36 ? 27.949 25.946 77.159 1.00 20.72 36 PRO D N 1
ATOM 2998 C CA . PRO D 1 36 ? 28.866 24.815 77.322 1.00 20.88 36 PRO D CA 1
ATOM 2999 C C . PRO D 1 36 ? 30.224 25.342 77.775 1.00 20.21 36 PRO D C 1
ATOM 3000 O O . PRO D 1 36 ? 30.713 26.346 77.252 1.00 21.53 36 PRO D O 1
ATOM 3004 N N . GLY D 1 37 ? 30.826 24.672 78.750 1.00 18.44 37 GLY D N 1
ATOM 3005 C CA . GLY D 1 37 ? 32.113 25.111 79.254 1.00 21.16 37 GLY D CA 1
ATOM 3006 C C . GLY D 1 37 ? 31.974 25.790 80.604 1.00 21.34 37 GLY D C 1
ATOM 3007 O O . GLY D 1 37 ? 32.926 25.845 81.383 1.00 22.42 37 GLY D O 1
ATOM 3008 N N . ASP D 1 38 ? 30.783 26.311 80.881 1.00 18.83 38 ASP D N 1
ATOM 3009 C CA . ASP D 1 38 ? 30.518 26.974 82.152 1.00 19.15 38 ASP D CA 1
ATOM 3010 C C . ASP D 1 38 ? 30.526 25.958 83.280 1.00 18.18 38 ASP D C 1
ATOM 3011 O O . ASP D 1 38 ? 30.500 24.748 83.048 1.00 18.36 38 ASP D O 1
ATOM 3016 N N . ILE D 1 39 ? 30.562 26.462 84.506 1.00 18.29 39 ILE D N 1
ATOM 3017 C CA . ILE D 1 39 ? 30.554 25.615 85.687 1.00 19.00 39 ILE D CA 1
ATOM 3018 C C . ILE D 1 39 ? 29.320 25.939 86.522 1.00 17.40 39 ILE D C 1
ATOM 3019 O O . ILE D 1 39 ? 28.901 27.093 86.606 1.00 16.82 39 ILE D O 1
ATOM 3024 N N . ILE D 1 40 ? 28.722 24.915 87.118 1.00 18.60 40 ILE D N 1
ATOM 3025 C CA . ILE D 1 40 ? 27.558 25.125 87.961 1.00 15.47 40 ILE D CA 1
ATOM 3026 C C . ILE D 1 40 ? 27.874 24.665 89.377 1.00 16.09 40 ILE D C 1
ATOM 3027 O O . ILE D 1 40 ? 28.364 23.556 89.589 1.00 18.47 40 ILE D O 1
ATOM 3032 N N . ILE D 1 41 ? 27.609 25.542 90.335 1.00 17.77 41 ILE D N 1
ATOM 3033 C CA . ILE D 1 41 ? 27.830 25.245 91.742 1.00 18.30 41 ILE D CA 1
ATOM 3034 C C . ILE D 1 41 ? 26.449 24.965 92.326 1.00 17.88 41 ILE D C 1
ATOM 3035 O O . ILE D 1 41 ? 25.629 25.873 92.454 1.00 18.64 41 ILE D O 1
ATOM 3040 N N . PHE D 1 42 ? 26.196 23.703 92.657 1.00 16.70 42 PHE D N 1
ATOM 3041 C CA . PHE D 1 42 ? 24.914 23.287 93.209 1.00 17.18 42 PHE D CA 1
ATOM 3042 C C . PHE D 1 42 ? 24.826 23.409 94.725 1.00 17.52 42 PHE D C 1
ATOM 3043 O O . PHE D 1 42 ? 25.744 23.016 95.447 1.00 20.28 42 PHE D O 1
ATOM 3051 N N . GLU D 1 43 ? 23.706 23.955 95.188 1.00 18.14 43 GLU D N 1
ATOM 3052 C CA . GLU D 1 43 ? 23.420 24.101 96.611 1.00 23.19 43 GLU D CA 1
ATOM 3053 C C . GLU D 1 43 ? 24.585 24.647 97.439 1.00 24.40 43 GLU D C 1
ATOM 3054 O O . GLU D 1 43 ? 25.058 23.989 98.369 1.00 25.77 43 GLU D O 1
ATOM 3060 N N . GLY D 1 44 ? 25.045 25.846 97.094 1.00 23.45 44 GLY D N 1
ATOM 3061 C CA . GLY D 1 44 ? 26.127 26.476 97.833 1.00 22.25 44 GLY D CA 1
ATOM 3062 C C . GLY D 1 44 ? 27.484 25.793 97.839 1.00 24.04 44 GLY D C 1
ATOM 3063 O O . GLY D 1 44 ? 28.353 26.158 98.636 1.00 25.20 44 GLY D O 1
ATOM 3064 N N . GLY D 1 45 ? 27.679 24.805 96.972 1.00 22.11 45 GLY D N 1
ATOM 3065 C CA . GLY D 1 45 ? 28.963 24.133 96.919 1.00 21.43 45 GLY D CA 1
ATOM 3066 C C . GLY D 1 45 ? 28.956 22.657 97.262 1.00 21.81 45 GLY D C 1
ATOM 3067 O O . GLY D 1 45 ? 30.013 22.031 97.324 1.00 21.79 45 GLY D O 1
ATOM 3068 N N . LYS D 1 46 ? 27.776 22.089 97.485 1.00 23.14 46 LYS D N 1
ATOM 3069 C CA . LYS D 1 46 ? 27.689 20.675 97.813 1.00 22.49 46 LYS D CA 1
ATOM 3070 C C . LYS D 1 46 ? 28.085 19.817 96.617 1.00 23.09 46 LYS D C 1
ATOM 3071 O O . LYS D 1 46 ? 28.423 18.642 96.766 1.00 24.39 46 LYS D O 1
ATOM 3077 N N . LEU D 1 47 ? 28.047 20.415 95.430 1.00 20.37 47 LEU D N 1
ATOM 3078 C CA . LEU D 1 47 ? 28.418 19.715 94.209 1.00 19.90 47 LEU D CA 1
ATOM 3079 C C . LEU D 1 47 ? 28.769 20.700 93.100 1.00 19.30 47 LEU D C 1
ATOM 3080 O O . LEU D 1 47 ? 28.081 21.702 92.903 1.00 19.74 47 LEU D O 1
ATOM 3085 N N . LYS D 1 48 ? 29.853 20.411 92.388 1.00 20.85 48 LYS D N 1
ATOM 3086 C CA . LYS D 1 48 ? 30.299 21.250 91.283 1.00 22.45 48 LYS D CA 1
ATOM 3087 C C . LYS D 1 48 ? 30.364 20.406 90.014 1.00 21.32 48 LYS D C 1
ATOM 3088 O O . LYS D 1 48 ? 30.896 19.299 90.024 1.00 21.67 48 LYS D O 1
ATOM 3094 N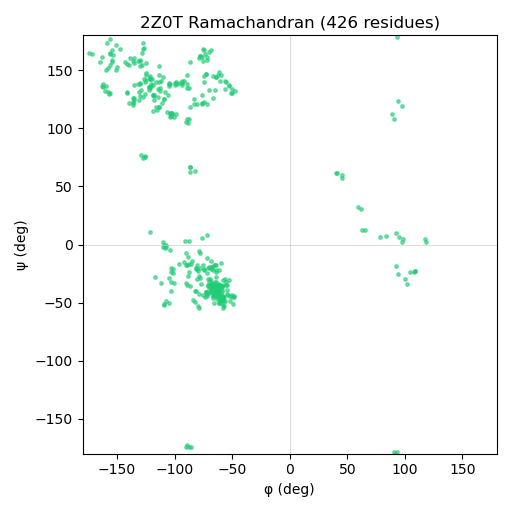 N . VAL D 1 49 ? 29.806 20.928 88.927 1.00 21.56 49 VAL D N 1
ATOM 3095 C CA . VAL D 1 49 ? 29.808 20.214 87.657 1.00 19.34 49 VAL D CA 1
ATOM 3096 C C . VAL D 1 49 ? 30.185 21.130 86.501 1.00 18.75 49 VAL D C 1
ATOM 3097 O O . VAL D 1 49 ? 30.106 22.353 86.608 1.00 18.14 49 VAL D O 1
ATOM 3101 N N . LYS D 1 50 ? 30.604 20.524 85.396 1.00 17.69 50 LYS D N 1
ATOM 3102 C CA . LYS D 1 50 ? 30.954 21.272 84.201 1.00 20.57 50 LYS D CA 1
ATOM 3103 C C . LYS D 1 50 ? 29.808 21.091 83.209 1.00 17.58 50 LYS D C 1
ATOM 3104 O O . LYS D 1 50 ? 29.277 19.990 83.057 1.00 16.25 50 LYS D O 1
ATOM 3110 N N . VAL D 1 51 ? 29.410 22.179 82.559 1.00 16.30 51 VAL D N 1
ATOM 3111 C CA . VAL D 1 51 ? 28.337 22.125 81.578 1.00 15.42 51 VAL D CA 1
ATOM 3112 C C . VAL D 1 51 ? 28.916 21.618 80.263 1.00 15.74 51 VAL D C 1
ATOM 3113 O O . VAL D 1 51 ? 29.832 22.227 79.709 1.00 17.66 51 VAL D O 1
ATOM 3117 N N . LYS D 1 52 ? 28.383 20.504 79.769 1.00 16.37 52 LYS D N 1
ATOM 3118 C CA . LYS D 1 52 ? 28.873 19.910 78.524 1.00 19.93 52 LYS D CA 1
ATOM 3119 C C . LYS D 1 52 ? 27.992 20.199 77.311 1.00 19.88 52 LYS D C 1
ATOM 3120 O O . LYS D 1 52 ? 28.443 20.116 76.167 1.00 21.14 52 LYS D O 1
ATOM 3126 N N . GLY D 1 53 ? 26.735 20.536 77.559 1.00 18.65 53 GLY D N 1
ATOM 3127 C CA . GLY D 1 53 ? 25.829 20.824 76.466 1.00 16.52 53 GLY D CA 1
ATOM 3128 C C . GLY D 1 53 ? 24.509 21.320 77.007 1.00 15.27 53 GLY D C 1
ATOM 3129 O O . GLY D 1 53 ? 24.225 21.173 78.198 1.00 14.32 53 GLY D O 1
ATOM 3130 N N . ILE D 1 54 ? 23.706 21.911 76.132 1.00 14.26 54 ILE D N 1
ATOM 3131 C CA . ILE D 1 54 ? 22.410 22.443 76.515 1.00 12.52 54 ILE D CA 1
ATOM 3132 C C . ILE D 1 54 ? 21.383 22.182 75.422 1.00 13.60 54 ILE D C 1
ATOM 3133 O O . ILE D 1 54 ? 21.641 22.442 74.247 1.00 12.39 54 ILE D O 1
ATOM 3138 N N . ARG D 1 55 ? 20.232 21.646 75.814 1.00 11.93 55 ARG D N 1
ATOM 3139 C CA . ARG D 1 55 ? 19.137 21.403 74.879 1.00 11.04 55 ARG D CA 1
ATOM 3140 C C . ARG D 1 55 ? 17.917 22.121 75.436 1.00 11.32 55 ARG D C 1
ATOM 3141 O O . ARG D 1 55 ? 17.756 22.214 76.650 1.00 12.17 55 ARG D O 1
ATOM 3149 N N . VAL D 1 56 ? 17.069 22.637 74.552 1.00 9.96 56 VAL D N 1
ATOM 3150 C CA . VAL D 1 56 ? 15.865 23.331 74.981 1.00 9.78 56 VAL D CA 1
ATOM 3151 C C . VAL D 1 56 ? 14.666 22.626 74.378 1.00 11.76 56 VAL D C 1
ATOM 3152 O O . VAL D 1 56 ? 14.675 22.278 73.196 1.00 10.83 56 VAL D O 1
ATOM 3156 N N . TYR D 1 57 ? 13.640 22.425 75.200 1.00 10.95 57 TYR D N 1
ATOM 3157 C CA . TYR D 1 57 ? 12.419 21.747 74.779 1.00 10.68 57 TYR D CA 1
ATOM 3158 C C . TYR D 1 57 ? 11.183 22.572 75.111 1.00 12.79 57 TYR D C 1
ATOM 3159 O O . TYR D 1 57 ? 11.238 23.514 75.904 1.00 10.24 57 TYR D O 1
ATOM 3168 N N . SER D 1 58 ? 10.062 22.206 74.505 1.00 10.83 58 SER D N 1
ATOM 3169 C CA . SER D 1 58 ? 8.817 22.914 74.746 1.00 12.36 58 SER D CA 1
ATOM 3170 C C . SER D 1 58 ? 8.156 22.448 76.040 1.00 13.56 58 SER D C 1
ATOM 3171 O O . SER D 1 58 ? 7.330 23.161 76.607 1.00 15.38 58 SER D O 1
ATOM 3174 N N . SER D 1 59 ? 8.521 21.255 76.504 1.00 13.56 59 SER D N 1
ATOM 3175 C CA . SER D 1 59 ? 7.924 20.703 77.717 1.00 12.88 59 SER D CA 1
ATOM 3176 C C . SER D 1 59 ? 8.815 19.700 78.435 1.00 11.48 59 SER D C 1
ATOM 3177 O O . SER D 1 59 ? 9.812 19.226 77.893 1.00 13.39 59 SER D O 1
ATOM 3180 N N . PHE D 1 60 ? 8.443 19.373 79.668 1.00 12.71 60 PHE D N 1
ATOM 3181 C CA . PHE D 1 60 ? 9.204 18.402 80.430 1.00 12.70 60 PHE D CA 1
ATOM 3182 C C . PHE D 1 60 ? 9.011 17.039 79.783 1.00 12.00 60 PHE D C 1
ATOM 3183 O O . PHE D 1 60 ? 9.936 16.233 79.734 1.00 13.11 60 PHE D O 1
ATOM 3191 N N . LYS D 1 61 ? 7.805 16.795 79.274 1.00 14.36 61 LYS D N 1
ATOM 3192 C CA . LYS D 1 61 ? 7.498 15.535 78.611 1.00 13.63 61 LYS D CA 1
ATOM 3193 C C . LYS D 1 61 ? 8.463 15.315 77.446 1.00 15.41 61 LYS D C 1
ATOM 3194 O O . LYS D 1 61 ? 9.113 14.268 77.350 1.00 16.56 61 LYS D O 1
ATOM 3200 N N . GLU D 1 62 ? 8.559 16.314 76.571 1.00 12.83 62 GLU D N 1
ATOM 3201 C CA . GLU D 1 62 ? 9.439 16.258 75.406 1.00 13.59 62 GLU D CA 1
ATOM 3202 C C . GLU D 1 62 ? 10.902 16.095 75.804 1.00 11.62 62 GLU D C 1
ATOM 3203 O O . GLU D 1 62 ? 11.637 15.316 75.196 1.00 11.76 62 GLU D O 1
ATOM 3209 N N . MET D 1 63 ? 11.320 16.833 76.828 1.00 11.93 63 MET D N 1
ATOM 3210 C CA . MET D 1 63 ? 12.696 16.764 77.3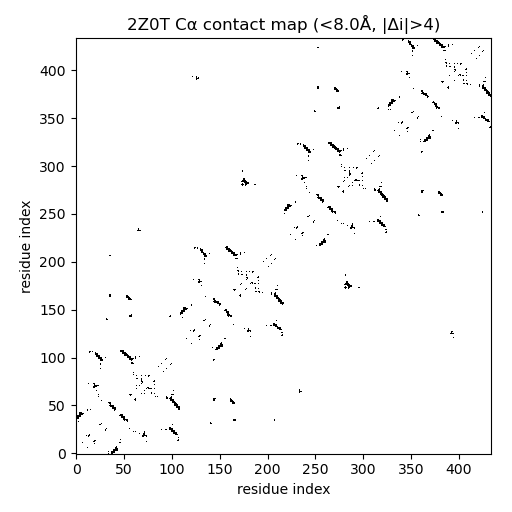08 1.00 11.68 63 MET D CA 1
ATOM 3211 C C . MET D 1 63 ? 13.035 15.361 77.806 1.00 12.09 63 MET D C 1
ATOM 3212 O O . MET D 1 63 ? 14.047 14.784 77.408 1.00 12.40 63 MET D O 1
ATOM 3217 N N . LEU D 1 64 ? 12.180 14.807 78.664 1.00 13.43 64 LEU D N 1
ATOM 3218 C CA . LEU D 1 64 ? 12.406 13.469 79.207 1.00 14.03 64 LEU D CA 1
ATOM 3219 C C . LEU D 1 64 ? 12.443 12.381 78.138 1.00 14.75 64 LEU D C 1
ATOM 3220 O O . LEU D 1 64 ? 13.242 11.448 78.224 1.00 15.80 64 LEU D O 1
ATOM 3225 N N . GLU D 1 65 ? 11.577 12.497 77.138 1.00 15.81 65 GLU D N 1
ATOM 3226 C CA . GLU D 1 65 ? 11.523 11.512 76.063 1.00 17.07 65 GLU D CA 1
ATOM 3227 C C . GLU D 1 65 ? 12.796 11.490 75.221 1.00 16.95 65 GLU D C 1
ATOM 3228 O O . GLU D 1 65 ? 13.281 10.421 74.838 1.00 19.42 65 GLU D O 1
ATOM 3234 N N . LYS D 1 66 ? 13.339 12.668 74.939 1.00 16.14 66 LYS D N 1
ATOM 3235 C CA . LYS D 1 66 ? 14.543 12.770 74.121 1.00 17.15 66 LYS D CA 1
ATOM 3236 C C . LYS D 1 66 ? 15.829 12.508 74.906 1.00 16.85 66 LYS D C 1
ATOM 3237 O O . LYS D 1 66 ? 16.745 11.854 74.408 1.00 18.12 66 LYS D O 1
ATOM 3243 N N . GLU D 1 67 ? 15.897 13.010 76.135 1.00 14.23 67 GLU D N 1
ATOM 3244 C CA . GLU D 1 67 ? 17.093 12.830 76.953 1.00 13.93 67 GLU D CA 1
ATOM 3245 C C . GLU D 1 67 ? 17.184 11.466 77.632 1.00 15.16 67 GLU D C 1
ATOM 3246 O O . GLU D 1 67 ? 18.274 11.033 78.011 1.00 17.52 67 GLU D O 1
ATOM 3252 N N . GLY D 1 68 ? 16.047 10.790 77.771 1.00 16.10 68 GLY D N 1
ATOM 3253 C CA . GLY D 1 68 ? 16.031 9.493 78.430 1.00 17.20 68 GLY D CA 1
ATOM 3254 C C . GLY D 1 68 ? 15.781 9.721 79.911 1.00 18.11 68 GLY D C 1
ATOM 3255 O O . GLY D 1 68 ? 16.657 10.197 80.631 1.00 17.60 68 GLY D O 1
ATOM 3256 N N . ILE D 1 69 ? 14.587 9.376 80.376 1.00 19.78 69 ILE D N 1
ATOM 3257 C CA . ILE D 1 69 ? 14.243 9.599 81.773 1.00 21.01 69 ILE D CA 1
ATOM 3258 C C . ILE D 1 69 ? 15.239 9.018 82.775 1.00 20.65 69 ILE D C 1
ATOM 3259 O O . ILE D 1 69 ? 15.416 9.568 83.858 1.00 21.48 69 ILE D O 1
ATOM 3264 N N . GLU D 1 70 ? 15.897 7.919 82.414 1.00 20.63 70 GLU D N 1
ATOM 3265 C CA . GLU D 1 70 ? 16.861 7.293 83.314 1.00 22.23 70 GLU D CA 1
ATOM 3266 C C . GLU D 1 70 ? 18.104 8.165 83.501 1.00 21.34 70 GLU D C 1
ATOM 3267 O O . GLU D 1 70 ? 18.830 8.023 84.485 1.00 22.47 70 GLU D O 1
ATOM 3273 N N . ASN D 1 71 ? 18.342 9.067 82.553 1.00 19.10 71 ASN D N 1
ATOM 3274 C CA . ASN D 1 71 ? 19.496 9.955 82.612 1.00 18.06 71 ASN D CA 1
ATOM 3275 C C . ASN D 1 71 ? 19.168 11.253 83.340 1.00 17.07 71 ASN D C 1
ATOM 3276 O O . ASN D 1 71 ? 20.068 11.969 83.775 1.00 17.26 71 ASN D O 1
ATOM 3281 N N . VAL D 1 72 ? 17.878 11.545 83.470 1.00 15.79 72 VAL D N 1
ATOM 3282 C CA . VAL D 1 72 ? 17.431 12.771 84.120 1.00 16.93 72 VAL D CA 1
ATOM 3283 C C . VAL D 1 72 ? 16.885 12.523 85.522 1.00 17.40 72 VAL D C 1
ATOM 3284 O O . VAL D 1 72 ? 17.279 13.194 86.476 1.00 18.92 72 VAL D O 1
ATOM 3288 N N . LEU D 1 73 ? 15.975 11.561 85.635 1.00 19.04 73 LEU D N 1
ATOM 3289 C CA . LEU D 1 73 ? 15.367 11.212 86.914 1.00 18.80 73 LEU D CA 1
ATOM 3290 C C . LEU D 1 73 ? 15.547 9.717 87.154 1.00 20.45 73 LEU D C 1
ATOM 3291 O O . LEU D 1 73 ? 14.611 8.934 86.995 1.00 21.93 73 LEU D O 1
ATOM 3296 N N . PRO D 1 74 ? 16.764 9.301 87.533 1.00 22.32 74 PRO D N 1
ATOM 3297 C CA . PRO D 1 74 ? 17.045 7.885 87.788 1.00 23.91 74 PRO D CA 1
ATOM 3298 C C . PRO D 1 74 ? 16.026 7.259 88.736 1.00 23.79 74 PRO D C 1
ATOM 3299 O O . PRO D 1 74 ? 15.737 7.808 89.799 1.00 23.85 74 PRO D O 1
ATOM 3303 N N . GLY D 1 75 ? 15.479 6.113 88.345 1.00 25.70 75 GLY D N 1
ATOM 3304 C CA . GLY D 1 75 ? 14.511 5.443 89.194 1.00 26.24 75 GLY D CA 1
ATOM 3305 C C . GLY D 1 75 ? 13.065 5.618 88.775 1.00 28.57 75 GLY D C 1
ATOM 3306 O O . GLY D 1 75 ? 12.255 4.709 88.955 1.00 29.32 75 GLY D O 1
ATOM 3307 N N . VAL D 1 76 ? 12.728 6.783 88.228 1.00 27.00 76 VAL D N 1
ATOM 3308 C CA . VAL D 1 76 ? 11.360 7.041 87.792 1.00 27.26 76 VAL D CA 1
ATOM 3309 C C . VAL D 1 76 ? 11.047 6.123 86.616 1.00 29.80 76 VAL D C 1
ATOM 3310 O O . VAL D 1 76 ? 11.768 6.104 85.617 1.00 29.85 76 VAL D O 1
ATOM 3314 N N . LYS D 1 77 ? 9.959 5.369 86.744 1.00 32.08 77 LYS D N 1
ATOM 3315 C CA . LYS D 1 77 ? 9.558 4.394 85.738 1.00 34.58 77 LYS D CA 1
ATOM 3316 C C . LYS D 1 77 ? 8.892 4.895 84.461 1.00 34.38 77 LYS D C 1
ATOM 3317 O O . LYS D 1 77 ? 9.091 4.311 83.396 1.00 38.23 77 LYS D O 1
ATOM 3323 N N . SER D 1 78 ? 8.100 5.957 84.550 1.00 30.92 78 SER D N 1
ATOM 3324 C CA . SER D 1 78 ? 7.420 6.463 83.361 1.00 28.81 78 SER D CA 1
ATOM 3325 C C . SER D 1 78 ? 7.556 7.965 83.161 1.00 25.65 78 SER D C 1
ATOM 3326 O O . SER D 1 78 ? 7.817 8.708 84.102 1.00 25.46 78 SER D O 1
ATOM 3329 N N . ILE D 1 79 ? 7.364 8.398 81.919 1.00 27.06 79 ILE D N 1
ATOM 3330 C CA . ILE D 1 79 ? 7.434 9.811 81.574 1.00 26.02 79 ILE D CA 1
ATOM 3331 C C . ILE D 1 79 ? 6.339 10.545 82.338 1.00 26.26 79 ILE D C 1
ATOM 3332 O O . ILE D 1 79 ? 6.519 11.680 82.781 1.00 23.53 79 ILE D O 1
ATOM 3337 N N . GLU D 1 80 ? 5.199 9.881 82.486 1.00 27.23 80 GLU D N 1
ATOM 3338 C CA . GLU D 1 80 ? 4.065 10.454 83.198 1.00 29.48 80 GLU D CA 1
ATOM 3339 C C . GLU D 1 80 ? 4.477 10.810 84.624 1.00 27.24 80 GLU D C 1
ATOM 3340 O O . GLU D 1 80 ? 4.160 11.892 85.121 1.00 25.98 80 GLU D O 1
ATOM 3346 N N . GLU D 1 81 ? 5.190 9.897 85.278 1.00 25.37 81 GLU D N 1
ATOM 3347 C CA . GLU D 1 81 ? 5.648 10.131 86.643 1.00 25.42 81 GLU D CA 1
ATOM 3348 C C . GLU D 1 81 ? 6.759 11.175 86.683 1.00 22.23 81 GLU D C 1
ATOM 3349 O O . GLU D 1 81 ? 6.911 11.897 87.671 1.00 20.89 81 GLU D O 1
ATOM 3355 N N . GLY D 1 82 ? 7.538 11.246 85.608 1.00 22.63 82 GLY D N 1
ATOM 3356 C CA . GLY D 1 82 ? 8.612 12.220 85.544 1.00 22.16 82 GLY D CA 1
ATOM 3357 C C . GLY D 1 82 ? 8.024 13.615 85.493 1.00 20.70 82 GLY D C 1
ATOM 3358 O O . GLY D 1 82 ? 8.483 14.525 86.186 1.00 20.48 82 GLY D O 1
ATOM 3359 N N . VAL D 1 83 ? 6.997 13.784 84.666 1.00 19.06 83 VAL D N 1
ATOM 3360 C CA . VAL D 1 83 ? 6.332 15.073 84.543 1.00 21.94 83 VAL D CA 1
ATOM 3361 C C . VAL D 1 83 ? 5.788 15.485 85.910 1.00 23.32 83 VAL D C 1
ATOM 3362 O O . VAL D 1 83 ? 5.856 16.656 86.290 1.00 22.11 83 VAL D O 1
ATOM 3366 N N . LYS D 1 84 ? 5.258 14.516 86.652 1.00 26.67 84 LYS D N 1
ATOM 3367 C CA . LYS D 1 84 ? 4.716 14.790 87.979 1.00 27.58 84 LYS D CA 1
ATOM 3368 C C . LYS D 1 84 ? 5.797 15.307 88.918 1.00 25.17 84 LYS D C 1
ATOM 3369 O O . LYS D 1 84 ? 5.530 16.149 89.773 1.00 27.75 84 LYS D O 1
ATOM 3375 N N . VAL D 1 85 ? 7.015 14.796 88.765 1.00 23.19 85 VAL D N 1
ATOM 3376 C CA . VAL D 1 85 ? 8.128 15.239 89.596 1.00 22.96 85 VAL D CA 1
ATOM 3377 C C . VAL D 1 85 ? 8.344 16.734 89.383 1.00 23.30 85 VAL D C 1
ATOM 3378 O O . VAL D 1 85 ? 8.475 17.501 90.341 1.00 21.38 85 VAL D O 1
ATOM 3382 N N . TYR D 1 86 ? 8.372 17.147 88.120 1.00 21.63 86 TYR D N 1
ATOM 3383 C CA . TYR D 1 86 ? 8.574 18.553 87.788 1.00 21.94 86 TYR D CA 1
ATOM 3384 C C . TYR D 1 86 ? 7.370 19.406 88.162 1.00 23.18 86 TYR D C 1
ATOM 3385 O O . TYR D 1 86 ? 7.522 20.543 88.615 1.00 22.93 86 TYR D O 1
ATOM 3394 N N . ARG D 1 87 ? 6.175 18.852 87.981 1.00 24.41 87 ARG D N 1
ATOM 3395 C CA . ARG D 1 87 ? 4.948 19.572 88.289 1.00 27.44 87 ARG D CA 1
ATOM 3396 C C . ARG D 1 87 ? 4.883 19.991 89.755 1.00 29.80 87 ARG D C 1
ATOM 3397 O O . ARG D 1 87 ? 4.078 20.842 90.131 1.00 30.26 87 ARG D O 1
ATOM 3405 N N . GLN D 1 88 ? 5.731 19.393 90.584 1.00 32.06 88 GLN D N 1
ATOM 3406 C CA . GLN D 1 88 ? 5.762 19.732 92.001 1.00 35.03 88 GLN D CA 1
ATOM 3407 C C . GLN D 1 88 ? 6.497 21.049 92.227 1.00 34.69 88 GLN D C 1
ATOM 3408 O O . GLN D 1 88 ? 6.324 21.697 93.260 1.00 34.22 88 GLN D O 1
ATOM 3414 N N . PHE D 1 89 ? 7.309 21.446 91.253 1.00 32.86 89 PHE D N 1
ATOM 3415 C CA . PHE D 1 89 ? 8.080 22.679 91.364 1.00 33.17 89 PHE D CA 1
ATOM 3416 C C . PHE D 1 89 ? 7.631 23.772 90.399 1.00 31.10 89 PHE D C 1
ATOM 3417 O O . PHE D 1 89 ? 7.699 24.956 90.727 1.00 32.82 89 PHE D O 1
ATOM 3425 N N . TYR D 1 90 ? 7.170 23.376 89.216 1.00 29.24 90 TYR D N 1
ATOM 3426 C CA . TYR D 1 90 ? 6.757 24.340 88.200 1.00 28.53 90 TYR D CA 1
ATOM 3427 C C . TYR D 1 90 ? 5.390 24.053 87.594 1.00 29.36 90 TYR D C 1
ATOM 3428 O O . TYR D 1 90 ? 5.111 22.934 87.163 1.00 30.66 90 TYR D O 1
ATOM 3437 N N . ASP D 1 91 ? 4.547 25.078 87.544 1.00 29.17 91 ASP D N 1
ATOM 3438 C CA . ASP D 1 91 ? 3.216 24.939 86.976 1.00 29.99 91 ASP D CA 1
ATOM 3439 C C . ASP D 1 91 ? 3.297 24.839 85.456 1.00 30.47 91 ASP D C 1
ATOM 3440 O O . ASP D 1 91 ? 4.323 25.168 84.852 1.00 27.58 91 ASP D O 1
ATOM 3445 N N . GLU D 1 92 ? 2.210 24.383 84.842 1.00 29.68 92 GLU D N 1
ATOM 3446 C CA . GLU D 1 92 ? 2.154 24.233 83.394 1.00 30.27 92 GLU D CA 1
ATOM 3447 C C . GLU D 1 92 ? 2.265 25.565 82.667 1.00 26.86 92 GLU D C 1
ATOM 3448 O O . GLU D 1 92 ? 2.805 25.629 81.566 1.00 24.35 92 GLU D O 1
ATOM 3454 N N . GLU D 1 93 ? 1.751 26.627 83.281 1.00 25.33 93 GLU D N 1
ATOM 3455 C CA . GLU D 1 93 ? 1.795 27.944 82.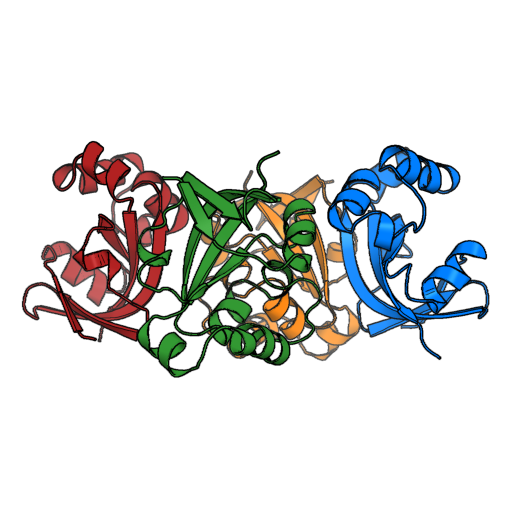659 1.00 25.08 93 GLU D CA 1
ATOM 3456 C C . GLU D 1 93 ? 3.226 28.433 82.460 1.00 22.21 93 GLU D C 1
ATOM 3457 O O . GLU D 1 93 ? 3.573 28.920 81.382 1.00 19.93 93 GLU D O 1
ATOM 3463 N N . ARG D 1 94 ? 4.054 28.309 83.494 1.00 20.18 94 ARG D N 1
ATOM 3464 C CA . ARG D 1 94 ? 5.448 28.734 83.393 1.00 18.99 94 ARG D CA 1
ATOM 3465 C C . ARG D 1 94 ? 6.188 27.808 82.438 1.00 17.94 94 ARG D C 1
ATOM 3466 O O . ARG D 1 94 ? 7.061 28.240 81.686 1.00 15.39 94 ARG D O 1
ATOM 3474 N N . GLU D 1 95 ? 5.834 26.529 82.472 1.00 16.30 95 GLU D N 1
ATOM 3475 C CA . GLU D 1 95 ? 6.464 25.547 81.598 1.00 16.80 95 GLU D CA 1
ATOM 3476 C C . GLU D 1 95 ? 6.258 25.947 80.138 1.00 16.25 95 GLU D C 1
ATOM 3477 O O . GLU D 1 95 ? 7.198 25.950 79.339 1.00 14.17 95 GLU D O 1
ATOM 3483 N N . LYS D 1 96 ? 5.020 26.288 79.794 1.00 17.13 96 LYS D N 1
ATOM 3484 C CA . LYS D 1 96 ? 4.693 26.684 78.426 1.00 17.02 96 LYS D CA 1
ATOM 3485 C C . LYS D 1 96 ? 5.330 28.020 78.064 1.00 15.47 96 LYS D C 1
ATOM 3486 O O . LYS D 1 96 ? 5.797 28.216 76.943 1.00 15.55 96 LYS D O 1
ATOM 3492 N N . LYS D 1 97 ? 5.353 28.935 79.026 1.00 14.95 97 LYS D N 1
ATOM 3493 C CA . LYS D 1 97 ? 5.922 30.263 78.814 1.00 15.20 97 LYS D CA 1
ATOM 3494 C C . LYS D 1 97 ? 7.432 30.279 78.566 1.00 13.83 97 LYS D C 1
ATOM 3495 O O . LYS D 1 97 ? 7.907 30.900 77.611 1.00 15.02 97 LYS D O 1
ATOM 3501 N N . TYR D 1 98 ? 8.180 29.602 79.430 1.00 14.08 98 TYR D N 1
ATOM 3502 C CA . TYR D 1 98 ? 9.642 29.568 79.343 1.00 11.94 98 TYR D CA 1
ATOM 3503 C C . TYR D 1 98 ? 10.242 28.455 78.502 1.00 13.48 98 TYR D C 1
ATOM 3504 O O . TYR D 1 98 ? 11.294 28.626 77.887 1.00 12.09 98 TYR D O 1
ATOM 3513 N N . GLY D 1 99 ? 9.583 27.308 78.490 1.00 13.06 99 GLY D N 1
ATOM 3514 C CA . GLY D 1 99 ? 10.139 26.173 77.782 1.00 12.05 99 GLY D CA 1
ATOM 3515 C C . GLY D 1 99 ? 10.959 25.448 78.837 1.00 14.39 99 GLY D C 1
ATOM 3516 O O . GLY D 1 99 ? 11.029 25.898 79.983 1.00 13.09 99 GLY D O 1
ATOM 3517 N N . VAL D 1 100 ? 11.597 24.346 78.466 1.00 11.53 100 VAL D N 1
ATOM 3518 C CA . VAL D 1 100 ? 12.377 23.564 79.422 1.00 11.85 100 VAL D CA 1
ATOM 3519 C C . VAL D 1 100 ? 13.809 23.360 78.954 1.00 13.56 100 VAL D C 1
ATOM 3520 O O . VAL D 1 100 ? 14.057 23.153 77.769 1.00 14.06 100 VAL D O 1
ATOM 3524 N N . VAL D 1 101 ? 14.750 23.411 79.890 1.00 10.74 101 VAL D N 1
ATOM 3525 C CA . 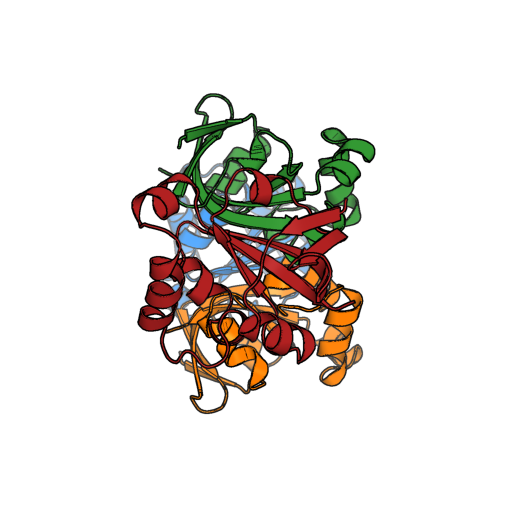VAL D 1 101 ? 16.147 23.227 79.537 1.00 11.08 101 VAL D CA 1
ATOM 3526 C C . VAL D 1 101 ? 16.706 21.921 80.089 1.00 13.15 101 VAL D C 1
ATOM 3527 O O . VAL D 1 101 ? 16.359 21.494 81.194 1.00 10.95 101 VAL D O 1
ATOM 3531 N N . ALA D 1 102 ? 17.538 21.267 79.283 1.00 11.52 102 ALA D N 1
ATOM 3532 C CA . ALA D 1 102 ? 18.211 20.042 79.688 1.00 12.81 102 ALA D CA 1
ATOM 3533 C C . ALA D 1 102 ? 19.687 20.422 79.698 1.00 13.25 102 ALA D C 1
ATOM 3534 O O . ALA D 1 102 ? 20.254 20.764 78.658 1.00 12.66 102 ALA D O 1
ATOM 3536 N N . ILE D 1 103 ? 20.301 20.381 80.874 1.00 11.25 103 ILE D N 1
ATOM 3537 C CA . ILE D 1 103 ? 21.708 20.741 81.017 1.00 12.39 103 ILE D CA 1
ATOM 3538 C C . ILE D 1 103 ? 22.560 19.482 81.147 1.00 12.44 103 ILE D C 1
ATOM 3539 O O . ILE D 1 103 ? 22.440 18.750 82.127 1.00 13.25 103 ILE D O 1
ATOM 3544 N N . GLU D 1 104 ? 23.401 19.227 80.146 1.00 10.86 104 GLU D N 1
ATOM 3545 C CA . GLU D 1 104 ? 24.281 18.060 80.159 1.00 14.37 104 GLU D CA 1
ATOM 3546 C C . GLU D 1 104 ? 25.407 18.417 81.120 1.00 14.09 104 GLU D C 1
ATOM 3547 O O . GLU D 1 104 ? 26.108 19.404 80.913 1.00 13.55 104 GLU D O 1
ATOM 3553 N N . ILE D 1 105 ? 25.582 17.616 82.163 1.00 13.88 105 ILE D N 1
ATOM 3554 C CA . ILE D 1 105 ? 26.598 17.907 83.163 1.00 15.47 105 ILE D CA 1
ATOM 3555 C C . ILE D 1 105 ? 27.515 16.740 83.493 1.00 17.59 105 ILE D C 1
ATOM 3556 O O . ILE D 1 105 ? 27.142 15.577 83.355 1.00 17.65 105 ILE D O 1
ATOM 3561 N N . GLU D 1 106 ? 28.720 17.082 83.937 1.00 20.00 106 GLU D N 1
ATOM 3562 C CA . GLU D 1 106 ? 29.732 16.107 84.322 1.00 24.96 106 GLU D CA 1
ATOM 3563 C C . GLU D 1 106 ? 30.342 16.613 85.627 1.00 22.66 106 GLU D C 1
ATOM 3564 O O . GLU D 1 106 ? 30.863 17.726 85.684 1.00 23.96 106 GLU D O 1
ATOM 3570 N N . PRO D 1 107 ? 30.279 15.806 86.696 1.00 23.55 107 PRO D N 1
ATOM 3571 C CA . PRO D 1 107 ? 30.838 16.220 87.988 1.00 25.12 107 PRO D CA 1
ATOM 3572 C C . PRO D 1 107 ? 32.340 16.488 87.954 1.00 26.57 107 PRO D C 1
ATOM 3573 O O . PRO D 1 107 ? 33.073 15.871 87.178 1.00 25.67 107 PRO D O 1
ATOM 3577 N N . ILE D 1 108 ? 32.788 17.419 88.792 1.00 28.57 108 ILE D N 1
ATOM 3578 C CA . ILE D 1 108 ? 34.203 17.766 88.866 1.00 33.77 108 ILE D CA 1
ATOM 3579 C C . ILE D 1 108 ? 34.836 17.141 90.107 1.00 36.53 108 ILE D C 1
ATOM 3580 O O . ILE D 1 108 ? 34.087 16.841 91.062 1.00 38.25 108 ILE D O 1
#

Solvent-accessible surface area: 20780 Å² total; per-residue (Å²): 137,153,31,126,10,42,13,82,140,99,20,13,125,28,0,114,66,41,122,4,108,8,10,3,24,1,0,13,110,82,27,30,61,0,22,8,44,3,20,0,34,0,71,84,53,126,6,89,0,62,1,69,7,4,28,3,24,42,22,0,109,85,0,0,77,47,8,23,27,93,50,0,5,20,61,31,187,28,36,121,78,0,34,149,36,9,68,140,85,28,65,101,140,93,5,114,127,25,1,0,0,0,0,30,4,89,48,63,228,134,105,44,96,11,35,14,86,106,116,30,8,112,49,0,107,22,23,30,3,78,8,13,5,39,6,0,23,140,80,23,48,74,0,36,9,41,2,40,0,12,0,75,77,40,114,13,100,0,82,1,76,3,0,38,1,12,48,30,0,110,30,0,0,24,18,7,0,0,36,18,0,5,21,57,29,142,36,14,140,84,0,30,123,42,12,77,116,122,40,57,103,139,127,10,143,133,53,0,0,0,0,1,43,6,88,49,130,138,130,43,148,18,41,12,80,108,102,22,8,108,34,0,125,28,24,24,3,82,6,10,3,24,0,0,11,111,144,29,22,77,2,22,14,65,2,45,0,29,0,72,84,51,110,8,79,0,91,2,94,9,3,29,3,17,54,31,0,101,40,0,0,23,21,3,0,1,36,27,0,5,20,43,15,88,37,3,105,72,0,30,138,26,9,83,133,85,26,64,97,127,96,13,134,129,28,1,0,0,0,0,47,7,78,46,51,232,135,114,45,92,12,34,16,75,129,98,28,14,109,46,1,123,72,36,126,3,113,8,12,5,36,6,0,22,139,80,23,48,86,0,41,10,40,2,56,0,25,0,74,76,48,135,8,102,0,74,0,62,3,0,29,1,23,44,25,0,99,78,0,0,68,41,10,15,26,104,53,0,6,24,45,34,188,36,33,106,80,0,31,123,38,10,78,142,107,40,56,97,139,127,10,146,132,57,0,0,0,0,1,56,8,73,54,106

Radius of gyration: 23.13 Å; Cα contacts (8 Å, |Δi|>4): 957; chains: 4; bounding box: 39×50×74 Å

Organism: Pyrococcus horikoshii (strain ATCC 700860 / DSM 12428 / JCM 9974 / NBRC 100139 / OT-3) (NCBI:txid70601)

Sequence (434 aa):
MKWEMGLQEEYIELIKAGKKKIEGRLYDEKRRQIKPGDIIIFEGGKLKVKVKGIRVYSSFKEMLEKEGIENVLPGVKSIEEGVKVYRQFYDEEREKKYGVVAIEIEPIEMKWEMGLQEEYIELIKAGKKKIEGRLYDEKRRQIKPGDIIIFEGGKLKVKVKGIRVYSSFKEMLEKEGIENVLPGVKSIEEGVKVYRQFYDEEREKKYGVVAIEIEPIMKWEMGLQEEYIELIKAGKKKIEGRLYDEKRRQIKPGDIIIFEGGKLKVKVKGIRVYSSFKEMLEKEGIENVLPGVKSIEEGVKVYRQFYDEEREKKYGVVAIEIEPIEMKWEMGLQEEYIELIKAGKKKIEGRLYDEKRRQIKPGDIIIFEGGKLKVKVKGIRVYSSFKEMLEKEGIENVLPGVKSIEEGVKVYRQFYDEEREKKYGVVAIEIEPI

CATH classification: 2.30.130.30

Foldseek 3Di:
DEEEDEDDPVVLVCQVVVFQQKEKDFQDPRVVVDDFQYKYQYDPNSWIKGFHDKDWALAQLVVCVVVPVRNHPNPDDDSVVSRVVCCVPDPPVSSNVGTMMITGIHTDD/DEEEDEDDPVCLVCQVVVQAQKEKDFCDDVVVPDDAQYKYAYPPRSFIKGFHHKDWAQAQLVVCVVVHCRRYPNPQDDSVSSNVVRCVPDPVVSCNVGTMMITGIHTD/DEEEDEDDPVVQVCQVVPQAQKEKDFQDPRVVVDDFQYKYQYDPNSWIKGFHHKDWALAQLVVCVVVDCRHHPNPQDDSVSRNVVVCVPDPPVSSNVGTMMITGIHTDD/DEEEDEDDPVVQVCQVVVFAQKEKDFCDDRVVPDDQQYKYQYPPNSFIKGFHDKDWAQAQLVVCVVVPVRNHPNPDDDSVVVNVVVCVPDPPVSCNVRTMMITGIHTD

B-factor: mean 21.8, std 9.95, range [6.85, 59.45]

InterPro domains:
  IPR007374 ASCH domain [PF04266] (5-109)
  IPR007374 ASCH domain [SM01022] (5-109)
  IPR015947 PUA-like superfamily [SSF88697] (1-108)
  IPR016645 Uncharacterised conserved protein UCP016134 [PIRSF016134] (1-108)

Secondary structure (DSSP, 8-state):
-EEEE---HHHHHHHHTTS--EEEEE--TTGGG--TT-EEEEGGGTEEEEEEEEEEES-HHHHHHHH-HHHHSTT---HHHHHHHHHTT--HHHHHHH-EEEEEEEE--/-EEEE---HHHHHHHHHTS--EEEEE--TTGGG--TT-EEEEGGGTEEEEEEEEEEES-HHHHHHHH-HHHHSTT---HHHHHHHHHTT--HHHHHHH-EEEEEEEE-/-EEEE---HHHHHHHHHTS--EEEEE--TTGGG--BTBEEEEGGGTEEEEEEEEEEES-HHHHHHHH-HHHHSTT---HHHHHHHHHTT--HHHHHHH-EEEEEEEE--/-EEEE---HHHHHHHHTTS--EEEEE--TTTTS--TT-EEEEGGGTEEEEEEEEEEES-HHHHHHHH-HHHHSTT---HHHHHHHHHTTS-HHHHHHH-EEEEEEEE-